Protein AF-A0A093RMK7-F1 (afdb_monomer)

Secondary structure (DSSP, 8-state):
---------------------TT-TTHHHHHHHHHHHHHHHHHHHHHHIIIIITTS--HHHHHHHHH-SHHHHHHHHT-EETTEES--HHHHHHHHHHHHHTHHHHHHHHHHHHHTT-HHHHHHHHHHHHHHH-S-TT-----PPTT---PPSSS-----HHHH---HHHHHHHTT---S-HHHHHHHHHHHH-TTTTTGGGGGS-TTTSSHHHHHHHS------SS---HHHIIIIIIHHHHHHHGGG--HHHHHHHHHHHHHHHHTTSSEEEETTEEEE-SSPPPHHHHHHHHHHHHHHHHHHHHHHHH-EE--S-S-GGGS-HHHHHHHHHH--SPPHHHHHHHHHHHHHHHHHHHHHHHHHHTTSS-HHHHHHHHHHHTT-HHHHHHHHHHHHHHHHHTTTTTS--

Mean predicted aligned error: 11.66 Å

Foldseek 3Di:
DDDDDPPPPPDDDDDDDDDPDVQAPCPVVLLVLLVVVLVLLLVQLLCCCVPPPLVPDDPLLVVVNVPDSVLVVLLLQLDQQPQKGQAALVRLVVCVVVLVVCVPSSLVNNVVCVVQLNNLLSVLSSLLCCLPVADDPVLNADADAVVDPDDDPDQGHHHRCVQRVQPNVNSVVCRNDNRDDVLVVLLVSLCRSDVLQLLVCVSVQDDLLCDPVLCQQADADDDDALLRNRPNCLQPWVLLVLCVVCVVVLPLVVSLVVLLVVLLCQLQQNDWGATPNDTRGHPHHHDLSSLLSLLSSLSSQLSSLSSCNSRMARRPPPDDSVVDRSSRSSVVSNVCPRHDCVSSSRNSNSSSSLSNSLSNLVVCVVVVNADPLSNVLSVCSSNRNSVSNVVSSVVSVCVVPCVVVVVVPD

Sequence (410 aa):
MTYLKSYDFEDGSIYESICDYPYISNVNLVKCKNKLVKDLFWDGAIYIIGKYISCFFDDVIKGYWCRDKIIFKLAISAHEYKGVYFFSRDEASYYLPDVIKYRKEINEVYSWLSEKNMLNMIFNLCINHFVFNWGDCESKGQMIAPYQFQMGKNQKLYYRDDCFYVNHNIIMSMGNTPIYDLHDFAHVVSTLCKPSLYGCYYHDLPENVTNNNFRKLISMYESSGCDSISDGFLYSKVTRKIYDDLEKTNDYNRIVDVIGERIANYLMGKSAIVIDDKKYKRNTEISFEELIILVINKLYESSASEVERFVLIRNDGSIDLSLFTPAERLIDLEANSQWLYAEARNTLRHRGHCEAYRKTLSMLSVSHRVNSALYDTVCGILDFNINDLRLGIAILKNTSQLKGYCHALS

pLDDT: mean 72.14, std 20.99, range [24.61, 98.06]

Nearest PDB structures (foldseek):
  4ok2-assembly1_B  TM=2.908E-01  e=2.672E+00  Saccharophagus degradans 2-40
  6tug-assembly4_G  TM=1.551E-01  e=2.782E+00  Enterococcus italicus DSM 15952

Solvent-accessible surface area (backbone atoms only — not comparable to full-atom values): 23189 Å² total; per-residue (Å²): 137,88,89,76,77,86,82,77,89,82,81,92,75,90,82,92,78,85,75,93,60,94,83,48,100,48,56,66,58,51,51,55,51,45,48,50,53,50,53,52,45,51,52,38,40,51,50,48,39,70,72,77,44,59,90,72,52,52,73,66,60,43,48,45,60,74,71,43,63,63,45,56,52,52,23,56,34,45,40,69,59,91,48,27,24,70,36,19,52,73,52,24,62,69,43,42,67,57,43,66,74,38,34,65,58,18,34,52,52,33,52,51,34,53,76,70,34,38,56,35,28,50,52,48,49,23,55,48,46,51,66,76,68,53,64,59,94,87,60,67,68,50,61,32,44,88,96,45,96,71,86,73,86,73,92,52,44,64,46,41,47,92,66,58,71,61,48,71,72,54,48,64,72,48,29,54,52,72,72,70,55,71,68,60,47,25,44,48,46,38,39,72,79,38,38,75,57,32,44,52,51,72,57,74,50,52,67,86,49,64,27,79,65,49,50,55,38,57,35,69,76,74,88,85,70,50,62,75,76,16,49,28,42,45,50,71,48,53,40,43,52,53,41,76,74,44,58,93,68,76,48,66,66,59,50,21,50,55,38,8,52,56,47,19,35,27,46,53,32,76,35,65,51,73,54,95,90,45,71,30,44,33,94,51,58,67,51,72,65,60,49,51,53,49,49,50,56,42,40,36,60,37,39,21,36,55,43,36,58,64,43,28,40,46,60,76,73,86,69,71,67,88,82,44,57,42,38,51,47,45,49,51,52,33,73,52,82,66,77,44,70,58,47,41,60,52,38,43,42,41,51,8,50,57,41,11,51,53,56,33,50,54,54,39,36,76,68,69,76,38,54,67,73,60,48,53,28,56,51,34,35,74,72,52,34,54,68,28,42,54,47,54,52,49,48,52,56,41,53,83,58,43,81,65,50,77,68,72,81,114

Radius of gyration: 23.27 Å; Cα contacts (8 Å, |Δi|>4): 470; chains: 1; bounding box: 64×45×74 Å

Organism: NCBI:txid55207

Structure (mmCIF, N/CA/C/O backbone):
data_AF-A0A093RMK7-F1
#
_entry.id   AF-A0A093RMK7-F1
#
loop_
_atom_site.group_PDB
_atom_site.id
_atom_site.type_symbol
_atom_site.label_atom_id
_atom_site.label_alt_id
_atom_site.label_comp_id
_atom_site.label_asym_id
_atom_site.label_entity_id
_atom_site.label_seq_id
_atom_site.pdbx_PDB_ins_code
_atom_site.Cartn_x
_atom_site.Cartn_y
_atom_site.Cartn_z
_atom_site.occupancy
_atom_site.B_iso_or_equiv
_atom_site.auth_seq_id
_atom_site.auth_comp_id
_atom_site.auth_asym_id
_atom_site.auth_atom_id
_atom_site.pdbx_PDB_model_num
ATOM 1 N N . MET A 1 1 ? -32.998 -6.283 1.378 1.00 24.95 1 MET A N 1
ATOM 2 C CA . MET A 1 1 ? -33.281 -4.841 1.218 1.00 24.95 1 MET A CA 1
ATOM 3 C C . MET A 1 1 ? -31.996 -4.182 0.781 1.00 24.95 1 MET A C 1
ATOM 5 O O . MET A 1 1 ? -30.985 -4.409 1.433 1.00 24.95 1 MET A O 1
ATOM 9 N N . THR A 1 2 ? -32.025 -3.447 -0.325 1.00 26.20 2 THR A N 1
ATOM 10 C CA . THR A 1 2 ? -30.815 -2.945 -0.984 1.00 26.20 2 THR A CA 1
ATOM 11 C C . THR A 1 2 ? -30.674 -1.455 -0.707 1.00 26.20 2 THR A C 1
ATOM 13 O O . THR A 1 2 ? -31.480 -0.670 -1.193 1.00 26.20 2 THR A O 1
ATOM 16 N N . TYR A 1 3 ? -29.664 -1.075 0.075 1.00 24.61 3 TYR A N 1
ATOM 17 C CA . TYR A 1 3 ? -29.274 0.319 0.290 1.00 24.61 3 TYR A CA 1
ATOM 18 C C . TYR A 1 3 ? -27.890 0.557 -0.314 1.00 24.61 3 TYR A C 1
ATOM 20 O O . TYR A 1 3 ? -26.894 0.663 0.391 1.00 24.61 3 TYR A O 1
ATOM 28 N N . LEU A 1 4 ? -27.848 0.649 -1.642 1.00 27.81 4 LEU A N 1
ATOM 29 C CA . LEU A 1 4 ? -26.766 1.321 -2.352 1.00 27.81 4 LEU A CA 1
ATOM 30 C C . LEU A 1 4 ? -27.337 2.649 -2.846 1.00 27.81 4 LEU A C 1
ATOM 32 O O . LEU A 1 4 ? -28.189 2.665 -3.732 1.00 27.81 4 LEU A O 1
ATOM 36 N N . LYS A 1 5 ? -26.908 3.762 -2.243 1.00 26.52 5 LYS A N 1
ATOM 37 C CA . LYS A 1 5 ? -27.109 5.080 -2.855 1.00 26.52 5 LYS A CA 1
ATOM 38 C C . LYS A 1 5 ? -26.197 5.172 -4.075 1.00 26.52 5 LYS A C 1
ATOM 40 O O . LYS A 1 5 ? -25.021 4.817 -3.968 1.00 26.52 5 LYS A O 1
ATOM 45 N N . SER A 1 6 ? -26.703 5.689 -5.193 1.00 25.42 6 SER A N 1
ATOM 46 C CA . SER A 1 6 ? -25.817 6.208 -6.231 1.00 25.42 6 SER A CA 1
ATOM 47 C C . SER A 1 6 ? -25.031 7.373 -5.629 1.00 25.42 6 SER A C 1
ATOM 49 O O . SER A 1 6 ? -25.602 8.344 -5.132 1.00 25.42 6 SER A O 1
ATOM 51 N N . TYR A 1 7 ? -23.709 7.233 -5.589 1.00 32.59 7 TYR A N 1
ATOM 52 C CA . TYR A 1 7 ? -22.814 8.349 -5.312 1.00 32.59 7 TYR A CA 1
ATOM 53 C C . TYR A 1 7 ? -22.455 8.983 -6.649 1.00 32.59 7 TYR A C 1
ATOM 55 O O . TYR A 1 7 ? -21.437 8.652 -7.259 1.00 32.59 7 TYR A O 1
ATOM 63 N N . ASP A 1 8 ? -23.338 9.859 -7.111 1.00 26.30 8 ASP A N 1
ATOM 64 C CA . ASP A 1 8 ? -23.085 10.731 -8.249 1.00 26.30 8 ASP A CA 1
ATOM 65 C C . ASP A 1 8 ? -22.103 11.823 -7.794 1.00 26.30 8 ASP A C 1
ATOM 67 O O . ASP A 1 8 ? -22.410 12.648 -6.933 1.00 26.30 8 ASP A O 1
ATOM 71 N N . PHE A 1 9 ? -20.867 11.766 -8.299 1.00 34.84 9 PHE A N 1
ATOM 72 C CA . PHE A 1 9 ? -19.770 12.651 -7.892 1.00 34.84 9 PHE A CA 1
ATOM 73 C C . PHE A 1 9 ? -19.772 13.959 -8.701 1.00 34.84 9 PHE A C 1
ATOM 75 O O . PHE A 1 9 ? -18.841 14.230 -9.458 1.00 34.84 9 PHE A O 1
ATOM 82 N N . GLU A 1 10 ? -20.810 14.773 -8.510 1.00 31.91 10 GLU A N 1
ATOM 83 C CA . GLU A 1 10 ? -20.855 16.172 -8.954 1.00 31.91 10 GLU A CA 1
ATOM 84 C C . GLU A 1 10 ? -20.761 17.132 -7.757 1.00 31.91 10 GLU A C 1
ATOM 86 O O . GLU A 1 10 ? -21.768 17.641 -7.276 1.00 31.91 10 GLU A O 1
ATOM 91 N N . ASP A 1 11 ? -19.539 17.396 -7.287 1.00 31.09 11 ASP A N 1
ATOM 92 C CA . ASP A 1 11 ? -19.085 18.777 -7.056 1.00 31.09 11 ASP A CA 1
ATOM 93 C C . ASP A 1 11 ? -17.544 18.832 -7.056 1.00 31.09 11 ASP A C 1
ATOM 95 O O . ASP A 1 11 ? -16.870 17.862 -6.697 1.00 31.09 11 ASP A O 1
ATOM 99 N N . GLY A 1 12 ? -16.978 19.956 -7.493 1.00 37.94 12 GLY A N 1
ATOM 100 C CA . GLY A 1 12 ? -15.552 20.131 -7.765 1.00 37.94 12 GLY A CA 1
ATOM 101 C C . GLY A 1 12 ? -14.969 21.377 -7.109 1.00 37.94 12 GLY A C 1
ATOM 102 O O . GLY A 1 12 ? -14.596 22.318 -7.807 1.00 37.94 12 GLY A O 1
ATOM 103 N N . SER A 1 13 ? -14.858 21.396 -5.778 1.00 34.69 13 SER A N 1
ATOM 104 C CA . SER A 1 13 ? -14.186 22.483 -5.049 1.00 34.69 13 SER A CA 1
ATOM 105 C C . SER A 1 13 ? -13.666 22.059 -3.662 1.00 34.69 13 SER A C 1
ATOM 107 O O . SER A 1 13 ? -14.134 21.067 -3.111 1.00 34.69 13 SER A O 1
ATOM 109 N N . ILE A 1 14 ? -12.735 22.857 -3.100 1.00 30.62 14 ILE A N 1
ATOM 110 C CA . ILE A 1 14 ? -12.266 22.849 -1.690 1.00 30.62 14 ILE A CA 1
ATOM 111 C C . ILE A 1 14 ? -11.418 21.598 -1.306 1.00 30.62 14 ILE A C 1
ATOM 113 O O . ILE A 1 14 ? -11.927 20.486 -1.270 1.00 30.62 14 ILE A O 1
ATOM 117 N N . TYR A 1 15 ? -10.119 21.652 -0.965 1.00 30.03 15 TYR A N 1
ATOM 118 C CA . TYR A 1 15 ? -9.230 22.736 -0.497 1.00 30.03 15 TYR A CA 1
ATOM 119 C C . TYR A 1 15 ? -7.802 22.618 -1.079 1.00 30.03 15 TYR A C 1
ATOM 121 O O . TYR A 1 15 ? -7.339 21.521 -1.388 1.00 30.03 15 TYR A O 1
ATOM 129 N N . GLU A 1 16 ? -7.067 23.734 -1.128 1.00 31.52 16 GLU A N 1
ATOM 130 C CA . GLU A 1 16 ? -5.653 23.782 -1.526 1.00 31.52 16 GLU A CA 1
ATOM 131 C C . GLU A 1 16 ? -4.687 23.650 -0.332 1.00 31.52 16 GLU A C 1
ATOM 133 O O . GLU A 1 16 ? -4.583 24.541 0.509 1.00 31.52 16 GLU A O 1
ATOM 138 N N . SER A 1 17 ? -3.900 22.574 -0.315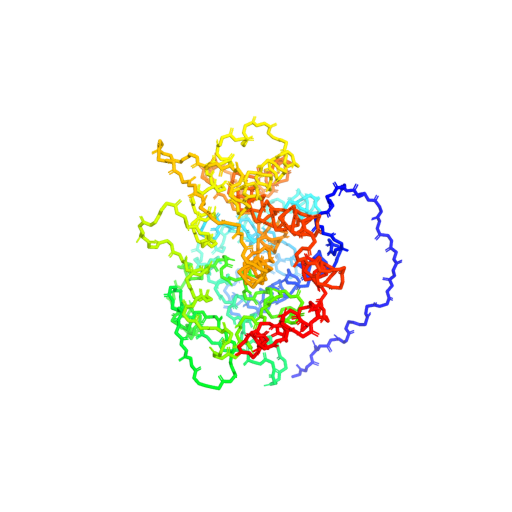 1.00 27.67 17 SER A N 1
ATOM 139 C CA . SER A 1 17 ? -2.563 22.536 0.302 1.00 27.67 17 SER A CA 1
ATOM 140 C C . SER A 1 17 ? -1.701 21.504 -0.434 1.00 27.67 17 SER A C 1
ATOM 142 O O . SER A 1 17 ? -1.408 20.409 0.045 1.00 27.67 17 SER A O 1
ATOM 144 N N . ILE A 1 18 ? -1.359 21.831 -1.683 1.00 28.47 18 ILE A N 1
ATOM 145 C CA . ILE A 1 18 ? -0.648 20.921 -2.586 1.00 28.47 18 ILE A CA 1
ATOM 146 C C . ILE A 1 18 ? 0.797 20.747 -2.102 1.00 28.47 18 ILE A C 1
ATOM 148 O O . ILE A 1 18 ? 1.609 21.663 -2.181 1.00 28.47 18 ILE A O 1
ATOM 152 N N . CYS A 1 19 ? 1.137 19.545 -1.631 1.00 27.78 19 CYS A N 1
ATOM 153 C CA . CYS A 1 19 ? 2.526 19.099 -1.636 1.00 27.78 19 CYS A CA 1
ATOM 154 C C . CYS A 1 19 ? 2.886 18.686 -3.067 1.00 27.78 19 CYS A C 1
ATOM 156 O O . CYS A 1 19 ? 2.335 17.699 -3.563 1.00 27.78 19 CYS A O 1
ATOM 158 N N . ASP A 1 20 ? 3.817 19.403 -3.698 1.00 27.08 20 ASP A N 1
ATOM 159 C CA . ASP A 1 20 ? 4.287 19.140 -5.062 1.00 27.08 20 ASP A CA 1
ATOM 160 C C . ASP A 1 20 ? 5.052 17.808 -5.172 1.00 27.08 20 ASP A C 1
ATOM 162 O O . ASP A 1 20 ? 6.282 17.741 -5.177 1.00 27.08 20 ASP A O 1
ATOM 166 N N . TYR A 1 21 ? 4.295 16.716 -5.279 1.00 30.31 21 TYR A N 1
ATOM 167 C CA . TYR A 1 21 ? 4.780 15.401 -5.682 1.00 30.31 21 TYR A CA 1
ATOM 168 C C . TYR A 1 21 ? 4.392 15.164 -7.152 1.00 30.31 21 TYR A C 1
ATOM 170 O O . TYR A 1 21 ? 3.260 14.750 -7.412 1.00 30.31 21 TYR A O 1
ATOM 178 N N . PRO A 1 22 ? 5.308 15.341 -8.128 1.00 28.81 22 PRO A N 1
ATOM 179 C CA . PRO A 1 22 ? 4.998 15.269 -9.566 1.00 28.81 22 PRO A CA 1
ATOM 180 C C . PRO A 1 22 ? 4.631 13.859 -10.073 1.00 28.81 22 PRO A C 1
ATOM 182 O O . PRO A 1 22 ? 4.443 13.646 -11.264 1.00 28.81 22 PRO A O 1
ATOM 185 N N . TYR A 1 23 ? 4.530 12.880 -9.173 1.00 36.59 23 TYR A N 1
ATOM 186 C CA . TYR A 1 23 ? 4.341 11.464 -9.477 1.00 36.59 23 TYR A CA 1
ATOM 187 C C . TYR A 1 23 ? 2.887 11.028 -9.640 1.00 36.59 23 TYR A C 1
ATOM 189 O O . TYR A 1 23 ? 2.653 9.884 -10.030 1.00 36.59 23 TYR A O 1
ATOM 197 N N . ILE A 1 24 ? 1.920 11.879 -9.281 1.00 39.12 24 ILE A N 1
ATOM 198 C CA . ILE A 1 24 ? 0.524 11.463 -9.135 1.00 39.12 24 ILE A CA 1
ATOM 199 C C . ILE A 1 24 ? -0.430 12.576 -9.608 1.00 39.12 24 ILE A C 1
ATOM 201 O O . ILE A 1 24 ? -0.978 13.331 -8.810 1.00 39.12 24 ILE A O 1
ATOM 205 N N . SER A 1 25 ? -0.732 12.614 -10.907 1.00 38.75 25 SER A N 1
ATOM 206 C CA . SER A 1 25 ? -1.821 13.434 -11.486 1.00 38.75 25 SER A CA 1
ATOM 207 C C . SER A 1 25 ? -3.211 13.142 -10.883 1.00 38.75 25 SER A C 1
ATOM 209 O O . SER A 1 25 ? -4.159 13.896 -11.080 1.00 38.75 25 SER A O 1
ATOM 211 N N . ASN A 1 26 ? -3.325 12.048 -10.123 1.00 50.44 26 ASN A N 1
ATOM 212 C CA . ASN A 1 26 ? -4.546 11.510 -9.533 1.00 50.44 26 ASN A CA 1
ATOM 213 C C . ASN A 1 26 ? -4.511 11.398 -7.987 1.00 50.44 26 ASN A C 1
ATOM 215 O O . ASN A 1 26 ? -5.248 10.573 -7.446 1.00 50.44 26 ASN A O 1
ATOM 219 N N . VAL A 1 27 ? -3.715 12.199 -7.240 1.00 49.78 27 VAL A N 1
ATOM 220 C CA . VAL A 1 27 ? -3.707 12.145 -5.745 1.00 49.78 27 VAL A CA 1
ATOM 221 C C . VAL A 1 27 ? -5.128 12.199 -5.194 1.00 49.78 27 VAL A C 1
ATOM 223 O O . VAL A 1 27 ? -5.492 11.397 -4.339 1.00 49.78 27 VAL A O 1
ATOM 226 N N . ASN A 1 28 ? -5.941 13.116 -5.717 1.00 54.06 28 ASN A N 1
ATOM 227 C CA . ASN A 1 28 ? -7.305 13.333 -5.250 1.00 54.06 28 ASN A CA 1
ATOM 228 C C . ASN A 1 28 ? -8.197 12.120 -5.538 1.00 54.06 28 ASN A C 1
ATOM 230 O O . ASN A 1 28 ? -8.944 11.701 -4.662 1.00 54.06 28 ASN A O 1
ATOM 234 N N . LEU A 1 29 ? -8.063 11.482 -6.705 1.00 54.22 29 LEU A N 1
ATOM 235 C CA . LEU A 1 29 ? -8.817 10.272 -7.033 1.00 54.22 29 LEU A CA 1
ATOM 236 C C . LEU A 1 29 ? -8.387 9.081 -6.162 1.00 54.22 29 LEU A C 1
ATOM 238 O O . LEU A 1 29 ? -9.247 8.356 -5.661 1.00 54.22 29 LEU A O 1
ATOM 242 N N . VAL A 1 30 ? -7.083 8.923 -5.908 1.00 54.34 30 VAL A N 1
ATOM 243 C CA . VAL A 1 30 ? -6.548 7.927 -4.964 1.00 54.34 30 VAL A CA 1
ATOM 244 C C . VAL A 1 30 ? -7.079 8.191 -3.549 1.00 54.34 30 VAL A C 1
ATOM 246 O O . VAL A 1 30 ? -7.637 7.281 -2.942 1.00 54.34 30 VAL A O 1
ATOM 249 N N . LYS A 1 31 ? -7.028 9.434 -3.044 1.00 61.78 31 LYS A N 1
ATOM 250 C CA . LYS A 1 31 ? -7.602 9.810 -1.737 1.00 61.78 31 LYS A CA 1
ATOM 251 C C . LYS A 1 31 ? -9.113 9.556 -1.665 1.00 61.78 31 LYS A C 1
ATOM 253 O O . LYS A 1 31 ? -9.571 8.953 -0.698 1.00 61.78 31 LYS A O 1
ATOM 258 N N . CYS A 1 32 ? -9.891 9.935 -2.680 1.00 61.69 32 CYS A N 1
ATOM 259 C CA . CYS A 1 32 ? -11.337 9.688 -2.728 1.00 61.69 32 CYS A CA 1
ATOM 260 C C . CYS A 1 32 ? -11.680 8.189 -2.734 1.00 61.69 32 CYS A C 1
ATOM 262 O O . CYS A 1 32 ? -12.646 7.781 -2.088 1.00 61.69 32 CYS A O 1
ATOM 264 N N . LYS A 1 33 ? -10.894 7.350 -3.422 1.00 62.41 33 LYS A N 1
ATOM 265 C CA . LYS A 1 33 ? -11.086 5.892 -3.404 1.00 62.41 33 LYS A CA 1
ATOM 266 C C . LYS A 1 33 ? -10.606 5.251 -2.103 1.00 62.41 33 LYS A C 1
ATOM 268 O O . LYS A 1 33 ? -11.295 4.381 -1.588 1.00 62.41 33 LYS A O 1
ATOM 273 N N . ASN A 1 34 ? -9.523 5.736 -1.505 1.00 67.50 34 ASN A N 1
ATOM 274 C CA . ASN A 1 34 ? -9.060 5.267 -0.197 1.00 67.50 34 ASN A CA 1
ATOM 275 C C . ASN A 1 34 ? -10.034 5.656 0.926 1.00 67.50 34 ASN A C 1
ATOM 277 O O . ASN A 1 34 ? -10.273 4.854 1.826 1.00 67.50 34 ASN A O 1
ATOM 281 N N . LYS A 1 35 ? -10.692 6.821 0.825 1.00 72.06 35 LYS A N 1
ATOM 282 C CA . LYS A 1 35 ? -11.839 7.163 1.675 1.00 72.06 35 LYS A CA 1
ATOM 283 C C . LYS A 1 35 ? -12.993 6.174 1.485 1.00 72.06 35 LYS A C 1
ATOM 285 O O . LYS A 1 35 ? -13.475 5.641 2.473 1.00 72.06 35 LYS A O 1
ATOM 290 N N . LEU A 1 36 ? -13.390 5.866 0.247 1.00 70.31 36 LEU A N 1
ATOM 291 C CA . LEU A 1 36 ? -14.430 4.859 -0.016 1.00 70.31 36 LEU A CA 1
ATOM 292 C C . LEU A 1 36 ? -14.079 3.494 0.611 1.00 70.31 36 LEU A C 1
ATOM 294 O O . LEU A 1 36 ? -14.933 2.869 1.227 1.00 70.31 36 LEU A O 1
ATOM 298 N N . VAL A 1 37 ? -12.823 3.050 0.517 1.00 71.31 37 VAL A N 1
ATOM 299 C CA . VAL A 1 37 ? -12.338 1.805 1.148 1.00 71.31 37 VAL A CA 1
ATOM 300 C C . VA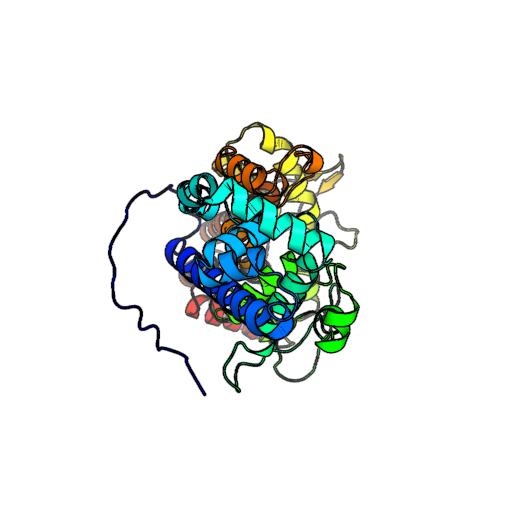L A 1 37 ? -12.457 1.856 2.670 1.00 71.31 37 VAL A C 1
ATOM 302 O O . VAL A 1 37 ? -12.896 0.883 3.281 1.00 71.31 37 VAL A O 1
ATOM 305 N N . LYS A 1 38 ? -12.090 2.987 3.283 1.00 79.06 38 LYS A N 1
ATOM 306 C CA . LYS A 1 38 ? -12.257 3.221 4.722 1.00 79.06 38 LYS A CA 1
ATOM 307 C C . LYS A 1 38 ? -13.724 3.167 5.118 1.00 79.06 38 LYS A C 1
ATOM 309 O O . LYS A 1 38 ? -14.066 2.396 6.008 1.00 79.06 38 LYS A O 1
ATOM 314 N N . ASP A 1 39 ? -14.572 3.944 4.454 1.00 77.81 39 ASP A N 1
ATOM 315 C CA . ASP A 1 39 ? -16.001 4.039 4.748 1.00 77.81 39 ASP A CA 1
ATOM 316 C C . ASP A 1 39 ? -16.665 2.649 4.639 1.00 77.81 39 ASP A C 1
ATOM 318 O O . ASP A 1 39 ? -17.322 2.213 5.580 1.00 77.81 39 ASP A O 1
ATOM 322 N N . LEU A 1 40 ? -16.368 1.876 3.584 1.00 72.88 40 LEU A N 1
ATOM 323 C CA . LEU A 1 40 ? -16.861 0.500 3.400 1.00 72.88 40 LEU A CA 1
ATOM 324 C C . LEU A 1 40 ? -16.347 -0.493 4.453 1.00 72.88 40 LEU A C 1
ATOM 326 O O . LEU A 1 40 ? -17.101 -1.359 4.902 1.00 72.88 40 LEU A O 1
ATOM 330 N N . PHE A 1 41 ? -15.075 -0.397 4.855 1.00 81.31 41 PHE A N 1
ATOM 331 C CA . PHE A 1 41 ? -14.548 -1.215 5.948 1.00 81.31 41 PHE A CA 1
ATOM 332 C C . PHE A 1 41 ? -15.264 -0.887 7.265 1.00 81.31 41 PHE A C 1
ATOM 334 O O . PHE A 1 41 ? -15.605 -1.798 8.019 1.00 81.31 41 PHE A O 1
ATOM 341 N N . TRP A 1 42 ? -15.533 0.395 7.534 1.00 86.50 42 TRP A N 1
ATOM 342 C CA . TRP A 1 42 ? -16.218 0.831 8.750 1.00 86.50 42 TRP A CA 1
ATOM 343 C C . TRP A 1 42 ? -17.712 0.491 8.754 1.00 86.50 42 TRP A C 1
ATOM 345 O O . TRP A 1 42 ? -18.207 0.052 9.791 1.00 86.50 42 TRP A O 1
ATOM 355 N N . ASP A 1 43 ? -18.408 0.573 7.619 1.00 84.38 43 ASP A N 1
ATOM 356 C CA . ASP A 1 43 ? -19.776 0.057 7.466 1.00 84.38 43 ASP A CA 1
ATOM 357 C C . ASP A 1 43 ? -19.825 -1.460 7.709 1.00 84.38 43 ASP A C 1
ATOM 359 O O . ASP A 1 43 ? -20.663 -1.950 8.475 1.00 84.38 43 ASP A O 1
ATOM 363 N N . GLY A 1 44 ? -18.872 -2.206 7.135 1.00 84.44 44 GLY A N 1
ATOM 364 C CA . GLY A 1 44 ? -18.693 -3.635 7.388 1.00 84.44 44 GLY A CA 1
ATOM 365 C C . GLY A 1 44 ? -18.451 -3.939 8.869 1.00 84.44 44 GLY A C 1
ATOM 366 O O . GLY A 1 44 ? -19.131 -4.792 9.441 1.00 84.44 44 GLY A O 1
ATOM 367 N N . ALA A 1 45 ? -17.548 -3.202 9.521 1.00 89.31 45 ALA A N 1
ATOM 368 C CA . ALA A 1 45 ? -17.273 -3.326 10.951 1.00 89.31 45 ALA A CA 1
ATOM 369 C C . ALA A 1 45 ? -18.518 -3.035 11.798 1.00 89.31 45 ALA A C 1
ATOM 371 O O . ALA A 1 45 ? -18.843 -3.811 12.696 1.00 89.31 45 ALA A O 1
ATOM 372 N N . ILE A 1 46 ? -19.262 -1.970 11.489 1.00 91.19 46 ILE A N 1
ATOM 373 C CA . ILE A 1 46 ? -20.487 -1.608 12.208 1.00 91.19 46 ILE A CA 1
ATOM 374 C C . ILE A 1 46 ? -21.556 -2.701 12.053 1.00 91.19 46 ILE A C 1
ATOM 376 O O . ILE A 1 46 ? -22.184 -3.081 13.047 1.00 91.19 46 ILE A O 1
ATOM 380 N N . TYR A 1 47 ? -21.718 -3.259 10.849 1.00 89.62 47 TYR A N 1
ATOM 381 C CA . TYR A 1 47 ? -22.597 -4.401 10.587 1.00 89.62 47 TYR A CA 1
ATOM 382 C C . TYR A 1 47 ? -22.176 -5.647 11.378 1.00 89.62 47 TYR A C 1
ATOM 384 O O . TYR A 1 47 ? -23.008 -6.275 12.033 1.00 89.62 47 TYR A O 1
ATOM 392 N N . ILE A 1 48 ? -20.888 -5.996 11.360 1.00 89.00 48 ILE A N 1
ATOM 393 C CA . ILE A 1 48 ? -20.342 -7.172 12.050 1.00 89.00 48 ILE A CA 1
ATOM 394 C C . ILE A 1 48 ? -20.523 -7.056 13.560 1.00 89.00 48 ILE A C 1
ATOM 396 O O . ILE A 1 48 ? -21.024 -7.987 14.192 1.00 89.00 48 ILE A O 1
ATOM 400 N N . ILE A 1 49 ? -20.179 -5.904 14.135 1.00 92.19 49 ILE A N 1
ATOM 401 C CA . ILE A 1 49 ? -20.319 -5.656 15.569 1.00 92.19 49 ILE A CA 1
ATOM 402 C C . ILE A 1 49 ? -21.800 -5.711 15.963 1.00 92.19 49 ILE A C 1
ATOM 404 O O . ILE A 1 49 ? -22.161 -6.445 16.880 1.00 92.19 49 ILE A O 1
ATOM 408 N N . GLY A 1 50 ? -22.672 -5.012 15.226 1.00 91.56 50 GLY A N 1
ATOM 409 C CA . GLY A 1 50 ? -24.113 -4.963 15.493 1.00 91.56 50 GLY A CA 1
ATOM 410 C C . GLY A 1 50 ? -24.880 -6.268 15.241 1.00 91.56 50 GLY A C 1
ATOM 411 O O . GLY A 1 50 ? -26.009 -6.401 15.711 1.00 91.56 50 GLY A O 1
ATOM 412 N N . LYS A 1 51 ? -24.300 -7.226 14.506 1.00 89.25 51 LYS A N 1
ATOM 413 C CA . LYS A 1 51 ? -24.925 -8.522 14.194 1.00 89.25 51 LYS A CA 1
ATOM 414 C C . LYS A 1 51 ? -24.376 -9.685 15.021 1.00 89.25 51 LYS A C 1
ATOM 416 O O . LYS A 1 51 ? -25.146 -10.567 15.390 1.00 89.25 51 LYS A O 1
ATOM 421 N N . TYR A 1 52 ? -23.068 -9.711 15.276 1.00 86.44 52 TYR A N 1
ATOM 422 C CA . TYR A 1 52 ? -22.379 -10.872 15.852 1.00 86.44 52 TYR A CA 1
ATOM 423 C C . TYR A 1 52 ? -21.753 -10.616 17.227 1.00 86.44 52 TYR A C 1
ATOM 425 O O . TYR A 1 52 ? -21.398 -11.579 17.900 1.00 86.44 52 TYR A O 1
ATOM 433 N N . ILE A 1 53 ? -21.594 -9.353 17.647 1.00 89.50 53 ILE A N 1
ATOM 434 C CA . ILE A 1 53 ? -20.863 -9.000 18.877 1.00 89.50 53 ILE A CA 1
ATOM 435 C C . ILE A 1 53 ? -21.755 -8.293 19.903 1.00 89.50 53 ILE A C 1
ATOM 437 O O . ILE A 1 53 ? -21.630 -8.548 21.099 1.00 89.50 53 ILE A O 1
ATOM 441 N N . SER A 1 54 ? -22.699 -7.451 19.474 1.00 91.81 54 SER A N 1
ATOM 442 C CA . SER A 1 54 ? -23.487 -6.614 20.388 1.00 91.81 54 SER A CA 1
ATOM 443 C C . SER A 1 54 ? -24.471 -7.372 21.286 1.00 91.81 54 SER A C 1
ATOM 445 O O . SER A 1 54 ? -25.037 -6.782 22.201 1.00 91.81 54 SER A O 1
ATOM 447 N N . CYS A 1 55 ? -24.668 -8.672 21.055 1.00 90.69 55 CYS A N 1
ATOM 448 C CA . CYS A 1 55 ? -25.369 -9.577 21.968 1.00 90.69 55 CYS A CA 1
ATOM 449 C C . CYS A 1 55 ? -24.543 -9.953 23.214 1.00 90.69 55 CYS A C 1
ATOM 451 O O . CYS A 1 55 ? -25.122 -10.417 24.193 1.00 90.69 55 CYS A O 1
ATOM 453 N N . PHE A 1 56 ? -23.223 -9.739 23.196 1.00 90.75 56 PHE A N 1
ATOM 454 C CA . PHE A 1 56 ? -22.324 -9.990 24.327 1.00 90.75 56 PHE A CA 1
ATOM 455 C C . PHE A 1 56 ? -22.027 -8.738 25.165 1.00 90.75 56 PHE A C 1
ATOM 457 O O . PHE A 1 56 ? -21.410 -8.867 26.220 1.00 90.75 56 PHE A O 1
ATOM 464 N N . PHE A 1 57 ? -22.427 -7.542 24.712 1.00 95.31 57 PHE A N 1
ATOM 465 C CA . PHE A 1 57 ? -22.164 -6.290 25.425 1.00 95.31 57 PHE A CA 1
ATOM 466 C C . PHE A 1 57 ? -22.839 -6.252 26.802 1.00 95.31 57 PHE A C 1
ATOM 468 O O . PHE A 1 57 ? -24.055 -6.416 26.914 1.00 95.31 57 PHE A O 1
ATOM 475 N N . ASP A 1 58 ? -22.057 -5.922 27.828 1.00 95.06 58 ASP A N 1
ATOM 476 C CA . ASP A 1 58 ? -22.572 -5.356 29.075 1.00 95.06 58 ASP A CA 1
ATOM 477 C C . ASP A 1 58 ? -23.139 -3.940 28.856 1.00 95.06 58 ASP A C 1
ATOM 479 O O . ASP A 1 58 ? -22.969 -3.325 27.799 1.00 95.06 58 ASP A O 1
ATOM 483 N N . ASP A 1 59 ? -23.822 -3.402 29.868 1.00 96.19 59 ASP A N 1
ATOM 484 C CA . ASP A 1 59 ? -24.517 -2.118 29.753 1.00 96.19 59 ASP A CA 1
ATOM 485 C C . ASP A 1 59 ? -23.585 -0.903 29.572 1.00 96.19 59 ASP A C 1
ATOM 487 O O . ASP A 1 59 ? -24.033 0.112 29.036 1.00 96.19 59 ASP A O 1
ATOM 491 N N . VAL A 1 60 ? -22.294 -0.993 29.927 1.00 96.19 60 VAL A N 1
ATOM 492 C CA . VAL A 1 60 ? -21.321 0.096 29.711 1.00 96.19 60 VAL A CA 1
ATOM 493 C C . VAL A 1 60 ? -20.929 0.152 28.235 1.00 96.19 60 VAL A C 1
ATOM 495 O O . VAL A 1 60 ? -21.120 1.175 27.574 1.00 96.19 60 VAL A O 1
ATOM 498 N N . ILE A 1 61 ? -20.472 -0.975 27.683 1.00 97.31 61 ILE A N 1
ATOM 499 C CA . ILE A 1 61 ? -20.067 -1.089 26.275 1.00 97.31 61 ILE A CA 1
ATOM 500 C C . ILE A 1 61 ? -21.260 -0.861 25.334 1.00 97.31 61 ILE A C 1
ATOM 502 O O . ILE A 1 61 ? -21.144 -0.165 24.322 1.00 97.31 61 ILE A O 1
ATOM 506 N N . LYS A 1 62 ? -22.443 -1.359 25.705 1.00 96.19 62 LYS A N 1
ATOM 507 C CA . LYS A 1 62 ? -23.720 -1.089 25.027 1.00 96.19 62 LYS A CA 1
ATOM 508 C C . LYS A 1 62 ? -24.119 0.386 25.106 1.00 96.19 62 LYS A C 1
ATOM 510 O O . LYS A 1 62 ? -24.601 0.931 24.115 1.00 96.19 62 LYS A O 1
ATOM 515 N N . GLY A 1 63 ? -23.879 1.047 26.240 1.00 96.44 63 GLY A N 1
ATOM 516 C CA . GLY A 1 63 ? -24.056 2.490 26.398 1.00 96.44 63 GLY A CA 1
ATOM 517 C C . GLY A 1 63 ? -23.206 3.282 25.404 1.00 96.44 63 GLY A C 1
ATOM 518 O O . GLY A 1 63 ? -23.733 4.132 24.686 1.00 96.44 63 GLY A O 1
ATOM 519 N N . TYR A 1 64 ? -21.918 2.950 25.281 1.00 97.06 64 TYR A N 1
ATOM 520 C CA . TYR A 1 64 ? -21.025 3.572 24.296 1.00 97.06 64 TYR A CA 1
ATOM 521 C C . TYR A 1 64 ? -21.450 3.270 22.855 1.00 97.06 64 TYR A C 1
ATOM 523 O O . TYR A 1 64 ? -21.534 4.191 22.045 1.00 97.06 64 TYR A O 1
ATOM 531 N N . TRP A 1 65 ? -21.826 2.022 22.554 1.00 95.19 65 TRP A N 1
ATOM 532 C CA . TRP A 1 65 ? -22.302 1.615 21.228 1.00 95.19 65 TRP A CA 1
ATOM 533 C C . TRP A 1 65 ? -23.565 2.361 20.789 1.00 95.19 65 TRP A C 1
ATOM 535 O O . TRP A 1 65 ? -23.705 2.692 19.610 1.00 95.19 65 TRP A O 1
ATOM 545 N N . CYS A 1 66 ? -24.496 2.616 21.708 1.00 93.25 66 CYS A N 1
ATOM 546 C CA . CYS A 1 66 ? -25.712 3.379 21.428 1.00 93.25 66 CYS A CA 1
ATOM 547 C C . CYS A 1 66 ? -25.465 4.893 21.360 1.00 93.25 66 CYS A C 1
ATOM 549 O O . CYS A 1 66 ? -26.203 5.579 20.657 1.00 93.25 66 CYS A O 1
ATOM 551 N N . ARG A 1 67 ? -24.448 5.410 22.064 1.00 94.00 67 ARG A N 1
ATOM 552 C CA . ARG A 1 67 ? -24.118 6.842 22.116 1.00 94.00 67 ARG A CA 1
ATOM 553 C C . ARG A 1 67 ? -23.401 7.328 20.857 1.00 94.00 67 ARG A C 1
ATOM 555 O O . ARG A 1 67 ? -23.834 8.314 20.273 1.00 94.00 67 ARG A O 1
ATOM 562 N N . ASP A 1 68 ? -22.298 6.684 20.471 1.00 94.12 68 ASP A N 1
ATOM 563 C CA . ASP A 1 68 ? -21.479 7.126 19.336 1.00 94.12 68 ASP A CA 1
ATOM 564 C C . ASP A 1 68 ? -20.633 5.976 18.756 1.00 94.12 68 ASP A C 1
ATOM 566 O O . ASP A 1 68 ? -19.919 5.275 19.476 1.00 94.12 68 ASP A O 1
ATOM 570 N N . LYS A 1 69 ? -20.690 5.786 17.432 1.00 93.69 69 LYS A N 1
ATOM 571 C CA . LYS A 1 69 ? -19.928 4.740 16.729 1.00 93.69 69 LYS A CA 1
ATOM 572 C C . LYS A 1 69 ? -18.445 5.080 16.593 1.00 93.69 69 LYS A C 1
ATOM 574 O O . LYS A 1 69 ? -17.643 4.155 16.452 1.00 93.69 69 LYS A O 1
ATOM 579 N N . ILE A 1 70 ? -18.058 6.360 16.668 1.00 94.81 70 ILE A N 1
ATOM 580 C CA . ILE A 1 70 ? -16.654 6.758 16.485 1.00 94.81 70 ILE A CA 1
ATOM 581 C C . ILE A 1 70 ? -15.741 6.157 17.559 1.00 94.81 70 ILE A C 1
ATOM 583 O O . ILE A 1 70 ? -14.608 5.800 17.263 1.00 94.81 70 ILE A O 1
ATOM 587 N N . ILE A 1 71 ? -16.262 5.933 18.771 1.00 96.56 71 ILE A N 1
ATOM 588 C CA . ILE A 1 71 ? -15.548 5.291 19.886 1.00 96.56 71 ILE A CA 1
ATOM 589 C C . ILE A 1 71 ? -15.070 3.889 19.479 1.00 96.56 71 ILE A C 1
ATOM 591 O O . ILE A 1 71 ? -13.916 3.533 19.704 1.00 96.56 71 ILE A O 1
ATOM 595 N N . PHE A 1 72 ? -15.941 3.111 18.827 1.00 95.81 72 PHE A N 1
ATOM 596 C CA . PHE A 1 72 ? -15.621 1.767 18.346 1.00 95.81 72 PHE A CA 1
ATOM 597 C C . PHE A 1 72 ? -14.691 1.811 17.135 1.00 95.81 72 PHE A C 1
ATOM 599 O O . PHE A 1 72 ? -13.742 1.032 17.095 1.00 95.81 72 PHE A O 1
ATOM 606 N N . LYS A 1 73 ? -14.903 2.742 16.189 1.00 94.81 73 LYS A N 1
ATOM 607 C CA . LYS A 1 73 ? -13.959 2.966 15.080 1.00 94.81 73 LYS A CA 1
ATOM 608 C C . LYS A 1 73 ? -12.550 3.232 15.620 1.00 94.81 73 LYS A C 1
ATOM 610 O O . LYS A 1 73 ? -11.625 2.521 15.252 1.00 94.81 73 LYS A O 1
ATOM 615 N N . LEU A 1 74 ? -12.392 4.192 16.529 1.00 95.31 74 LEU A N 1
ATOM 616 C CA . LEU A 1 74 ? -11.090 4.575 17.077 1.00 95.31 74 LEU A CA 1
ATOM 617 C C . LEU A 1 74 ? -10.464 3.459 17.927 1.00 95.31 74 LEU A C 1
ATOM 619 O O . LEU A 1 74 ? -9.280 3.176 17.765 1.00 95.31 74 LEU A O 1
ATOM 623 N N . ALA A 1 75 ? -11.245 2.749 18.748 1.00 95.12 75 ALA A N 1
ATOM 624 C CA . ALA A 1 75 ? -10.755 1.569 19.463 1.00 95.12 75 ALA A CA 1
ATOM 625 C C . ALA A 1 75 ? -10.231 0.482 18.503 1.00 95.12 75 ALA A C 1
ATOM 627 O O . ALA A 1 75 ? -9.177 -0.096 18.743 1.00 95.12 75 ALA A O 1
ATOM 628 N N . ILE A 1 76 ? -10.911 0.229 17.383 1.00 93.75 76 ILE A N 1
ATOM 629 C CA . ILE A 1 76 ? -10.469 -0.761 16.387 1.00 93.75 76 ILE A CA 1
ATOM 630 C C . ILE A 1 76 ? -9.268 -0.239 15.577 1.00 93.75 76 ILE A C 1
ATOM 632 O O . ILE A 1 76 ? -8.347 -1.007 15.309 1.00 93.75 76 ILE A O 1
ATOM 636 N N . SER A 1 77 ? -9.207 1.061 15.258 1.00 91.94 77 SER A N 1
ATOM 637 C CA . SER A 1 77 ? -8.034 1.705 14.639 1.00 91.94 77 SER A CA 1
ATOM 638 C C . SER A 1 77 ? -6.768 1.605 15.496 1.00 91.94 77 SER A C 1
ATOM 640 O O . SER A 1 77 ? -5.674 1.521 14.949 1.00 91.94 77 SER A O 1
ATOM 642 N N . ALA A 1 78 ? -6.903 1.599 16.827 1.00 92.38 78 ALA A N 1
ATOM 643 C CA . ALA A 1 78 ? -5.791 1.489 17.777 1.00 92.38 78 ALA A CA 1
ATOM 644 C C . ALA A 1 78 ? -5.218 0.060 17.917 1.00 92.38 78 ALA A C 1
ATOM 646 O O . ALA A 1 78 ? -4.303 -0.176 18.720 1.00 92.38 78 ALA A O 1
ATOM 647 N N . HIS A 1 79 ? -5.771 -0.905 17.175 1.00 91.88 79 HIS A N 1
ATOM 648 C CA . HIS A 1 79 ? -5.310 -2.285 17.148 1.00 91.88 79 HIS A CA 1
ATOM 649 C C . HIS A 1 79 ? -4.277 -2.517 16.044 1.00 91.88 79 HIS A C 1
ATOM 651 O O . HIS A 1 79 ? -4.477 -2.155 14.886 1.00 91.88 79 HIS A O 1
ATOM 657 N N . GLU A 1 80 ? -3.181 -3.170 16.421 1.00 88.62 80 GLU A N 1
ATOM 658 C CA . GLU A 1 80 ? -2.134 -3.599 15.505 1.00 88.62 80 GLU A CA 1
ATOM 659 C C . GLU A 1 80 ? -2.440 -5.017 14.994 1.00 88.62 80 GLU A C 1
ATOM 661 O O . GLU A 1 80 ? -2.300 -6.008 15.711 1.00 88.62 80 GLU A O 1
ATOM 666 N N . TYR A 1 81 ? -2.831 -5.121 13.727 1.00 86.25 81 TYR A N 1
ATOM 667 C CA . TYR A 1 81 ? -3.084 -6.380 13.037 1.00 86.25 81 TYR A CA 1
ATOM 668 C C . TYR A 1 81 ? -1.806 -6.815 12.297 1.00 86.25 81 TYR A C 1
ATOM 670 O O . TYR A 1 81 ? -1.471 -6.264 11.250 1.00 86.25 81 TYR A O 1
ATOM 678 N N . LYS A 1 82 ? -1.057 -7.789 12.841 1.00 80.25 82 LYS A N 1
ATOM 679 C CA . LYS A 1 82 ? 0.236 -8.276 12.286 1.00 80.25 82 LYS A CA 1
ATOM 680 C C . LYS A 1 82 ? 1.269 -7.160 12.007 1.00 80.25 82 LYS A C 1
ATOM 682 O O . LYS A 1 82 ? 1.881 -7.135 10.940 1.00 80.25 82 LYS A O 1
ATOM 687 N N . GLY A 1 83 ? 1.471 -6.235 12.946 1.00 80.12 83 GLY A N 1
ATOM 688 C CA . GLY A 1 83 ? 2.391 -5.103 12.750 1.00 80.12 83 GLY A CA 1
ATOM 689 C C . GLY A 1 83 ? 1.814 -3.961 11.904 1.00 80.12 83 GLY A C 1
ATOM 690 O O . GLY A 1 83 ? 2.566 -3.131 11.400 1.00 80.12 83 GLY A O 1
ATOM 691 N N . VAL A 1 84 ? 0.496 -3.927 11.676 1.00 82.88 84 VAL A N 1
ATOM 692 C CA . VAL A 1 84 ? -0.148 -2.935 10.805 1.00 82.88 84 VAL A CA 1
ATOM 693 C C . VAL A 1 84 ? -1.430 -2.391 11.432 1.00 82.88 84 VAL A C 1
ATOM 695 O O . VAL A 1 84 ? -2.329 -3.147 11.794 1.00 82.88 84 VAL A O 1
ATOM 698 N N . TYR A 1 85 ? -1.544 -1.070 11.512 1.00 87.12 85 TYR A N 1
ATOM 699 C CA . TYR A 1 85 ? -2.777 -0.374 11.874 1.00 87.12 85 TYR A CA 1
ATOM 700 C C . TYR A 1 85 ? -3.652 -0.158 10.648 1.00 87.12 85 TYR A C 1
ATOM 702 O O . TYR A 1 85 ? -3.159 0.269 9.604 1.00 87.12 85 TYR A O 1
ATOM 710 N N . PHE A 1 86 ? -4.966 -0.336 10.786 1.00 86.12 86 PHE A N 1
ATOM 711 C CA . PHE A 1 86 ? -5.932 0.089 9.768 1.00 86.12 86 PHE A CA 1
ATOM 712 C C . PHE A 1 86 ? -6.324 1.561 9.955 1.00 86.12 86 PHE A C 1
ATOM 714 O O . PHE A 1 86 ? -7.495 1.930 10.057 1.00 86.12 86 PHE A O 1
ATOM 721 N N . PHE A 1 87 ? -5.313 2.419 10.001 1.00 86.94 87 PHE A N 1
ATOM 722 C CA . PHE A 1 87 ? -5.402 3.851 10.264 1.00 86.94 87 PHE A CA 1
ATOM 723 C C . PHE A 1 87 ? -4.282 4.543 9.483 1.00 86.94 87 PHE A C 1
ATOM 725 O O . PHE A 1 87 ? -3.244 3.925 9.272 1.00 86.94 87 PHE A O 1
ATOM 732 N N . SER A 1 88 ? -4.481 5.779 9.029 1.00 83.56 88 SER A N 1
ATOM 733 C CA . SER A 1 88 ? -3.444 6.560 8.334 1.00 83.56 88 SER A CA 1
ATOM 734 C C . SER A 1 88 ? -3.166 7.875 9.054 1.00 83.56 88 SER A C 1
ATOM 736 O O . SER A 1 88 ? -3.954 8.298 9.899 1.00 83.56 88 SER A O 1
ATOM 738 N N . ARG A 1 89 ? -2.044 8.535 8.741 1.00 79.94 89 ARG A N 1
ATOM 739 C CA . ARG A 1 89 ? -1.655 9.787 9.417 1.00 79.94 89 ARG A CA 1
ATOM 740 C C . ARG A 1 89 ? -2.655 10.920 9.151 1.00 79.94 89 ARG A C 1
ATOM 742 O O . ARG A 1 89 ? -3.039 11.615 10.083 1.00 79.94 89 ARG A O 1
ATOM 749 N N . ASP A 1 90 ? -3.180 11.005 7.923 1.00 81.12 90 ASP A N 1
ATOM 750 C CA . ASP A 1 90 ? -4.307 11.883 7.566 1.00 81.12 90 ASP A CA 1
ATOM 751 C C . ASP A 1 90 ? -5.547 11.623 8.459 1.00 81.12 90 ASP A C 1
ATOM 753 O O . ASP A 1 90 ? -6.197 12.572 8.898 1.00 81.12 90 ASP A O 1
ATOM 757 N N . GLU A 1 91 ? -5.880 10.357 8.766 1.00 87.00 91 GLU A N 1
ATOM 758 C CA . GLU A 1 91 ? -6.959 10.033 9.717 1.00 87.00 91 GLU A CA 1
ATOM 759 C C . GLU A 1 91 ? -6.588 10.371 11.169 1.00 87.00 91 GLU A C 1
ATOM 761 O O . GLU A 1 91 ? -7.461 10.806 11.921 1.00 87.00 91 GLU A O 1
ATOM 766 N N . ALA A 1 92 ? -5.329 10.193 11.576 1.00 86.69 92 ALA A N 1
ATOM 767 C CA . ALA A 1 92 ? -4.875 10.486 12.933 1.00 86.69 92 ALA A CA 1
ATOM 768 C C . ALA A 1 92 ? -5.035 11.975 13.268 1.00 86.69 92 ALA A C 1
ATOM 770 O O . ALA A 1 92 ? -5.701 12.300 14.251 1.00 86.69 92 ALA A O 1
ATOM 771 N N . SER A 1 93 ? -4.551 12.876 12.404 1.00 87.31 93 SER A N 1
ATOM 772 C CA . SER A 1 93 ? -4.728 14.325 12.589 1.00 87.31 93 SER A CA 1
ATOM 773 C C . SER A 1 93 ? -6.198 14.744 12.493 1.00 87.31 93 SER A C 1
ATOM 775 O O . SER A 1 93 ? -6.641 15.614 13.242 1.00 87.31 93 SER A O 1
ATOM 777 N N . TYR A 1 94 ? -6.987 14.109 11.616 1.00 90.50 94 TYR A N 1
ATOM 778 C CA . TYR A 1 94 ? -8.415 14.412 11.471 1.00 90.50 94 TYR A CA 1
ATOM 779 C C . TYR A 1 94 ? -9.244 14.014 12.704 1.00 90.50 94 TYR A C 1
ATOM 781 O O . TYR A 1 94 ? -10.095 14.785 13.148 1.00 90.50 94 TYR A O 1
ATOM 789 N N . TYR A 1 95 ? -8.999 12.831 13.276 1.00 93.31 95 TYR A N 1
ATOM 790 C CA . TYR A 1 95 ? -9.753 12.322 14.427 1.00 93.31 95 TYR A CA 1
ATOM 791 C C . TYR A 1 95 ? -9.151 12.680 15.792 1.00 93.31 95 TYR A C 1
ATOM 793 O O . TYR A 1 95 ? -9.789 12.396 16.808 1.00 93.31 95 TYR A O 1
ATOM 801 N N . LEU A 1 96 ? -7.982 13.329 15.856 1.00 93.88 96 LEU A N 1
ATOM 802 C CA . LEU A 1 96 ? -7.336 13.744 17.108 1.00 93.88 96 LEU A CA 1
ATOM 803 C C . LEU A 1 96 ? -8.293 14.432 18.115 1.00 93.88 96 LEU A C 1
ATOM 805 O O . LEU A 1 96 ? -8.235 14.081 19.298 1.00 93.88 96 LEU A O 1
ATOM 809 N N . PRO A 1 97 ? -9.228 15.326 17.714 1.00 95.88 97 PRO A N 1
ATOM 810 C CA . PRO A 1 97 ? -10.194 15.911 18.647 1.00 95.88 97 PRO A CA 1
ATOM 811 C C . PRO A 1 97 ? -11.124 14.878 19.304 1.00 95.88 97 PRO A C 1
ATOM 813 O O . PRO A 1 97 ? -11.373 14.965 20.507 1.00 95.88 97 PRO A O 1
ATOM 816 N N . ASP A 1 98 ? -11.605 13.879 18.555 1.00 97.06 98 ASP A N 1
ATOM 817 C CA . ASP A 1 98 ? -12.443 12.799 19.095 1.00 97.06 98 ASP A CA 1
ATOM 818 C C . ASP A 1 98 ? -11.625 11.787 19.913 1.00 97.06 98 ASP A C 1
ATOM 820 O O . ASP A 1 98 ? -12.121 11.284 20.921 1.00 97.06 98 ASP A O 1
ATOM 824 N N . VAL A 1 99 ? -10.357 11.544 19.556 1.00 96.44 99 VAL A N 1
ATOM 825 C CA . VAL A 1 99 ? -9.424 10.727 20.357 1.00 96.44 99 VAL A CA 1
ATOM 826 C C . VAL A 1 99 ? -9.184 11.354 21.732 1.00 96.44 99 VAL A C 1
ATOM 828 O O . VAL A 1 99 ? -9.231 10.654 22.742 1.00 96.44 99 VAL A O 1
ATOM 831 N N . ILE A 1 100 ? -8.979 12.673 21.797 1.00 96.12 100 ILE A N 1
ATOM 832 C CA . ILE A 1 100 ? -8.819 13.409 23.061 1.00 96.12 100 ILE A CA 1
ATOM 833 C C . ILE A 1 100 ? -10.129 13.393 23.865 1.00 96.12 100 ILE A C 1
ATOM 835 O O . ILE A 1 100 ? -10.121 13.086 25.059 1.00 96.12 100 ILE A O 1
ATOM 839 N N . LYS A 1 101 ? -11.259 13.681 23.210 1.00 97.12 101 LYS A N 1
ATOM 840 C CA . LYS A 1 101 ? -12.605 13.762 23.806 1.00 97.12 101 LYS A CA 1
ATOM 841 C C . LYS A 1 101 ? -13.113 12.432 24.371 1.00 97.12 101 LYS A C 1
ATOM 843 O O . LYS A 1 101 ? -13.744 12.437 25.424 1.00 97.12 101 LYS A O 1
ATOM 848 N N . TYR A 1 102 ? -12.843 11.314 23.696 1.00 97.69 102 TYR A N 1
ATOM 849 C CA . TYR A 1 102 ? -13.306 9.972 24.075 1.00 97.69 102 TYR A CA 1
ATOM 850 C C . TYR A 1 102 ? -12.176 9.057 24.580 1.00 97.69 102 TYR A C 1
ATOM 852 O O . TYR A 1 102 ? -12.325 7.834 24.581 1.00 97.69 102 TYR A O 1
ATOM 860 N N . ARG A 1 103 ? -11.037 9.622 25.016 1.00 97.38 103 ARG A N 1
ATOM 861 C CA . ARG A 1 103 ? -9.826 8.881 25.431 1.00 97.38 103 ARG A CA 1
ATOM 862 C C . ARG A 1 103 ? -10.119 7.733 26.402 1.00 97.38 103 ARG A C 1
ATOM 864 O O . ARG A 1 103 ? -9.518 6.666 26.293 1.00 97.38 103 ARG A O 1
ATOM 871 N N . LYS A 1 104 ? -11.044 7.946 27.345 1.00 97.44 104 LYS A N 1
ATOM 872 C CA . LYS A 1 104 ? -11.451 6.928 28.317 1.00 97.44 104 LYS A CA 1
ATOM 873 C C . LYS A 1 104 ? -12.231 5.798 27.636 1.00 97.44 104 LYS A C 1
ATOM 875 O O . LYS A 1 104 ? -11.861 4.635 27.768 1.00 97.44 104 LYS A O 1
ATOM 880 N N . GLU A 1 105 ? -13.291 6.132 26.911 1.00 98.06 105 GLU A N 1
ATOM 881 C CA . GLU A 1 105 ? -14.191 5.152 26.303 1.00 98.06 105 GLU A CA 1
ATOM 882 C C . GLU A 1 105 ? -13.520 4.347 25.179 1.00 98.06 105 GLU A C 1
ATOM 884 O O . GLU A 1 105 ? -13.805 3.163 25.030 1.00 98.06 105 GLU A O 1
ATOM 889 N N . ILE A 1 106 ? -12.579 4.944 24.438 1.00 97.75 106 ILE A N 1
ATOM 890 C CA . ILE A 1 106 ? -11.728 4.239 23.461 1.00 97.75 106 ILE A CA 1
ATOM 891 C C . ILE A 1 106 ? -10.902 3.150 24.161 1.00 97.75 106 ILE A C 1
ATOM 893 O O . ILE A 1 106 ? -10.855 2.012 23.694 1.00 97.75 106 ILE A O 1
ATOM 897 N N . ASN A 1 107 ? -10.286 3.481 25.301 1.00 97.38 107 ASN A N 1
ATOM 898 C CA . ASN A 1 107 ? -9.495 2.537 26.086 1.00 97.38 107 ASN A CA 1
ATOM 899 C C . ASN A 1 107 ? -10.364 1.418 26.690 1.00 97.38 107 ASN A C 1
ATOM 901 O O . ASN A 1 107 ? -9.976 0.255 26.624 1.00 97.38 107 ASN A O 1
ATOM 905 N N . GLU A 1 108 ? -11.547 1.733 27.230 1.00 97.75 108 GLU A N 1
ATOM 906 C CA . GLU A 1 108 ? -12.461 0.723 27.792 1.00 97.75 108 GLU A CA 1
ATOM 907 C C . GLU A 1 108 ? -13.038 -0.210 26.708 1.00 97.75 108 GLU A C 1
ATOM 909 O O . GLU A 1 108 ? -13.031 -1.429 26.891 1.00 97.75 108 GLU A O 1
ATOM 914 N N . VAL A 1 109 ? -13.449 0.319 25.546 1.00 97.38 109 VAL A N 1
ATOM 915 C CA . VAL A 1 109 ? -13.929 -0.498 24.413 1.00 97.38 109 VAL A CA 1
ATOM 916 C C . VAL A 1 109 ? -12.817 -1.381 23.842 1.00 97.38 109 VAL A C 1
ATOM 918 O O . VAL A 1 109 ? -13.065 -2.555 23.564 1.00 97.38 109 VAL A O 1
ATOM 921 N N . TYR A 1 110 ? -11.587 -0.871 23.706 1.00 96.31 110 TYR A N 1
ATOM 922 C CA . TYR A 1 110 ? -10.449 -1.688 23.272 1.00 96.31 110 TYR A CA 1
ATOM 923 C C . TYR A 1 110 ? -10.166 -2.824 24.258 1.00 96.31 110 TYR A C 1
ATOM 925 O O . TYR A 1 110 ? -10.062 -3.975 23.838 1.00 96.31 110 TYR A O 1
ATOM 933 N N . SER A 1 111 ? -10.032 -2.519 25.556 1.00 95.75 111 SER A N 1
ATOM 934 C CA . SER A 1 111 ? -9.707 -3.524 26.577 1.00 95.75 111 SER A CA 1
ATOM 935 C C . SER A 1 111 ? -10.755 -4.629 26.602 1.00 95.75 111 SER A C 1
ATOM 937 O O . SER A 1 111 ? -10.400 -5.802 26.530 1.00 95.75 111 SER A O 1
ATOM 939 N N . TRP A 1 112 ? -12.039 -4.265 26.550 1.00 96.31 112 TRP A N 1
ATOM 940 C CA . TRP A 1 112 ? -13.132 -5.226 26.448 1.00 96.31 112 TRP A CA 1
ATOM 941 C C . TRP A 1 112 ? -13.023 -6.108 25.196 1.00 96.31 112 TRP A C 1
ATOM 943 O O . TRP A 1 112 ? -13.046 -7.335 25.299 1.00 96.31 112 TRP A O 1
ATOM 953 N N . LEU A 1 113 ? -12.836 -5.517 24.009 1.00 94.25 113 LEU A N 1
ATOM 954 C CA . LEU A 1 113 ? -12.674 -6.275 22.760 1.00 94.25 113 LEU A CA 1
ATOM 955 C C . LEU A 1 113 ? -11.424 -7.174 22.777 1.00 94.25 113 LEU A C 1
ATOM 957 O O . LEU A 1 113 ? -11.432 -8.247 22.170 1.00 94.25 113 LEU A O 1
ATOM 961 N N . SER A 1 114 ? -10.365 -6.766 23.479 1.00 92.31 114 SER A N 1
ATOM 962 C CA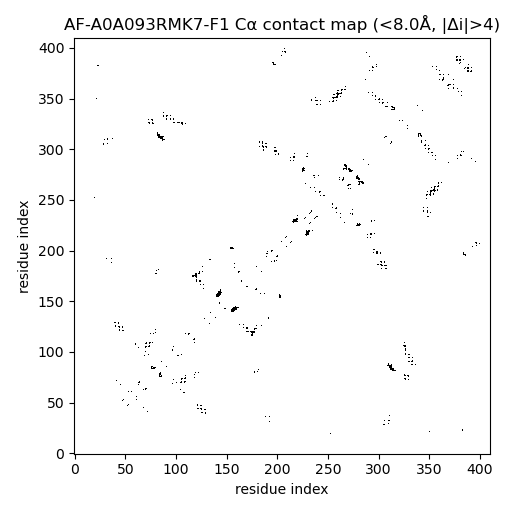 . SER A 1 114 ? -9.137 -7.542 23.658 1.00 92.31 114 SER A CA 1
ATOM 963 C C . SER A 1 114 ? -9.346 -8.723 24.613 1.00 92.31 114 SER A C 1
ATOM 965 O O . SER A 1 114 ? -9.008 -9.852 24.265 1.00 92.31 114 SER A O 1
ATOM 967 N N . GLU A 1 115 ? -9.965 -8.503 25.777 1.00 92.50 115 GLU A N 1
ATOM 968 C CA . GLU A 1 115 ? -10.320 -9.548 26.751 1.00 92.50 115 GLU A CA 1
ATOM 969 C C . GLU A 1 115 ? -11.265 -10.595 26.149 1.00 92.50 115 GLU A C 1
ATOM 971 O O . GLU A 1 115 ? -11.069 -11.800 26.326 1.00 92.50 115 GLU A O 1
ATOM 976 N N . LYS A 1 116 ? -12.268 -10.152 25.378 1.00 91.00 116 LYS A N 1
ATOM 977 C CA . LYS A 1 116 ? -13.176 -11.047 24.645 1.00 91.00 116 LYS A CA 1
ATOM 978 C C . LYS A 1 116 ? -12.534 -11.704 23.417 1.00 91.00 116 LYS A C 1
ATOM 980 O O . LYS A 1 116 ? -13.195 -12.512 22.771 1.00 91.00 116 LYS A O 1
ATOM 985 N N . ASN A 1 117 ? -11.268 -11.408 23.102 1.00 88.50 117 ASN A N 1
ATOM 986 C CA . ASN A 1 117 ? -10.538 -11.968 21.960 1.00 88.50 117 ASN A CA 1
ATOM 987 C C . ASN A 1 117 ? -11.194 -11.665 20.591 1.00 88.50 117 ASN A C 1
ATOM 989 O O . ASN A 1 117 ? -11.148 -12.467 19.659 1.00 88.50 117 ASN A O 1
ATOM 993 N N . MET A 1 118 ? -11.798 -10.478 20.469 1.00 90.69 118 MET A N 1
ATOM 994 C CA . MET A 1 118 ? -12.621 -10.059 19.329 1.00 90.69 118 MET A CA 1
ATOM 995 C C . MET A 1 118 ? -11.919 -9.122 18.337 1.00 90.69 118 MET A C 1
ATOM 997 O O . MET A 1 118 ? -12.433 -8.951 17.235 1.00 90.69 118 MET A O 1
ATOM 1001 N N . LEU A 1 119 ? -10.772 -8.518 18.671 1.00 91.25 119 LEU A N 1
ATOM 1002 C CA . LEU A 1 119 ? -10.135 -7.501 17.815 1.00 91.25 119 LEU A CA 1
ATOM 1003 C C . LEU A 1 119 ? -9.712 -8.053 16.440 1.00 91.25 119 LEU A C 1
ATOM 1005 O O . LEU A 1 119 ? -10.238 -7.599 15.421 1.00 91.25 119 LEU A O 1
ATOM 1009 N N . ASN A 1 120 ? -8.862 -9.087 16.382 1.00 88.25 120 ASN A N 1
ATOM 1010 C CA . ASN A 1 120 ? -8.521 -9.719 15.100 1.00 88.25 120 ASN A CA 1
ATOM 1011 C C . ASN A 1 120 ? -9.739 -10.401 14.451 1.00 88.25 120 ASN A C 1
ATOM 1013 O O . ASN A 1 120 ? -9.821 -10.444 13.225 1.00 88.25 120 ASN A O 1
ATOM 1017 N N . MET A 1 121 ? -10.711 -10.880 15.240 1.00 87.06 121 MET A N 1
ATOM 1018 C CA . MET A 1 121 ? -11.953 -11.465 14.719 1.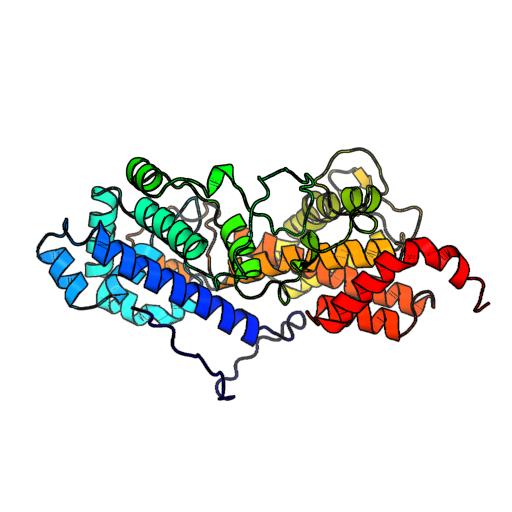00 87.06 121 MET A CA 1
ATOM 1019 C C . MET A 1 121 ? -12.766 -10.435 13.922 1.00 87.06 121 MET A C 1
ATOM 1021 O O . MET A 1 121 ? -13.211 -10.745 12.818 1.00 87.06 121 MET A O 1
ATOM 1025 N N . ILE A 1 122 ? -12.914 -9.203 14.428 1.00 89.44 122 ILE A N 1
ATOM 1026 C CA . ILE A 1 122 ? -13.554 -8.100 13.697 1.00 89.44 122 ILE A CA 1
ATOM 1027 C C . ILE A 1 122 ? -12.811 -7.858 12.386 1.00 89.44 122 ILE A C 1
ATOM 1029 O O . ILE A 1 122 ? -13.443 -7.903 11.336 1.00 89.44 122 ILE A O 1
ATOM 1033 N N . PHE A 1 123 ? -11.486 -7.681 12.417 1.00 86.75 123 PHE A N 1
ATOM 1034 C CA . PHE A 1 123 ? -10.686 -7.477 11.203 1.00 86.75 123 PHE A CA 1
ATOM 1035 C C . PHE A 1 123 ? -10.868 -8.593 10.172 1.00 86.75 123 PHE A C 1
ATOM 1037 O O . PHE A 1 123 ? -11.156 -8.315 9.006 1.00 86.75 123 PHE A O 1
ATOM 1044 N N . ASN A 1 124 ? -10.770 -9.851 10.607 1.00 84.25 124 ASN A N 1
ATOM 1045 C CA . ASN A 1 124 ? -10.962 -11.014 9.750 1.00 84.25 124 ASN A CA 1
ATOM 1046 C C . ASN A 1 124 ? -12.350 -11.003 9.088 1.00 84.25 124 ASN A C 1
ATOM 1048 O O . ASN A 1 124 ? -12.477 -11.212 7.882 1.00 84.25 124 ASN A O 1
ATOM 1052 N N . LEU A 1 125 ? -13.396 -10.734 9.872 1.00 82.06 125 LEU A N 1
ATOM 1053 C CA . LEU A 1 125 ? -14.766 -10.671 9.379 1.00 82.06 125 LEU A CA 1
ATOM 1054 C C . LEU A 1 125 ? -14.994 -9.470 8.452 1.00 82.06 125 LEU A C 1
ATOM 1056 O O . LEU A 1 125 ? -15.733 -9.614 7.484 1.00 82.06 125 LEU A O 1
ATOM 1060 N N . CYS A 1 126 ? -14.368 -8.315 8.703 1.00 82.38 126 CYS A N 1
ATOM 1061 C CA . CYS A 1 126 ? -14.506 -7.116 7.866 1.00 82.38 126 CYS A CA 1
ATOM 1062 C C . CYS A 1 126 ? -13.893 -7.337 6.485 1.00 82.38 126 CYS A C 1
ATOM 1064 O O . CYS A 1 126 ? -14.541 -7.061 5.478 1.00 82.38 126 CYS A O 1
ATOM 1066 N N . ILE A 1 127 ? -12.683 -7.903 6.439 1.00 76.88 127 ILE A N 1
ATOM 1067 C CA . ILE A 1 127 ? -11.995 -8.255 5.192 1.00 76.88 127 ILE A CA 1
ATOM 1068 C C . ILE A 1 127 ? -12.821 -9.284 4.412 1.00 76.88 127 ILE A C 1
ATOM 1070 O O . ILE A 1 127 ? -13.078 -9.087 3.227 1.00 76.88 127 ILE A O 1
ATOM 1074 N N . ASN A 1 128 ? -13.317 -10.330 5.084 1.00 75.75 128 ASN A N 1
ATOM 1075 C CA . ASN A 1 128 ? -14.205 -11.332 4.490 1.00 75.75 128 ASN A CA 1
ATOM 1076 C C . ASN A 1 128 ? -15.516 -10.716 3.959 1.00 75.75 128 ASN A C 1
ATOM 1078 O O . ASN A 1 128 ? -15.927 -10.999 2.835 1.00 75.75 128 ASN A O 1
ATOM 1082 N N . HIS A 1 129 ? -16.158 -9.835 4.731 1.00 74.69 129 HIS A N 1
ATOM 1083 C CA . HIS A 1 129 ? -17.403 -9.180 4.338 1.00 74.69 129 HIS A CA 1
ATOM 1084 C C . HIS A 1 129 ? -17.208 -8.266 3.124 1.00 74.69 129 HIS A C 1
ATOM 1086 O O . HIS A 1 129 ? -17.973 -8.383 2.168 1.00 74.69 129 HIS A O 1
ATOM 1092 N N . PHE A 1 130 ? -16.164 -7.431 3.132 1.00 72.38 130 PHE A N 1
ATOM 1093 C CA . PHE A 1 130 ? -15.772 -6.580 2.006 1.00 72.38 130 PHE A CA 1
ATOM 1094 C C . PHE A 1 130 ? -15.553 -7.421 0.744 1.00 72.38 130 PHE A C 1
ATOM 1096 O O . PHE A 1 130 ? -16.178 -7.185 -0.281 1.00 72.38 130 PHE A O 1
ATOM 1103 N N . VAL A 1 131 ? -14.743 -8.474 0.848 1.00 65.56 131 VAL A N 1
ATOM 1104 C CA . VAL A 1 131 ? -14.418 -9.383 -0.256 1.00 65.56 131 VAL A CA 1
ATOM 1105 C C . VAL A 1 131 ? -15.642 -10.078 -0.862 1.00 65.56 131 VAL A C 1
ATOM 1107 O O . VAL A 1 131 ? -15.765 -10.127 -2.083 1.00 65.56 131 VAL A O 1
ATOM 1110 N N . PHE A 1 132 ? -16.544 -10.625 -0.041 1.00 64.12 132 PHE A N 1
ATOM 1111 C CA . PHE A 1 132 ? -17.643 -11.470 -0.531 1.00 64.12 132 PHE A CA 1
ATOM 1112 C C . PHE A 1 132 ? -18.960 -10.728 -0.808 1.00 64.12 132 PHE A C 1
ATOM 1114 O O . PHE A 1 132 ? -19.865 -11.321 -1.394 1.00 64.12 132 PHE A O 1
ATOM 1121 N N . ASN A 1 133 ? -19.091 -9.461 -0.395 1.00 61.78 133 ASN A N 1
ATOM 1122 C CA . ASN A 1 133 ? -20.309 -8.658 -0.593 1.00 61.78 133 ASN A CA 1
ATOM 1123 C C . ASN A 1 133 ? -20.076 -7.411 -1.467 1.00 61.78 133 ASN A C 1
ATOM 1125 O O . ASN A 1 133 ? -21.029 -6.680 -1.734 1.00 61.78 133 ASN A O 1
ATOM 1129 N N . TRP A 1 134 ? -18.843 -7.167 -1.923 1.00 54.38 134 TRP A N 1
ATOM 1130 C CA . TRP A 1 134 ? -18.535 -6.113 -2.887 1.00 54.38 134 TRP A CA 1
ATOM 1131 C C . TRP A 1 134 ? -18.620 -6.614 -4.333 1.00 54.38 134 TRP A C 1
ATOM 1133 O O . TRP A 1 134 ? -18.184 -7.719 -4.655 1.00 54.38 134 TRP A O 1
ATOM 1143 N N . GLY A 1 135 ? -19.137 -5.755 -5.210 1.00 44.31 135 GLY A N 1
ATOM 1144 C CA . GLY A 1 135 ? -19.338 -6.044 -6.627 1.00 44.31 135 GLY A CA 1
ATOM 1145 C C . GLY A 1 135 ? -20.783 -6.404 -6.970 1.00 44.31 135 GLY A C 1
ATOM 1146 O O . GLY A 1 135 ? -21.504 -7.033 -6.196 1.00 44.31 135 GLY A O 1
ATOM 1147 N N . ASP A 1 136 ? -21.195 -5.997 -8.168 1.00 39.62 136 ASP A N 1
ATOM 1148 C CA . ASP A 1 136 ? -22.424 -6.491 -8.777 1.00 39.62 136 ASP A CA 1
ATOM 1149 C C . ASP A 1 136 ? -22.228 -7.961 -9.192 1.00 39.62 136 ASP A C 1
ATOM 1151 O O . ASP A 1 136 ? -21.107 -8.479 -9.200 1.00 39.62 136 ASP A O 1
ATOM 1155 N N . CYS A 1 137 ? -23.293 -8.676 -9.551 1.00 36.50 137 CYS A N 1
ATOM 1156 C CA . CYS A 1 137 ? -23.180 -10.116 -9.809 1.00 36.50 137 CYS A CA 1
ATOM 1157 C C . CYS A 1 137 ? -22.255 -10.483 -10.984 1.00 36.50 137 CYS A C 1
ATOM 1159 O O . CYS A 1 137 ? -21.792 -11.623 -11.031 1.00 36.50 137 CYS A O 1
ATOM 1161 N N . GLU A 1 138 ? -21.948 -9.530 -11.866 1.00 35.38 138 GLU A N 1
ATOM 1162 C CA . GLU A 1 138 ? -21.010 -9.672 -12.985 1.00 35.38 138 GLU A CA 1
ATOM 1163 C C . GLU A 1 138 ? -19.545 -9.357 -12.618 1.00 35.38 138 GLU A C 1
ATOM 1165 O O . GLU A 1 138 ? -18.639 -9.864 -13.274 1.00 35.38 138 GLU A O 1
ATOM 1170 N N . SER A 1 139 ? -19.270 -8.575 -11.562 1.00 38.03 139 SER A N 1
ATOM 1171 C CA . SER A 1 139 ? -17.903 -8.156 -11.186 1.00 38.03 139 SER A CA 1
ATOM 1172 C C . SER A 1 139 ? -17.237 -9.027 -10.105 1.00 38.03 139 SER A C 1
ATOM 1174 O O . SER A 1 139 ? -16.247 -8.629 -9.487 1.00 38.03 139 SER A O 1
ATOM 1176 N N . LYS A 1 140 ? -17.735 -10.256 -9.915 1.00 37.00 140 LYS A N 1
ATOM 1177 C CA . LYS A 1 140 ? -17.219 -11.265 -8.970 1.00 37.00 140 LYS A CA 1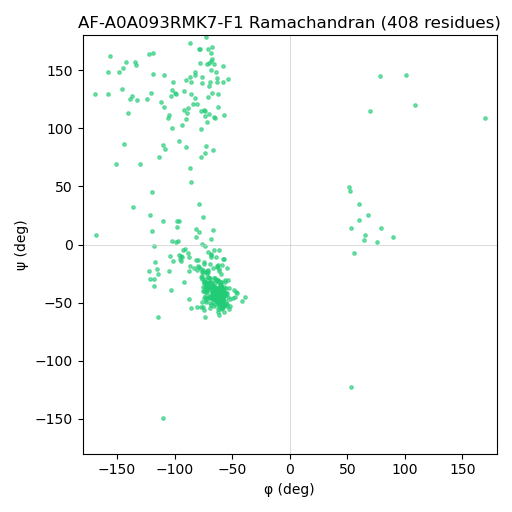
ATOM 1178 C C . LYS A 1 140 ? -15.890 -11.892 -9.430 1.00 37.00 140 LYS A C 1
ATOM 1180 O O . LYS A 1 140 ? -15.870 -12.969 -10.025 1.00 37.00 140 LYS A O 1
ATOM 1185 N N . GLY A 1 141 ? -14.770 -11.231 -9.134 1.00 37.59 141 GLY A N 1
ATOM 1186 C CA . GLY A 1 141 ? -13.417 -11.760 -9.371 1.00 37.59 141 GLY A CA 1
ATOM 1187 C C . GLY A 1 141 ? -13.075 -13.025 -8.554 1.00 37.59 141 GLY A C 1
ATOM 1188 O O . GLY A 1 141 ? -13.556 -13.188 -7.435 1.00 37.59 141 GLY A O 1
ATOM 1189 N N . GLN A 1 142 ? -12.232 -13.915 -9.110 1.00 36.62 142 GLN A N 1
ATOM 1190 C CA . GLN A 1 142 ? -11.671 -15.117 -8.444 1.00 36.62 142 GLN A CA 1
ATOM 1191 C C . GLN A 1 142 ? -10.138 -14.995 -8.156 1.00 36.62 142 GLN A C 1
ATOM 1193 O O . GLN A 1 142 ? -9.749 -13.874 -7.847 1.00 36.62 142 GLN A O 1
ATOM 1198 N N . MET A 1 143 ? -9.304 -16.083 -8.142 1.00 38.78 143 MET A N 1
ATOM 1199 C CA . MET A 1 143 ? -8.293 -16.369 -7.063 1.00 38.78 143 MET A CA 1
ATOM 1200 C C . MET A 1 143 ? -6.854 -16.956 -7.452 1.00 38.78 143 MET A C 1
ATOM 1202 O O . MET A 1 143 ? -6.798 -18.107 -7.881 1.00 38.78 143 MET A O 1
ATOM 1206 N N . ILE A 1 144 ? -5.692 -16.232 -7.272 1.00 34.19 144 ILE A N 1
ATOM 1207 C CA . ILE A 1 144 ? -4.235 -16.683 -7.225 1.00 34.19 144 ILE A CA 1
ATOM 1208 C C . ILE A 1 144 ? -3.721 -16.837 -5.783 1.00 34.19 144 ILE A C 1
ATOM 1210 O O . ILE A 1 144 ? -3.727 -15.884 -5.009 1.00 34.19 144 ILE A O 1
ATOM 1214 N N . ALA A 1 145 ? -3.110 -17.969 -5.447 1.00 28.05 145 ALA A N 1
ATOM 1215 C CA . ALA A 1 145 ? -2.386 -18.156 -4.183 1.00 28.05 145 ALA A CA 1
ATOM 1216 C C . ALA A 1 145 ? -1.040 -17.381 -4.140 1.00 28.05 145 ALA A C 1
ATOM 1218 O O . ALA A 1 145 ? -0.442 -17.134 -5.192 1.00 28.05 145 ALA A O 1
ATOM 1219 N N . PRO A 1 146 ? -0.495 -17.017 -2.959 1.00 29.36 146 PRO A N 1
ATOM 1220 C CA . PRO A 1 146 ? 0.788 -16.325 -2.918 1.00 29.36 146 PRO A CA 1
ATOM 1221 C C . PRO A 1 146 ? 1.852 -17.267 -3.488 1.00 29.36 146 PRO A C 1
ATOM 1223 O O . PRO A 1 146 ? 1.787 -18.482 -3.295 1.00 29.36 146 PRO A O 1
ATOM 1226 N N . TYR A 1 147 ? 2.815 -16.716 -4.223 1.00 28.12 147 TYR A N 1
ATOM 1227 C CA . TYR A 1 147 ? 3.832 -17.491 -4.945 1.00 28.12 147 TYR A CA 1
ATOM 1228 C C . TYR A 1 147 ? 3.305 -18.374 -6.103 1.00 28.12 147 TYR A C 1
ATOM 1230 O O . TYR A 1 147 ? 4.098 -19.104 -6.696 1.00 28.12 147 TYR A O 1
ATOM 1238 N N . GLN A 1 148 ? 2.025 -18.289 -6.504 1.00 30.91 148 GLN A N 1
ATOM 1239 C CA . GLN A 1 148 ? 1.495 -19.029 -7.662 1.00 30.91 148 GLN A CA 1
ATOM 1240 C C . GLN A 1 148 ? 1.155 -18.146 -8.869 1.00 30.91 148 GLN A C 1
ATOM 1242 O O . GLN A 1 148 ? -0.001 -17.842 -9.136 1.00 30.91 148 GLN A O 1
ATOM 1247 N N . PHE A 1 149 ? 2.144 -17.867 -9.721 1.00 31.48 149 PHE A N 1
ATOM 1248 C CA . PHE A 1 149 ? 1.865 -17.583 -11.134 1.00 31.48 149 PHE A CA 1
ATOM 1249 C C . PHE A 1 149 ? 1.500 -18.886 -11.875 1.00 31.48 149 PHE A C 1
ATOM 1251 O O . PHE A 1 149 ? 2.330 -19.458 -12.582 1.00 31.48 149 PHE A O 1
ATOM 1258 N N . GLN A 1 150 ? 0.260 -19.366 -11.726 1.00 26.78 150 GLN A N 1
ATOM 1259 C CA . GLN A 1 150 ? -0.282 -20.459 -12.546 1.00 26.78 150 GLN A CA 1
ATOM 1260 C C . GLN A 1 150 ? -1.509 -20.028 -13.352 1.00 26.78 150 GLN A C 1
ATOM 1262 O O . GLN A 1 150 ? -2.297 -19.183 -12.939 1.00 26.78 150 GLN A O 1
ATOM 1267 N N . MET A 1 151 ? -1.648 -20.614 -14.543 1.00 30.02 151 MET A N 1
ATOM 1268 C CA . MET A 1 151 ? -2.736 -20.313 -15.469 1.00 30.02 151 MET A CA 1
ATOM 1269 C C . MET A 1 151 ? -3.988 -21.125 -15.139 1.00 30.02 151 MET A C 1
ATOM 1271 O O . MET A 1 151 ? -3.984 -22.349 -15.274 1.00 30.02 151 MET A O 1
ATOM 1275 N N . GLY A 1 152 ? -5.098 -20.445 -14.856 1.00 27.73 152 GLY A N 1
ATOM 1276 C CA . GLY A 1 152 ? -6.411 -20.990 -15.191 1.00 27.73 152 GLY A CA 1
ATOM 1277 C C . GLY A 1 152 ? -6.743 -20.711 -16.658 1.00 27.73 152 GLY A C 1
ATOM 1278 O O . GLY A 1 152 ? -6.334 -19.695 -17.218 1.00 27.73 152 GLY A O 1
ATOM 1279 N N . LYS A 1 153 ? -7.494 -21.614 -17.295 1.00 29.89 153 LYS A N 1
ATOM 1280 C CA . LYS A 1 153 ? -8.149 -21.312 -18.575 1.00 29.89 153 LYS A CA 1
ATOM 1281 C C . LYS A 1 153 ? -9.455 -20.561 -18.308 1.00 29.89 153 LYS A C 1
ATOM 1283 O O . LYS A 1 153 ? -10.165 -20.890 -17.358 1.00 29.89 153 LYS A O 1
ATOM 1288 N N . ASN A 1 154 ? -9.785 -19.644 -19.218 1.00 29.66 154 ASN A N 1
ATOM 1289 C CA . ASN A 1 154 ? -10.891 -18.676 -19.173 1.00 29.66 154 ASN A CA 1
ATOM 1290 C C . ASN A 1 154 ? -10.615 -17.449 -18.285 1.00 29.66 154 ASN A C 1
ATOM 1292 O O . ASN A 1 154 ? -9.956 -17.544 -17.255 1.00 29.66 154 ASN A O 1
ATOM 1296 N N . GLN A 1 155 ? -11.141 -16.299 -18.720 1.00 34.00 155 GLN A N 1
ATOM 1297 C CA . GLN A 1 155 ? -10.954 -14.975 -18.113 1.00 34.00 155 GLN A CA 1
ATOM 1298 C C . GLN A 1 155 ? -11.407 -14.969 -16.650 1.00 34.00 155 GLN A C 1
ATOM 1300 O O . GLN A 1 155 ? -12.601 -15.085 -16.368 1.00 34.00 155 GLN A O 1
ATOM 1305 N N . LYS A 1 156 ? -10.454 -14.843 -15.726 1.00 31.62 156 LYS A N 1
ATOM 1306 C CA . LYS A 1 156 ? -10.696 -14.720 -14.288 1.00 31.62 156 LYS A CA 1
ATOM 1307 C C . LYS A 1 156 ? -9.658 -13.786 -13.672 1.00 31.62 156 LYS A C 1
ATOM 1309 O O . LYS A 1 156 ? -8.546 -13.668 -14.173 1.00 31.62 156 LYS A O 1
ATOM 1314 N N . LEU A 1 157 ? -10.052 -13.126 -12.590 1.00 33.91 157 LEU A N 1
ATOM 1315 C CA . LEU A 1 157 ? -9.166 -12.383 -11.687 1.00 33.91 157 LEU A CA 1
ATOM 1316 C C . LEU A 1 157 ? -8.590 -13.317 -10.597 1.00 33.91 157 LEU A C 1
ATOM 1318 O O . LEU A 1 157 ? -9.015 -14.473 -10.585 1.00 33.91 157 LEU A O 1
ATOM 1322 N N . TYR A 1 158 ? -7.643 -12.857 -9.747 1.00 37.69 158 TYR A N 1
ATOM 1323 C CA . TYR A 1 158 ? -6.781 -13.709 -8.892 1.00 37.69 158 TYR A CA 1
ATOM 1324 C C . TYR A 1 158 ? -5.929 -12.934 -7.791 1.00 37.69 158 TYR A C 1
ATOM 1326 O O . TYR A 1 158 ? -5.201 -12.068 -8.258 1.00 37.69 158 TYR A O 1
ATOM 1334 N N . TYR A 1 159 ? -5.741 -13.084 -6.429 1.00 39.44 159 TYR A N 1
ATOM 1335 C CA . TYR A 1 159 ? -6.432 -13.432 -5.109 1.00 39.44 159 TYR A CA 1
ATOM 1336 C C . TYR A 1 159 ? -6.176 -14.784 -4.317 1.00 39.44 159 TYR A C 1
ATOM 1338 O O . TYR A 1 159 ? -6.509 -15.839 -4.825 1.00 39.44 159 TYR A O 1
ATOM 1346 N N . ARG A 1 160 ? -5.699 -14.854 -3.041 1.00 34.56 160 ARG A N 1
ATOM 1347 C CA . ARG A 1 160 ? -5.366 -16.169 -2.370 1.00 34.56 160 ARG A CA 1
ATOM 1348 C C . ARG A 1 160 ? -6.594 -17.032 -1.984 1.00 34.56 160 ARG A C 1
ATOM 1350 O O . ARG A 1 160 ? -7.212 -16.763 -0.956 1.00 34.56 160 ARG A O 1
ATOM 1357 N N . ASP A 1 161 ? -6.892 -18.114 -2.713 1.00 36.88 161 ASP A N 1
ATOM 1358 C CA . ASP A 1 161 ? -8.029 -19.019 -2.414 1.00 36.88 161 ASP A CA 1
ATOM 1359 C C . ASP A 1 161 ? -7.918 -19.586 -0.973 1.00 36.88 161 ASP A C 1
ATOM 1361 O O . ASP A 1 161 ? -8.723 -19.256 -0.100 1.00 36.88 161 ASP A O 1
ATOM 1365 N N . ASP A 1 162 ? -6.812 -20.274 -0.664 1.00 40.94 162 ASP A N 1
ATOM 1366 C CA . ASP A 1 162 ? -6.488 -20.865 0.648 1.00 40.94 162 ASP A CA 1
ATOM 1367 C C . ASP A 1 162 ? -6.556 -19.893 1.845 1.00 40.94 162 ASP A C 1
ATOM 1369 O O . ASP A 1 162 ? -6.828 -20.315 2.969 1.00 40.94 162 ASP A O 1
ATOM 1373 N N . CYS A 1 163 ? -6.271 -18.598 1.644 1.00 40.34 163 CYS A N 1
ATOM 1374 C CA . CYS A 1 163 ? -6.173 -17.623 2.742 1.00 40.34 163 CYS A CA 1
ATOM 1375 C C . CYS A 1 163 ? -7.385 -16.691 2.861 1.00 40.34 163 CYS A C 1
ATOM 1377 O O . CYS A 1 163 ? -7.480 -15.967 3.850 1.00 40.34 163 CYS A O 1
ATOM 1379 N N . PHE A 1 164 ? -8.300 -16.687 1.884 1.00 45.06 164 PHE A N 1
ATOM 1380 C CA . PHE A 1 164 ? -9.506 -15.856 1.929 1.00 45.06 164 PHE A CA 1
ATOM 1381 C C . PHE A 1 164 ? -10.813 -16.654 1.837 1.00 45.06 164 PHE A C 1
ATOM 1383 O O . PHE A 1 164 ? -11.809 -16.183 2.386 1.00 45.06 164 PHE A O 1
ATOM 1390 N N . TYR A 1 165 ? -10.829 -17.876 1.283 1.00 48.84 165 TYR A N 1
ATOM 1391 C CA . TYR A 1 165 ? -12.004 -18.769 1.304 1.00 48.84 165 TYR A CA 1
ATOM 1392 C C . TYR A 1 165 ? -12.254 -19.441 2.669 1.00 48.84 165 TYR A C 1
ATOM 1394 O O . TYR A 1 165 ? -12.921 -20.474 2.780 1.00 48.84 165 TYR A O 1
ATOM 1402 N N . VAL A 1 166 ? -11.756 -18.830 3.746 1.00 54.56 166 VAL A N 1
ATOM 1403 C CA . VAL A 1 166 ? -12.077 -19.218 5.116 1.00 54.56 166 VAL A CA 1
ATOM 1404 C C . VAL A 1 166 ? -13.560 -18.929 5.350 1.00 54.56 166 VAL A C 1
ATOM 1406 O O . VAL A 1 166 ? -13.992 -17.777 5.393 1.00 54.56 166 VAL A O 1
ATOM 1409 N N . ASN A 1 167 ? -14.359 -19.992 5.464 1.00 64.25 167 ASN A N 1
ATOM 1410 C CA . ASN A 1 167 ? -15.794 -19.896 5.726 1.00 64.25 167 ASN A CA 1
ATOM 1411 C C . ASN A 1 167 ? -16.049 -19.032 6.975 1.00 64.25 167 ASN A C 1
ATOM 1413 O O . ASN A 1 167 ? -15.321 -19.146 7.959 1.00 64.25 167 ASN A O 1
ATOM 1417 N N . HIS A 1 168 ? -17.108 -18.219 6.964 1.00 66.94 168 HIS A N 1
ATOM 1418 C CA . HIS A 1 168 ? -17.493 -17.343 8.077 1.00 66.94 168 HIS A CA 1
ATOM 1419 C C . HIS A 1 168 ? -17.459 -18.041 9.455 1.00 66.94 168 HIS A C 1
ATOM 1421 O O . HIS A 1 168 ? -16.926 -17.489 10.415 1.00 66.94 168 HIS A O 1
ATOM 1427 N N . ASN A 1 169 ? -17.930 -19.290 9.542 1.00 69.38 169 ASN A N 1
ATOM 1428 C CA . ASN A 1 169 ? -17.915 -20.077 10.779 1.00 69.38 169 ASN A CA 1
ATOM 1429 C C . ASN A 1 169 ? -16.491 -20.490 11.201 1.00 69.38 169 ASN A C 1
ATOM 1431 O O . ASN A 1 169 ? -16.198 -20.566 12.392 1.00 69.38 169 ASN A O 1
ATOM 1435 N N . ILE A 1 170 ? -15.594 -20.723 10.237 1.00 69.81 170 ILE A N 1
ATOM 1436 C CA . ILE A 1 170 ? -14.179 -21.011 10.497 1.00 69.81 170 ILE A CA 1
ATOM 1437 C C . ILE A 1 170 ? -13.470 -19.736 10.978 1.00 69.81 170 ILE A C 1
ATOM 1439 O O . ILE A 1 170 ? -12.729 -19.808 11.955 1.00 69.81 170 ILE A O 1
ATOM 1443 N N . ILE A 1 171 ? -13.763 -18.564 10.397 1.00 71.00 171 ILE A N 1
ATOM 1444 C CA . ILE A 1 171 ? -13.243 -17.274 10.892 1.00 71.00 171 ILE A CA 1
ATOM 1445 C C . ILE A 1 171 ? -13.658 -17.042 12.348 1.00 71.00 171 ILE A C 1
ATOM 1447 O O . ILE A 1 171 ? -12.808 -16.739 13.183 1.00 71.00 171 ILE A O 1
ATOM 1451 N N . MET A 1 172 ? -14.941 -17.250 12.670 1.00 71.75 172 MET A N 1
ATOM 1452 C CA . MET A 1 172 ? -15.438 -17.181 14.050 1.00 71.75 172 MET A CA 1
ATOM 1453 C C . MET A 1 172 ? -14.695 -18.166 14.971 1.00 71.75 172 MET A C 1
ATOM 1455 O O . MET A 1 172 ? -14.366 -17.813 16.100 1.00 71.75 172 MET A O 1
ATOM 1459 N N . SER A 1 173 ? -14.368 -19.375 14.494 1.00 76.38 173 SER A N 1
ATOM 1460 C CA . SER A 1 173 ? -13.615 -20.369 15.279 1.00 76.38 173 SER A CA 1
ATOM 1461 C C . SER A 1 173 ? -12.124 -20.043 15.470 1.00 76.38 173 SER A C 1
ATOM 1463 O O . SER A 1 173 ? -11.523 -20.502 16.437 1.00 76.38 173 SER A O 1
ATOM 1465 N N . MET A 1 174 ? -11.528 -19.236 14.585 1.00 72.62 174 MET A N 1
ATOM 1466 C CA . MET A 1 174 ? -10.134 -18.775 14.687 1.00 72.62 174 MET A CA 1
ATOM 1467 C C . MET A 1 174 ? -9.958 -17.610 15.678 1.00 72.62 174 MET A C 1
ATOM 1469 O O . MET A 1 174 ? -8.825 -17.309 16.071 1.00 72.62 174 MET A O 1
ATOM 1473 N N . GLY A 1 175 ? -11.059 -16.979 16.109 1.00 75.81 175 GLY A N 1
ATOM 1474 C CA . GLY A 1 175 ? -11.084 -15.977 17.174 1.00 75.81 175 GLY A CA 1
ATOM 1475 C C . GLY A 1 175 ? -10.091 -14.839 16.937 1.00 75.81 175 GLY A C 1
ATOM 1476 O O . GLY A 1 175 ? -10.111 -14.182 15.896 1.00 75.81 175 GLY A O 1
ATOM 1477 N N . ASN A 1 176 ? -9.187 -14.630 17.896 1.00 81.12 176 ASN A N 1
ATOM 1478 C CA . ASN A 1 176 ? -8.198 -13.552 17.852 1.00 81.12 176 ASN A CA 1
ATOM 1479 C C . ASN A 1 176 ? -6.948 -13.859 16.999 1.00 81.12 176 ASN A C 1
ATOM 1481 O O . ASN A 1 176 ? -5.956 -13.139 17.097 1.00 81.12 176 ASN A O 1
ATOM 1485 N N . THR A 1 177 ? -6.963 -14.912 16.176 1.00 80.75 177 THR A N 1
ATOM 1486 C CA . THR A 1 177 ? -5.866 -15.217 15.242 1.00 80.75 177 THR A CA 1
ATOM 1487 C C . THR A 1 177 ? -5.999 -14.348 13.989 1.00 80.75 177 THR A C 1
ATOM 1489 O O . THR A 1 177 ? -7.017 -14.451 13.301 1.00 80.75 177 THR A O 1
ATOM 1492 N N . PRO A 1 178 ? -5.013 -13.509 13.629 1.00 80.62 178 PRO A N 1
ATOM 1493 C CA . PRO A 1 178 ? -5.078 -12.738 12.393 1.00 80.62 178 PRO A CA 1
ATOM 1494 C C . PRO A 1 178 ? -4.828 -13.646 11.178 1.00 80.62 178 PRO A C 1
ATOM 1496 O O . PRO A 1 178 ? -3.739 -14.193 10.994 1.00 80.62 178 PRO A O 1
ATOM 1499 N N . ILE A 1 179 ? -5.841 -13.809 10.330 1.00 77.12 179 ILE A N 1
ATOM 1500 C CA . ILE A 1 179 ? -5.809 -14.696 9.157 1.00 77.12 179 ILE A CA 1
ATOM 1501 C C . ILE A 1 179 ? -5.082 -14.019 7.989 1.00 77.12 179 ILE A C 1
ATOM 1503 O O . ILE A 1 179 ? -4.100 -14.541 7.460 1.00 77.12 179 ILE A O 1
ATOM 1507 N N . TYR A 1 180 ? -5.532 -12.820 7.633 1.00 74.56 180 TYR A N 1
ATOM 1508 C CA . TYR A 1 180 ? -5.229 -12.129 6.384 1.00 74.56 180 TYR A CA 1
ATOM 1509 C C . TYR A 1 180 ? -3.854 -11.463 6.361 1.00 74.56 180 TYR A C 1
ATOM 1511 O O . TYR A 1 180 ? -3.180 -11.326 7.383 1.00 74.56 180 TYR A O 1
ATOM 1519 N N . ASP A 1 181 ? -3.445 -11.039 5.172 1.00 74.12 181 ASP A N 1
ATOM 1520 C CA . ASP A 1 181 ? -2.296 -10.172 4.941 1.00 74.12 181 ASP A CA 1
ATOM 1521 C C . ASP A 1 181 ? -2.831 -8.821 4.449 1.00 74.12 181 ASP A C 1
ATOM 1523 O O . ASP A 1 181 ? -3.582 -8.779 3.471 1.00 74.12 181 ASP A O 1
ATOM 1527 N N . LEU A 1 182 ? -2.512 -7.721 5.141 1.00 75.12 182 LEU A N 1
ATOM 1528 C CA . LEU A 1 182 ? -3.037 -6.405 4.756 1.00 75.12 182 LEU A CA 1
ATOM 1529 C C . LEU A 1 182 ? -2.345 -5.839 3.504 1.00 75.12 182 LEU A C 1
ATOM 1531 O O . LEU A 1 182 ? -2.913 -4.958 2.861 1.00 75.12 182 LEU A O 1
ATOM 1535 N N . HIS A 1 183 ? -1.193 -6.395 3.104 1.00 72.94 183 HIS A N 1
ATOM 1536 C CA . HIS A 1 183 ? -0.585 -6.114 1.802 1.00 72.94 183 HIS A CA 1
ATOM 1537 C C . HIS A 1 183 ? -1.464 -6.648 0.663 1.00 72.94 183 HIS A C 1
ATOM 1539 O O . HIS A 1 183 ? -1.894 -5.901 -0.215 1.00 72.94 183 HIS A O 1
ATOM 1545 N N . ASP A 1 184 ? -1.824 -7.933 0.721 1.00 68.69 184 ASP A N 1
ATOM 1546 C CA . ASP A 1 184 ? -2.760 -8.541 -0.227 1.00 68.69 184 ASP A CA 1
ATOM 1547 C C . ASP A 1 184 ? -4.136 -7.871 -0.172 1.00 68.69 184 ASP A C 1
ATOM 1549 O O . ASP A 1 184 ? -4.769 -7.708 -1.212 1.00 68.69 184 ASP A O 1
ATOM 1553 N N . PHE A 1 185 ? -4.593 -7.421 1.002 1.00 70.88 185 PHE A N 1
ATOM 1554 C CA . PHE A 1 185 ? -5.825 -6.636 1.087 1.00 70.88 185 PHE A CA 1
ATOM 1555 C C . PHE A 1 185 ? -5.724 -5.303 0.325 1.00 70.88 185 PHE A C 1
ATOM 1557 O O . PHE A 1 185 ? -6.686 -4.932 -0.340 1.00 70.88 185 PHE A O 1
ATOM 1564 N N . ALA A 1 186 ? -4.574 -4.617 0.329 1.00 71.62 186 ALA A N 1
ATOM 1565 C CA . ALA A 1 186 ? -4.360 -3.411 -0.478 1.00 71.62 186 ALA A CA 1
ATOM 1566 C C . ALA A 1 186 ? -4.370 -3.698 -1.997 1.00 71.62 186 ALA A C 1
ATOM 1568 O O . ALA A 1 186 ? -4.934 -2.915 -2.770 1.00 71.62 186 ALA A O 1
ATOM 1569 N N . HIS A 1 187 ? -3.830 -4.842 -2.438 1.00 67.12 187 HIS A N 1
ATOM 1570 C CA . HIS A 1 187 ? -3.945 -5.319 -3.830 1.00 67.12 187 HIS A CA 1
ATOM 1571 C C . HIS A 1 187 ? -5.394 -5.672 -4.209 1.00 67.12 187 HIS A C 1
ATOM 1573 O O . HIS A 1 187 ? -5.874 -5.291 -5.281 1.00 67.12 187 HIS A O 1
ATOM 1579 N N . VAL A 1 188 ? -6.127 -6.348 -3.317 1.00 65.00 188 VAL A N 1
ATOM 1580 C CA . VAL A 1 188 ? -7.556 -6.669 -3.485 1.00 65.00 188 VAL A CA 1
ATOM 1581 C C . VAL A 1 188 ? -8.391 -5.393 -3.570 1.00 65.00 188 VAL A C 1
ATOM 1583 O O . VAL A 1 188 ? -9.205 -5.264 -4.478 1.00 65.00 188 VAL A O 1
ATOM 1586 N N . VAL A 1 189 ? -8.145 -4.421 -2.690 1.00 63.88 189 VAL A N 1
ATOM 1587 C CA . VAL A 1 189 ? -8.754 -3.084 -2.712 1.00 63.88 189 VAL A CA 1
ATOM 1588 C C . VAL A 1 189 ? -8.489 -2.374 -4.038 1.00 63.88 189 VAL A C 1
ATOM 1590 O O . VAL A 1 189 ? -9.439 -1.959 -4.698 1.00 63.88 189 VAL A O 1
ATOM 1593 N N . SER A 1 190 ? -7.225 -2.287 -4.465 1.00 61.44 190 SER A N 1
ATOM 1594 C CA . SER A 1 190 ? -6.848 -1.680 -5.751 1.00 61.44 190 SER A CA 1
ATOM 1595 C C . SER A 1 190 ? -7.632 -2.330 -6.894 1.00 61.44 190 SER A C 1
ATOM 1597 O O . SER A 1 190 ? -8.245 -1.667 -7.728 1.00 61.44 190 SER A O 1
ATOM 1599 N N . THR A 1 191 ? -7.721 -3.655 -6.881 1.00 56.97 191 THR A N 1
ATOM 1600 C CA . THR A 1 191 ? -8.412 -4.391 -7.934 1.00 56.97 191 THR A CA 1
ATOM 1601 C C . THR A 1 191 ? -9.931 -4.188 -7.902 1.00 56.97 191 THR A C 1
ATOM 1603 O O . THR A 1 191 ? -10.534 -3.917 -8.937 1.00 56.97 191 THR A O 1
ATOM 1606 N N . LEU A 1 192 ? -10.564 -4.244 -6.728 1.00 54.47 192 LEU A N 1
ATOM 1607 C CA . LEU A 1 192 ? -12.016 -4.114 -6.559 1.00 54.47 192 LEU A CA 1
ATOM 1608 C C . LEU A 1 192 ? -12.540 -2.673 -6.689 1.00 54.47 192 LEU A C 1
ATOM 1610 O O . LEU A 1 192 ? -13.712 -2.480 -7.020 1.00 54.47 192 LEU A O 1
ATOM 1614 N N . CYS A 1 193 ? -11.706 -1.653 -6.459 1.00 51.12 193 CYS A N 1
ATOM 1615 C CA . CYS A 1 193 ? -12.123 -0.252 -6.557 1.00 51.12 193 CYS A CA 1
ATOM 1616 C C . CYS A 1 193 ? -12.210 0.281 -7.996 1.00 51.12 193 CYS A C 1
ATOM 1618 O O . CYS A 1 193 ? -12.890 1.293 -8.190 1.00 51.12 193 CYS A O 1
ATOM 1620 N N . LYS A 1 194 ? -11.553 -0.385 -8.969 1.00 51.19 194 LYS A N 1
ATOM 1621 C CA . LYS A 1 194 ? -11.861 -0.459 -10.422 1.00 51.19 194 LYS A CA 1
ATOM 1622 C C . LYS A 1 194 ? -10.671 -1.130 -11.145 1.00 51.19 194 LYS A C 1
ATOM 1624 O O . LYS A 1 194 ? -9.654 -0.454 -11.324 1.00 51.19 194 LYS A O 1
ATOM 1629 N N . PRO A 1 195 ? -10.773 -2.380 -11.656 1.00 44.94 195 PRO A N 1
ATOM 1630 C CA . PRO A 1 195 ? -9.630 -3.081 -12.269 1.00 44.94 195 PRO A CA 1
ATOM 1631 C C . PRO A 1 195 ? -8.998 -2.293 -13.421 1.00 44.94 195 PRO A C 1
ATOM 1633 O O . PRO A 1 195 ? -7.787 -2.300 -13.626 1.00 44.94 195 PRO A O 1
ATOM 1636 N N . SER A 1 196 ? -9.841 -1.539 -14.134 1.00 42.94 196 SER A N 1
ATOM 1637 C CA . SER A 1 196 ? -9.458 -0.738 -15.290 1.00 42.94 196 SER A CA 1
ATOM 1638 C C . SER A 1 196 ? -8.603 0.501 -14.968 1.00 42.94 196 SER A C 1
ATOM 1640 O O . SER A 1 196 ? -8.231 1.210 -15.904 1.00 42.94 196 SER A O 1
ATOM 1642 N N . LEU A 1 197 ? -8.397 0.817 -13.684 1.00 40.38 197 LEU A N 1
ATOM 1643 C CA . LEU A 1 197 ? -7.808 2.068 -13.192 1.00 40.38 197 LEU A CA 1
ATOM 1644 C C . LEU A 1 197 ? -6.540 1.837 -12.356 1.00 40.38 197 LEU A C 1
ATOM 1646 O O . LEU A 1 197 ? -5.638 2.659 -12.410 1.00 40.38 197 LEU A O 1
ATOM 1650 N N . TYR A 1 198 ? -6.432 0.703 -11.661 1.00 45.28 198 TYR A N 1
ATOM 1651 C CA . TYR A 1 198 ? -5.248 0.326 -10.873 1.00 45.28 198 TYR A CA 1
ATOM 1652 C C . TYR A 1 198 ? -4.292 -0.630 -11.623 1.00 45.28 198 TYR A C 1
ATOM 1654 O O . TYR A 1 198 ? -3.481 -1.333 -11.029 1.00 45.28 198 TYR A O 1
ATOM 1662 N N . GLY A 1 199 ? -4.390 -0.683 -12.956 1.00 45.59 199 GLY A N 1
ATOM 1663 C CA . GLY A 1 199 ? -3.459 -1.433 -13.807 1.00 45.59 199 GLY A CA 1
ATOM 1664 C C . GLY A 1 199 ? -3.631 -2.959 -13.819 1.00 45.59 199 GLY A C 1
ATOM 1665 O O . GLY A 1 199 ? -2.893 -3.625 -14.542 1.00 45.59 199 GLY A O 1
ATOM 1666 N N . CYS A 1 200 ? -4.621 -3.523 -13.115 1.00 48.56 200 CYS A N 1
ATOM 1667 C CA . CYS A 1 200 ? -4.812 -4.973 -12.911 1.00 48.56 200 CYS A CA 1
ATOM 1668 C C . CYS A 1 200 ? -5.163 -5.795 -14.177 1.00 48.56 200 CYS A C 1
ATOM 1670 O O . CYS A 1 200 ? -5.506 -6.971 -14.079 1.00 48.56 200 CYS A O 1
ATOM 1672 N N . TYR A 1 201 ? -5.018 -5.220 -15.374 1.00 49.75 201 TYR A N 1
ATOM 1673 C CA . TYR A 1 201 ? -5.138 -5.898 -16.672 1.00 49.75 201 TYR A CA 1
ATOM 1674 C C . TYR A 1 201 ? -4.178 -7.075 -16.846 1.00 49.75 201 TYR A C 1
ATOM 1676 O O . TYR A 1 201 ? -4.352 -7.838 -17.788 1.00 49.75 201 TYR A O 1
ATOM 1684 N N . TYR A 1 202 ? -3.183 -7.228 -15.965 1.00 49.28 202 TYR A N 1
ATOM 1685 C CA . TYR A 1 202 ? -2.288 -8.383 -15.877 1.00 49.28 202 TYR A CA 1
ATOM 1686 C C . TYR A 1 202 ? -3.014 -9.722 -16.122 1.00 49.28 202 TYR A C 1
ATOM 1688 O O . TYR A 1 202 ? -2.537 -10.555 -16.892 1.00 49.28 202 TYR A O 1
ATOM 1696 N N . HIS A 1 203 ? -4.186 -9.906 -15.505 1.00 48.09 203 HIS A N 1
ATOM 1697 C CA . HIS A 1 203 ? -4.983 -11.136 -15.591 1.00 48.09 203 HIS A CA 1
ATOM 1698 C C . HIS A 1 203 ? -5.809 -11.246 -16.893 1.00 48.09 203 HIS A C 1
ATOM 1700 O O . HIS A 1 203 ? -6.190 -12.345 -17.288 1.00 48.09 203 HIS A O 1
ATOM 1706 N N . ASP A 1 204 ? -6.026 -10.123 -17.588 1.00 48.47 204 ASP A N 1
ATOM 1707 C CA . ASP A 1 204 ? -6.698 -10.026 -18.893 1.00 48.47 204 ASP A CA 1
ATOM 1708 C C . ASP A 1 204 ? -5.714 -10.091 -20.083 1.00 48.47 204 ASP A C 1
ATOM 1710 O O . ASP A 1 204 ? -6.124 -10.083 -21.252 1.00 48.47 204 ASP A O 1
ATOM 1714 N N . LEU A 1 205 ? -4.402 -10.127 -19.820 1.00 57.28 205 LEU A N 1
ATOM 1715 C CA . LEU A 1 205 ? -3.381 -10.246 -20.858 1.00 57.28 205 LEU A CA 1
ATOM 1716 C C . LEU A 1 205 ? -3.401 -11.663 -21.468 1.00 57.28 205 LEU A C 1
ATOM 1718 O O . LEU A 1 205 ? -3.275 -12.652 -20.742 1.00 57.28 205 LEU A O 1
ATOM 1722 N N . PRO A 1 206 ? -3.499 -11.801 -22.804 1.00 61.00 206 PRO A N 1
ATOM 1723 C CA . PRO A 1 206 ? -3.536 -13.112 -23.449 1.00 61.00 206 PRO A CA 1
ATOM 1724 C C . PRO A 1 206 ? -2.203 -13.859 -23.313 1.00 61.00 206 PRO A C 1
ATOM 1726 O O . PRO A 1 206 ? -1.145 -13.255 -23.139 1.00 61.00 206 PRO A O 1
ATOM 1729 N N . GLU A 1 207 ? -2.244 -15.181 -23.482 1.00 64.88 207 GLU A N 1
ATOM 1730 C CA . GLU A 1 207 ? -1.097 -16.089 -23.316 1.00 64.88 207 GLU A CA 1
ATOM 1731 C C . GLU A 1 207 ? 0.119 -15.740 -24.199 1.00 64.88 207 GLU A C 1
ATOM 1733 O O . GLU A 1 207 ? 1.263 -15.940 -23.789 1.00 64.88 207 GLU A O 1
ATOM 1738 N N . ASN A 1 208 ? -0.095 -15.152 -25.385 1.00 66.06 208 ASN A N 1
ATOM 1739 C CA . ASN A 1 208 ? 1.004 -14.687 -26.238 1.00 66.06 208 ASN A CA 1
ATOM 1740 C C . ASN A 1 208 ? 1.729 -13.450 -25.670 1.00 66.06 208 ASN A C 1
ATOM 1742 O O . ASN A 1 208 ? 2.905 -13.254 -25.978 1.00 66.06 208 ASN A O 1
ATOM 1746 N N . VAL A 1 209 ? 1.074 -12.658 -24.814 1.00 62.84 209 VAL A N 1
ATOM 1747 C CA . VAL A 1 209 ? 1.689 -11.559 -24.051 1.00 62.84 209 VAL A CA 1
ATOM 1748 C C . VAL A 1 209 ? 2.265 -12.075 -22.730 1.00 62.84 209 VAL A C 1
ATOM 1750 O O . VAL A 1 209 ? 3.429 -11.811 -22.449 1.00 62.84 209 VAL A O 1
ATOM 1753 N N . THR A 1 210 ? 1.526 -12.884 -21.962 1.00 63.03 210 THR A N 1
ATOM 1754 C CA . THR A 1 210 ? 1.974 -13.468 -20.673 1.00 63.03 210 THR A CA 1
ATOM 1755 C C . THR A 1 210 ? 2.902 -14.678 -20.839 1.00 63.03 210 THR A C 1
ATOM 1757 O O . THR A 1 210 ? 2.884 -15.630 -20.054 1.00 63.03 210 THR A O 1
ATOM 1760 N N . ASN A 1 211 ? 3.737 -14.642 -21.876 1.00 65.81 211 ASN A N 1
ATOM 1761 C CA . ASN A 1 211 ? 4.656 -15.702 -22.273 1.00 65.81 211 ASN A CA 1
ATOM 1762 C C . ASN A 1 211 ? 5.865 -15.839 -21.316 1.00 65.81 211 ASN A C 1
ATOM 1764 O O . ASN A 1 211 ? 6.042 -15.081 -20.361 1.00 65.81 211 ASN A O 1
ATOM 1768 N N . ASN A 1 212 ? 6.747 -16.807 -21.579 1.00 66.00 212 ASN A N 1
ATOM 1769 C CA . ASN A 1 212 ? 7.904 -17.085 -20.717 1.00 66.00 212 ASN A CA 1
ATOM 1770 C C . ASN A 1 212 ? 8.935 -15.942 -20.617 1.00 66.00 212 ASN A C 1
ATOM 1772 O O . ASN A 1 212 ? 9.721 -15.950 -19.673 1.00 66.00 212 ASN A O 1
ATOM 1776 N N . ASN A 1 213 ? 8.963 -14.974 -21.541 1.00 67.62 213 ASN A N 1
ATOM 1777 C CA . ASN A 1 213 ? 9.800 -13.779 -21.390 1.00 67.62 213 ASN A CA 1
ATOM 1778 C C . ASN A 1 213 ? 9.169 -12.806 -20.388 1.00 67.62 213 ASN A C 1
ATOM 1780 O O . ASN A 1 213 ? 9.804 -12.418 -19.414 1.00 67.62 213 ASN A O 1
ATOM 1784 N N . PHE A 1 214 ? 7.880 -12.513 -20.571 1.00 71.06 214 PHE A N 1
ATOM 1785 C CA . PHE A 1 214 ? 7.078 -11.697 -19.658 1.00 71.06 214 PHE A CA 1
ATOM 1786 C C . PHE A 1 214 ? 7.174 -12.202 -18.208 1.00 71.06 214 PHE A C 1
ATOM 1788 O O . PHE A 1 214 ? 7.491 -11.435 -17.303 1.00 71.06 214 PHE A O 1
ATOM 1795 N N . ARG A 1 215 ? 7.033 -13.520 -17.996 1.00 70.69 215 ARG A N 1
ATOM 1796 C CA . ARG A 1 215 ? 7.165 -14.155 -16.668 1.00 70.69 215 ARG A CA 1
ATOM 1797 C C . ARG A 1 215 ? 8.545 -13.945 -16.030 1.00 70.69 215 ARG A C 1
ATOM 1799 O O . ARG A 1 215 ? 8.614 -13.708 -14.831 1.00 70.69 215 ARG A O 1
ATOM 1806 N N . LYS A 1 216 ? 9.634 -13.974 -16.810 1.00 72.75 216 LYS A N 1
ATOM 1807 C CA . LYS A 1 216 ? 11.005 -13.718 -16.316 1.00 72.75 216 LYS A CA 1
ATOM 1808 C C . LYS A 1 216 ? 11.254 -12.254 -15.947 1.00 72.75 216 LYS A C 1
ATOM 1810 O O . LYS A 1 216 ? 12.096 -11.979 -15.098 1.00 72.75 216 LYS A O 1
ATOM 1815 N N . LEU A 1 217 ? 10.550 -11.316 -16.581 1.00 77.44 217 LEU A N 1
ATOM 1816 C CA . LEU A 1 217 ? 10.683 -9.882 -16.304 1.00 77.44 217 LEU A CA 1
ATOM 1817 C C . LEU A 1 217 ? 9.983 -9.465 -15.005 1.00 77.44 217 LEU A C 1
ATOM 1819 O O . LEU A 1 217 ? 10.379 -8.478 -14.399 1.00 77.44 217 LEU A O 1
ATOM 1823 N N . ILE A 1 218 ? 8.989 -10.223 -14.546 1.00 74.81 218 ILE A N 1
ATOM 1824 C CA . ILE A 1 218 ? 8.237 -9.938 -13.311 1.00 74.81 218 ILE A CA 1
ATOM 1825 C C . ILE A 1 218 ? 8.624 -10.853 -12.140 1.00 74.81 218 ILE A C 1
ATOM 1827 O O . ILE A 1 218 ? 8.409 -10.495 -10.985 1.00 74.81 218 ILE A O 1
ATOM 1831 N N . SER A 1 219 ? 9.181 -12.039 -12.415 1.00 69.62 219 SER A N 1
ATOM 1832 C CA . SER A 1 219 ? 9.412 -13.074 -11.403 1.00 69.62 219 SER A CA 1
ATOM 1833 C C . SER A 1 219 ? 10.300 -12.595 -10.255 1.00 69.62 219 SER A C 1
ATOM 1835 O O . SER A 1 219 ? 11.336 -11.952 -10.473 1.00 69.62 219 SER A O 1
ATOM 1837 N N . MET A 1 220 ? 9.939 -13.000 -9.033 1.00 63.56 220 MET A N 1
ATOM 1838 C CA . MET A 1 220 ? 10.840 -12.906 -7.887 1.00 63.56 220 MET A CA 1
ATOM 1839 C C . MET A 1 220 ? 12.141 -13.678 -8.148 1.00 63.56 220 MET A C 1
ATOM 1841 O O . MET A 1 220 ? 12.207 -14.568 -8.993 1.00 63.56 220 MET A O 1
ATOM 1845 N N . TYR A 1 221 ? 13.204 -13.247 -7.473 1.00 58.44 221 TYR A N 1
ATOM 1846 C CA . TYR A 1 221 ? 14.584 -13.547 -7.845 1.00 58.44 221 TYR A CA 1
ATOM 1847 C C . TYR A 1 221 ? 14.937 -15.042 -7.744 1.00 58.44 221 TYR A C 1
ATOM 1849 O O . TYR A 1 221 ? 15.170 -15.560 -6.654 1.00 58.44 221 TYR A O 1
ATOM 1857 N N . GLU A 1 222 ? 15.112 -15.684 -8.899 1.00 49.03 222 GLU A N 1
ATOM 1858 C CA . GLU A 1 222 ? 16.040 -16.804 -9.060 1.00 49.03 222 GLU A CA 1
ATOM 1859 C C . GLU A 1 222 ? 17.330 -16.304 -9.736 1.00 49.03 222 GLU A C 1
ATOM 1861 O O . GLU A 1 222 ? 17.315 -15.460 -10.635 1.00 49.03 222 GLU A O 1
ATOM 1866 N N . SER A 1 223 ? 18.477 -16.797 -9.269 1.00 45.59 223 SER A N 1
ATOM 1867 C CA . SER A 1 223 ? 19.806 -16.414 -9.766 1.00 45.59 223 SER A CA 1
ATOM 1868 C C . SER A 1 223 ? 20.046 -16.925 -11.200 1.00 45.59 223 SER A C 1
ATOM 1870 O O . SER A 1 223 ? 19.602 -18.009 -11.558 1.00 45.59 223 SER A O 1
ATOM 1872 N N . SER A 1 224 ? 20.833 -16.273 -12.060 1.00 42.81 224 SER A N 1
ATOM 1873 C CA . SER A 1 224 ? 22.287 -16.162 -11.830 1.00 42.81 224 SER A CA 1
ATOM 1874 C C . SER A 1 224 ? 23.029 -15.161 -12.740 1.00 42.81 224 SER A C 1
ATOM 1876 O O . SER A 1 224 ? 24.255 -15.094 -12.697 1.00 42.81 224 SER A O 1
ATOM 1878 N N . GLY A 1 225 ? 22.324 -14.348 -13.534 1.00 57.31 225 GLY A N 1
ATOM 1879 C CA . GLY A 1 225 ? 22.940 -13.409 -14.485 1.00 57.31 225 GLY A CA 1
ATOM 1880 C C . GLY A 1 225 ? 23.503 -12.112 -13.873 1.00 57.31 225 GLY A C 1
ATOM 1881 O O . GLY A 1 225 ? 23.049 -11.647 -12.827 1.00 57.31 225 GLY A O 1
ATOM 1882 N N . CYS A 1 226 ? 24.461 -11.488 -14.571 1.00 60.50 226 CYS A N 1
ATOM 1883 C CA . CYS A 1 226 ? 24.949 -10.125 -14.284 1.00 60.50 226 CYS A CA 1
ATOM 1884 C C . CYS A 1 226 ? 24.151 -9.017 -15.008 1.00 60.50 226 CYS A C 1
ATOM 1886 O O . CYS A 1 226 ? 24.375 -7.839 -14.736 1.00 60.50 226 CYS A O 1
ATOM 1888 N N . ASP A 1 227 ? 23.239 -9.410 -15.903 1.00 68.75 227 ASP A N 1
ATOM 1889 C CA . ASP A 1 227 ? 22.408 -8.575 -16.789 1.00 68.75 227 ASP A CA 1
ATOM 1890 C C . ASP A 1 227 ? 20.912 -8.829 -16.484 1.00 68.75 227 ASP A C 1
ATOM 1892 O O . ASP A 1 227 ? 20.106 -9.120 -17.363 1.00 68.75 227 ASP A O 1
ATOM 1896 N N . SER A 1 228 ? 20.547 -8.859 -15.194 1.00 80.06 228 SER A N 1
ATOM 1897 C CA . SER A 1 228 ? 19.152 -9.076 -14.781 1.00 80.06 228 SER A CA 1
ATOM 1898 C C . SER A 1 228 ? 18.391 -7.756 -14.755 1.00 80.06 228 SER A C 1
ATOM 1900 O O . SER A 1 228 ? 18.845 -6.794 -14.132 1.00 80.06 228 SER A O 1
ATOM 1902 N N . ILE A 1 229 ? 17.223 -7.728 -15.394 1.00 84.62 229 ILE A N 1
ATOM 1903 C CA . ILE A 1 229 ? 16.281 -6.599 -15.371 1.00 84.62 229 ILE A CA 1
ATOM 1904 C C . ILE A 1 229 ? 14.918 -6.974 -14.784 1.00 84.62 229 ILE A C 1
ATOM 1906 O O . ILE A 1 229 ? 13.979 -6.194 -14.913 1.00 84.62 229 ILE A O 1
ATOM 1910 N N . SER A 1 230 ? 14.784 -8.149 -14.152 1.00 84.88 230 SER A N 1
ATOM 1911 C CA . SER A 1 230 ? 13.496 -8.529 -13.569 1.00 84.88 230 SER A CA 1
ATOM 1912 C C . SER A 1 230 ? 13.099 -7.559 -12.458 1.00 84.88 230 SER A C 1
ATOM 1914 O O . SER A 1 230 ? 13.936 -7.153 -11.648 1.00 84.88 230 SER A O 1
ATOM 1916 N N . ASP A 1 231 ? 11.822 -7.195 -12.389 1.00 82.69 231 ASP A N 1
ATOM 1917 C CA . ASP A 1 231 ? 11.309 -6.287 -11.365 1.00 82.69 231 ASP A CA 1
ATOM 1918 C C . ASP A 1 231 ? 11.552 -6.855 -9.959 1.00 82.69 231 ASP A C 1
ATOM 1920 O O . ASP A 1 231 ? 11.946 -6.123 -9.056 1.00 82.69 231 ASP A O 1
ATOM 1924 N N . GLY A 1 232 ? 11.474 -8.182 -9.801 1.00 81.50 232 GLY A N 1
ATOM 1925 C CA . GLY A 1 232 ? 11.889 -8.882 -8.586 1.00 81.50 232 GLY A CA 1
ATOM 1926 C C . GLY A 1 232 ? 13.351 -8.627 -8.190 1.00 81.50 232 GLY A C 1
ATOM 1927 O O . GLY A 1 232 ? 13.625 -8.412 -7.010 1.00 81.50 232 GLY A O 1
ATOM 1928 N N . PHE A 1 233 ? 14.297 -8.590 -9.137 1.00 85.75 233 PHE A N 1
ATOM 1929 C CA . PHE A 1 233 ? 15.700 -8.232 -8.871 1.00 85.75 233 PHE A CA 1
ATOM 1930 C C . PHE A 1 233 ? 15.873 -6.731 -8.599 1.00 85.75 233 PHE A C 1
ATOM 1932 O O . PHE A 1 233 ? 16.482 -6.349 -7.594 1.00 85.75 233 PHE A O 1
ATOM 1939 N N . LEU A 1 234 ? 15.317 -5.879 -9.467 1.00 88.69 234 LEU A N 1
ATOM 1940 C CA . LEU A 1 234 ? 15.399 -4.423 -9.338 1.00 88.69 234 LEU A CA 1
ATOM 1941 C C . LEU A 1 234 ? 14.822 -3.967 -7.988 1.00 88.69 234 LEU A C 1
ATOM 1943 O O . LEU A 1 234 ? 15.441 -3.185 -7.272 1.00 88.69 234 LEU A O 1
ATOM 1947 N N . TYR A 1 235 ? 13.686 -4.527 -7.581 1.00 86.81 235 TYR A N 1
ATOM 1948 C CA . TYR A 1 235 ? 13.028 -4.179 -6.332 1.00 86.81 235 TYR A CA 1
ATOM 1949 C C . TYR A 1 235 ? 13.745 -4.766 -5.109 1.00 86.81 235 TYR A C 1
ATOM 1951 O O . TYR A 1 235 ? 14.119 -4.023 -4.197 1.00 86.81 235 TYR A O 1
ATOM 1959 N N . SER A 1 236 ? 13.949 -6.089 -5.055 1.00 81.56 236 SER A N 1
ATOM 1960 C CA . SER A 1 236 ? 14.451 -6.751 -3.835 1.00 81.56 236 SER A CA 1
ATOM 1961 C C . SER A 1 236 ? 15.929 -6.481 -3.538 1.00 81.56 236 SER A C 1
ATOM 1963 O O . SER A 1 236 ? 16.329 -6.540 -2.372 1.00 81.56 236 SER A O 1
ATOM 1965 N N . LYS A 1 237 ? 16.733 -6.168 -4.565 1.00 84.62 237 LYS A N 1
ATOM 1966 C CA . LYS A 1 237 ? 18.174 -5.915 -4.442 1.00 84.62 237 LYS A CA 1
ATOM 1967 C C . LYS A 1 237 ? 18.560 -4.477 -4.777 1.00 84.62 237 LYS A C 1
ATOM 1969 O O . LYS A 1 237 ? 19.053 -3.784 -3.890 1.00 84.62 237 LYS A O 1
ATOM 1974 N N . VAL A 1 238 ? 18.336 -4.017 -6.014 1.00 87.19 238 VAL A N 1
ATOM 1975 C CA . VAL A 1 238 ? 18.847 -2.708 -6.477 1.00 87.19 238 VAL A CA 1
ATOM 1976 C C . VAL A 1 238 ? 18.274 -1.560 -5.647 1.00 87.19 238 VAL A C 1
ATOM 1978 O O . VAL A 1 238 ? 19.023 -0.834 -4.995 1.00 87.19 238 VAL A O 1
ATOM 1981 N N . THR A 1 239 ? 16.952 -1.390 -5.639 1.00 89.88 239 THR A N 1
ATOM 1982 C CA . THR A 1 239 ? 16.338 -0.221 -4.998 1.00 89.88 239 THR A CA 1
ATOM 1983 C C . THR A 1 239 ? 16.310 -0.328 -3.493 1.00 89.88 239 THR A C 1
ATOM 1985 O O . THR A 1 239 ? 16.385 0.702 -2.835 1.00 89.88 239 THR A O 1
ATOM 1988 N N . ARG A 1 240 ? 16.288 -1.548 -2.938 1.00 88.62 240 ARG A N 1
ATOM 1989 C CA . ARG A 1 240 ? 16.510 -1.754 -1.505 1.00 88.62 240 ARG A CA 1
ATOM 1990 C C . ARG A 1 240 ? 17.865 -1.188 -1.076 1.00 88.62 240 ARG A C 1
ATOM 1992 O O . ARG A 1 240 ? 17.891 -0.329 -0.206 1.00 88.62 240 ARG A O 1
ATOM 1999 N N . LYS A 1 241 ? 18.963 -1.585 -1.730 1.00 88.06 241 LYS A N 1
ATOM 2000 C CA . LYS A 1 241 ? 20.303 -1.085 -1.386 1.00 88.06 241 LYS A CA 1
ATOM 2001 C C . LYS A 1 241 ? 20.420 0.433 -1.568 1.00 88.06 241 LYS A C 1
ATOM 2003 O O . LYS A 1 241 ? 20.933 1.104 -0.683 1.00 88.06 241 LYS A O 1
ATOM 2008 N N . ILE A 1 242 ? 19.900 0.983 -2.671 1.00 87.38 242 ILE A N 1
ATOM 2009 C CA . ILE A 1 242 ? 19.918 2.439 -2.905 1.00 87.38 242 ILE A CA 1
ATOM 2010 C C . ILE A 1 242 ? 19.091 3.188 -1.846 1.00 87.38 242 ILE A C 1
ATOM 2012 O O . ILE A 1 242 ? 19.500 4.263 -1.422 1.00 87.38 242 ILE A O 1
ATOM 2016 N N . TYR A 1 243 ? 17.959 2.634 -1.403 1.00 90.12 243 TYR A N 1
ATOM 2017 C CA . TYR A 1 243 ? 17.145 3.222 -0.340 1.00 90.12 243 TYR A CA 1
ATOM 2018 C C . TYR A 1 243 ? 17.858 3.175 1.014 1.00 90.12 243 TYR A C 1
ATOM 2020 O O . TYR A 1 243 ? 18.015 4.217 1.640 1.00 90.12 243 TYR A O 1
ATOM 2028 N N . ASP A 1 244 ? 18.338 1.999 1.431 1.00 88.06 244 ASP A N 1
ATOM 2029 C CA . ASP A 1 244 ? 19.008 1.797 2.724 1.00 88.06 244 ASP A CA 1
ATOM 2030 C C . ASP A 1 244 ? 20.310 2.653 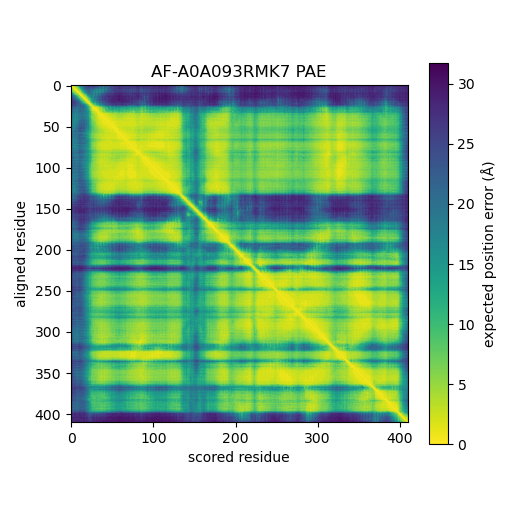2.834 1.00 88.06 244 ASP A C 1
ATOM 2032 O O . ASP A 1 244 ? 20.746 2.998 3.933 1.00 88.06 244 ASP A O 1
ATOM 2036 N N . ASP A 1 245 ? 20.908 3.059 1.700 1.00 86.56 245 ASP A N 1
ATOM 2037 C CA . ASP A 1 245 ? 22.032 4.016 1.619 1.00 86.56 245 ASP A CA 1
ATOM 2038 C C . ASP A 1 245 ? 21.622 5.506 1.712 1.00 86.56 245 ASP A C 1
ATOM 2040 O O . ASP A 1 245 ? 22.467 6.352 2.013 1.00 86.56 245 ASP A O 1
ATOM 2044 N N . LEU A 1 246 ? 20.362 5.856 1.418 1.00 87.00 246 LEU A N 1
ATOM 2045 C CA . LEU A 1 246 ? 19.878 7.244 1.285 1.00 87.00 246 LEU A CA 1
ATOM 2046 C C . LEU A 1 246 ? 18.843 7.665 2.335 1.00 87.00 246 LEU A C 1
ATOM 2048 O O . LEU A 1 246 ? 18.683 8.863 2.560 1.00 87.00 246 LEU A O 1
ATOM 2052 N N . GLU A 1 247 ? 18.156 6.716 2.971 1.00 83.06 247 GLU A N 1
ATOM 2053 C CA . GLU A 1 247 ? 17.089 6.915 3.964 1.00 83.06 247 GLU A CA 1
ATOM 2054 C C . GLU A 1 247 ? 17.401 8.045 4.957 1.00 83.06 247 GLU A C 1
ATOM 2056 O O . GLU A 1 247 ? 16.620 8.979 5.119 1.00 83.06 247 GLU A O 1
ATOM 2061 N N . LYS A 1 248 ? 18.614 8.019 5.525 1.00 80.44 248 LYS A N 1
ATOM 2062 C CA . LYS A 1 248 ? 19.121 8.954 6.546 1.00 80.44 248 LYS A CA 1
ATOM 2063 C C . LYS A 1 248 ? 19.204 10.421 6.101 1.00 80.44 248 LYS A C 1
ATOM 2065 O O . LYS A 1 248 ? 19.570 11.273 6.905 1.00 80.44 248 LYS A O 1
ATOM 2070 N N . THR A 1 249 ? 18.915 10.725 4.836 1.00 76.62 249 THR A N 1
ATOM 2071 C CA . THR A 1 249 ? 18.812 12.103 4.332 1.00 76.62 249 THR A CA 1
ATOM 2072 C C . THR A 1 249 ? 17.450 12.744 4.598 1.00 76.62 249 THR A C 1
ATOM 2074 O O . THR A 1 249 ? 17.367 13.968 4.562 1.00 76.62 249 THR A O 1
ATOM 2077 N N . ASN A 1 250 ? 16.395 11.951 4.842 1.00 71.12 250 ASN A N 1
ATOM 2078 C CA . ASN A 1 250 ? 14.994 12.392 4.934 1.00 71.12 250 ASN A CA 1
ATOM 2079 C C . ASN A 1 250 ? 14.472 13.208 3.725 1.00 71.12 250 ASN A C 1
ATOM 2081 O O . ASN A 1 250 ? 13.395 13.796 3.788 1.00 71.12 250 ASN A O 1
ATOM 2085 N N . ASP A 1 251 ? 15.187 13.204 2.595 1.00 85.94 251 ASP A N 1
ATOM 2086 C CA . ASP A 1 251 ? 14.777 13.853 1.347 1.00 85.94 251 ASP A CA 1
ATOM 2087 C C . ASP A 1 251 ? 14.106 12.822 0.427 1.00 85.94 251 ASP A C 1
ATOM 2089 O O . ASP A 1 251 ? 14.742 12.136 -0.379 1.00 85.94 251 ASP A O 1
ATOM 2093 N N . TYR A 1 252 ? 12.789 12.676 0.588 1.00 87.81 252 TYR A N 1
ATOM 2094 C CA . TYR A 1 252 ? 11.998 11.671 -0.125 1.00 87.81 252 TYR A CA 1
ATOM 2095 C C . TYR A 1 252 ? 12.004 11.869 -1.650 1.00 87.81 252 TYR A C 1
ATOM 2097 O O . TYR A 1 252 ? 11.965 10.883 -2.388 1.00 87.81 252 TYR A O 1
ATOM 2105 N N . ASN A 1 253 ? 12.105 13.112 -2.134 1.00 88.06 253 ASN A N 1
ATOM 2106 C CA . ASN A 1 253 ? 12.170 13.403 -3.568 1.00 88.06 253 ASN A CA 1
ATOM 2107 C C . ASN A 1 253 ? 13.533 12.994 -4.142 1.00 88.06 253 ASN A C 1
ATOM 2109 O O . ASN A 1 253 ? 13.585 12.260 -5.129 1.00 88.06 253 ASN A O 1
ATOM 2113 N N . ARG A 1 254 ? 14.636 13.343 -3.467 1.00 89.44 254 ARG A N 1
ATOM 2114 C CA . ARG A 1 254 ? 15.990 12.885 -3.823 1.00 89.44 254 ARG A CA 1
ATOM 2115 C C . ARG A 1 254 ? 16.133 11.366 -3.788 1.00 89.44 254 ARG A C 1
ATOM 2117 O O . ARG A 1 254 ? 16.819 10.812 -4.645 1.00 89.44 254 ARG A O 1
ATOM 2124 N N . ILE A 1 255 ? 15.501 10.683 -2.829 1.00 90.81 255 ILE A N 1
ATOM 2125 C CA . ILE A 1 255 ? 15.469 9.213 -2.785 1.00 90.81 255 ILE A CA 1
ATOM 2126 C C . ILE A 1 255 ? 14.836 8.661 -4.071 1.00 90.81 255 ILE A C 1
ATOM 2128 O O . ILE A 1 255 ? 15.437 7.807 -4.724 1.00 90.81 255 ILE A O 1
ATOM 2132 N N . VAL A 1 256 ? 13.669 9.176 -4.474 1.00 92.69 256 VAL A N 1
ATOM 2133 C CA . VAL A 1 256 ? 12.981 8.756 -5.707 1.00 92.69 256 VAL A CA 1
ATOM 2134 C C . VAL A 1 256 ? 13.824 9.056 -6.953 1.00 92.69 256 VAL A C 1
ATOM 2136 O O . VAL A 1 256 ? 14.012 8.161 -7.778 1.00 92.69 256 VAL A O 1
ATOM 2139 N N . ASP A 1 257 ? 14.390 10.260 -7.070 1.00 93.12 257 ASP A N 1
ATOM 2140 C CA . ASP A 1 257 ? 15.190 10.664 -8.232 1.00 93.12 257 ASP A CA 1
ATOM 2141 C C . ASP A 1 257 ? 16.490 9.863 -8.383 1.00 93.12 257 ASP A C 1
ATOM 2143 O O . ASP A 1 257 ? 16.803 9.413 -9.486 1.00 93.12 257 ASP A O 1
ATOM 2147 N N . VAL A 1 258 ? 17.232 9.626 -7.293 1.00 94.31 258 VAL A N 1
ATOM 2148 C CA . VAL A 1 258 ? 18.489 8.855 -7.339 1.00 94.31 258 VAL A CA 1
ATOM 2149 C C . VAL A 1 258 ? 18.223 7.369 -7.596 1.00 94.31 258 VAL A C 1
ATOM 2151 O O . VAL A 1 258 ? 19.012 6.718 -8.285 1.00 94.31 258 VAL A O 1
ATOM 2154 N N . ILE A 1 259 ? 17.106 6.819 -7.104 1.00 94.44 259 ILE A N 1
ATOM 2155 C CA . ILE A 1 259 ? 16.648 5.478 -7.498 1.00 94.44 259 ILE A CA 1
ATOM 2156 C C . ILE A 1 259 ? 16.329 5.457 -9.003 1.00 94.44 259 ILE A C 1
ATOM 2158 O O . ILE A 1 259 ? 16.836 4.587 -9.718 1.00 94.44 259 ILE A O 1
ATOM 2162 N N . GLY A 1 260 ? 15.558 6.436 -9.485 1.00 95.12 260 GLY A N 1
ATOM 2163 C CA . GLY A 1 260 ? 15.166 6.569 -10.887 1.00 95.12 260 GLY A CA 1
ATOM 2164 C C . GLY A 1 260 ? 16.361 6.664 -11.836 1.00 95.12 260 GLY A C 1
ATOM 2165 O O . GLY A 1 260 ? 16.478 5.882 -12.778 1.00 95.12 260 GLY A O 1
ATOM 2166 N N . GLU A 1 261 ? 17.300 7.569 -11.559 1.00 95.56 261 GLU A N 1
ATOM 2167 C CA . GLU A 1 261 ? 18.515 7.763 -12.356 1.00 95.56 261 GLU A CA 1
ATOM 2168 C C . GLU A 1 261 ? 19.415 6.518 -12.371 1.00 95.56 261 GLU A C 1
ATOM 2170 O O . GLU A 1 261 ? 19.914 6.125 -13.433 1.00 95.56 261 GLU A O 1
ATOM 2175 N N . ARG A 1 262 ? 19.637 5.877 -11.213 1.00 94.44 262 ARG A N 1
ATOM 2176 C CA . ARG A 1 262 ? 20.521 4.704 -11.118 1.00 94.44 262 ARG A CA 1
ATOM 2177 C C . ARG A 1 262 ? 19.964 3.504 -11.876 1.00 94.44 262 ARG A C 1
ATOM 2179 O O . ARG A 1 262 ? 20.729 2.849 -12.585 1.00 94.44 262 ARG A O 1
ATOM 2186 N N . ILE A 1 263 ? 18.659 3.232 -11.773 1.00 94.62 263 ILE A N 1
ATOM 2187 C CA . ILE A 1 263 ? 18.026 2.169 -12.563 1.00 94.62 263 ILE A CA 1
ATOM 2188 C C . ILE A 1 263 ? 18.012 2.548 -14.047 1.00 94.62 263 ILE A C 1
ATOM 2190 O O . ILE A 1 263 ? 18.404 1.720 -14.861 1.00 94.62 263 ILE A O 1
ATOM 2194 N N . ALA A 1 264 ? 17.627 3.772 -14.424 1.00 95.25 264 ALA A N 1
ATOM 2195 C CA . ALA A 1 264 ? 17.532 4.156 -15.836 1.00 95.25 264 ALA A CA 1
ATOM 2196 C C . ALA A 1 264 ? 18.876 4.031 -16.573 1.00 95.25 264 ALA A C 1
ATOM 2198 O O . ALA A 1 264 ? 18.952 3.444 -17.654 1.00 95.25 264 ALA A O 1
ATOM 2199 N N . ASN A 1 265 ? 19.969 4.494 -15.957 1.00 94.62 265 ASN A N 1
ATOM 2200 C CA . ASN A 1 265 ? 21.308 4.329 -16.524 1.00 94.62 265 ASN A CA 1
ATOM 2201 C C . ASN A 1 265 ? 21.761 2.857 -16.591 1.00 94.62 265 ASN A C 1
ATOM 2203 O O . ASN A 1 265 ? 22.519 2.504 -17.496 1.00 94.62 265 ASN A O 1
ATOM 2207 N N . TYR A 1 266 ? 21.281 1.991 -15.694 1.00 93.69 266 TYR A N 1
ATOM 2208 C CA . TYR A 1 266 ? 21.531 0.549 -15.754 1.00 93.69 266 TYR A CA 1
ATOM 2209 C C . TYR A 1 266 ? 20.712 -0.137 -16.853 1.00 93.69 266 TYR A C 1
ATOM 2211 O O . TYR A 1 266 ? 21.279 -0.889 -17.641 1.00 93.69 266 TYR A O 1
ATOM 2219 N N . LEU A 1 267 ? 19.410 0.155 -16.971 1.00 93.06 267 LEU A N 1
ATOM 2220 C CA . LEU A 1 267 ? 18.547 -0.383 -18.031 1.00 93.06 267 LEU A CA 1
ATOM 2221 C C . LEU A 1 267 ? 19.057 0.001 -19.426 1.00 93.06 267 LEU A C 1
ATOM 2223 O O . LEU A 1 267 ? 19.026 -0.831 -20.332 1.00 93.06 267 LEU A O 1
ATOM 2227 N N . MET A 1 268 ? 19.614 1.207 -19.564 1.00 93.50 268 MET A N 1
ATOM 2228 C CA . MET A 1 268 ? 20.289 1.693 -20.772 1.00 93.50 268 MET A CA 1
ATOM 2229 C C . MET A 1 268 ? 21.756 1.228 -20.918 1.00 93.50 268 MET A C 1
ATOM 2231 O O . MET A 1 268 ? 22.463 1.714 -21.795 1.00 93.50 268 MET A O 1
ATOM 2235 N N . GLY A 1 269 ? 22.271 0.346 -20.052 1.00 90.88 269 GLY A N 1
ATOM 2236 C CA . GLY A 1 269 ? 23.646 -0.183 -20.115 1.00 90.88 269 GLY A CA 1
ATOM 2237 C C . GLY A 1 269 ? 24.781 0.836 -19.910 1.00 90.88 269 GLY A C 1
ATOM 2238 O O . GLY A 1 269 ? 25.960 0.474 -19.996 1.00 90.88 269 GLY A O 1
ATOM 2239 N N . LYS A 1 270 ? 24.440 2.097 -19.611 1.00 92.75 270 LYS A N 1
ATOM 2240 C CA . LYS A 1 270 ? 25.360 3.227 -19.406 1.00 92.75 270 LYS A CA 1
ATOM 2241 C C . LYS A 1 270 ? 26.146 3.087 -18.106 1.00 92.75 270 LYS A C 1
ATOM 2243 O O . LYS A 1 270 ? 27.327 3.424 -18.064 1.00 92.75 270 LYS A O 1
ATOM 2248 N N . SER A 1 271 ? 25.510 2.566 -17.056 1.00 90.44 271 SER A N 1
ATOM 2249 C CA . SER A 1 271 ? 26.129 2.324 -15.752 1.00 90.44 271 SER A CA 1
ATOM 2250 C C . SER A 1 271 ? 26.109 0.844 -15.356 1.00 90.44 271 SER A C 1
ATOM 2252 O O . SER A 1 271 ? 25.410 0.007 -15.929 1.00 90.44 271 SER A O 1
ATOM 2254 N N . ALA A 1 272 ? 26.921 0.522 -14.351 1.00 90.44 272 ALA A N 1
ATOM 2255 C CA . ALA A 1 272 ? 26.846 -0.726 -13.605 1.00 90.44 272 ALA A CA 1
ATOM 2256 C C . ALA A 1 272 ? 26.321 -0.420 -12.197 1.00 90.44 272 ALA A C 1
ATOM 2258 O O . ALA A 1 272 ? 26.680 0.612 -11.629 1.00 90.44 272 ALA A O 1
ATOM 2259 N N . ILE A 1 273 ? 25.542 -1.328 -11.617 1.00 88.75 273 ILE A N 1
ATOM 2260 C CA . ILE A 1 273 ? 25.108 -1.246 -10.219 1.00 88.75 273 ILE A CA 1
ATOM 2261 C C . ILE A 1 273 ? 25.957 -2.214 -9.399 1.00 88.75 273 ILE A C 1
ATOM 2263 O O . ILE A 1 273 ? 26.151 -3.363 -9.790 1.00 88.75 273 ILE A O 1
ATOM 2267 N N . VAL A 1 274 ? 26.475 -1.750 -8.264 1.00 87.19 274 VAL A N 1
ATOM 2268 C CA . VAL A 1 274 ? 27.187 -2.592 -7.295 1.00 87.19 274 VAL A CA 1
ATOM 2269 C C . VAL A 1 274 ? 26.253 -2.859 -6.121 1.00 87.19 274 VAL A C 1
ATOM 2271 O O . VAL A 1 274 ? 25.667 -1.927 -5.574 1.00 87.19 274 VAL A O 1
ATOM 2274 N N . ILE A 1 275 ? 26.089 -4.132 -5.767 1.00 84.88 275 ILE A N 1
ATOM 2275 C CA . ILE A 1 275 ? 25.255 -4.597 -4.654 1.00 84.88 275 ILE A CA 1
ATOM 2276 C C . ILE A 1 275 ? 26.037 -5.710 -3.967 1.00 84.88 275 ILE A C 1
ATOM 2278 O O . ILE A 1 275 ? 26.410 -6.670 -4.640 1.00 84.88 275 ILE A O 1
ATOM 2282 N N . ASP A 1 276 ? 26.267 -5.594 -2.660 1.00 83.31 276 ASP A N 1
ATOM 2283 C CA . ASP A 1 276 ? 26.979 -6.604 -1.865 1.00 83.31 276 ASP A CA 1
ATOM 2284 C C . ASP A 1 276 ? 28.336 -6.981 -2.526 1.00 83.31 276 ASP A C 1
ATOM 2286 O O . ASP A 1 276 ? 28.597 -8.142 -2.837 1.00 83.31 276 ASP A O 1
ATOM 2290 N N . ASP A 1 277 ? 29.127 -5.954 -2.881 1.00 84.12 277 ASP A N 1
ATOM 2291 C CA . ASP A 1 277 ? 30.372 -5.960 -3.688 1.00 84.12 277 ASP A CA 1
ATOM 2292 C C . ASP A 1 277 ? 30.301 -6.581 -5.101 1.00 84.12 277 ASP A C 1
ATOM 2294 O O . ASP A 1 277 ? 31.215 -6.422 -5.917 1.00 84.12 277 ASP A O 1
ATOM 2298 N N . LYS A 1 278 ? 29.182 -7.210 -5.471 1.00 86.38 278 LYS A N 1
ATOM 2299 C CA . LYS A 1 278 ? 28.960 -7.767 -6.806 1.00 86.38 278 LYS A CA 1
ATOM 2300 C C . LYS A 1 278 ? 28.488 -6.692 -7.787 1.00 86.38 278 LYS A C 1
ATOM 2302 O O . LYS A 1 278 ? 27.475 -6.020 -7.588 1.00 86.38 278 LYS A O 1
ATOM 2307 N N . LYS A 1 279 ? 29.208 -6.577 -8.905 1.00 88.12 279 LYS A N 1
ATOM 2308 C CA . LYS A 1 279 ? 28.913 -5.654 -10.009 1.00 88.12 279 LYS A CA 1
ATOM 2309 C C . LYS A 1 279 ? 27.972 -6.292 -11.035 1.00 88.12 279 LYS A C 1
ATOM 2311 O O . LYS A 1 279 ? 28.338 -7.253 -11.708 1.00 88.12 279 LYS A O 1
ATOM 2316 N N . TYR A 1 280 ? 26.793 -5.707 -11.194 1.00 88.00 280 TYR A N 1
ATOM 2317 C CA . TYR A 1 280 ? 25.819 -6.008 -12.240 1.00 88.00 280 TYR A CA 1
ATOM 2318 C C . TYR A 1 280 ? 25.950 -4.952 -13.339 1.00 88.00 280 TYR A C 1
ATOM 2320 O O . TYR A 1 280 ? 25.979 -3.755 -13.052 1.00 88.00 280 TYR A O 1
ATOM 2328 N N . LYS A 1 281 ? 26.046 -5.366 -14.602 1.00 88.25 281 LYS A N 1
ATOM 2329 C CA . LYS A 1 281 ? 26.097 -4.452 -15.748 1.00 88.25 281 LYS A CA 1
ATOM 2330 C C . LYS A 1 281 ? 25.379 -5.093 -16.923 1.00 88.25 281 LYS A C 1
ATOM 2332 O O . LYS A 1 281 ? 25.658 -6.245 -17.251 1.00 88.25 281 LYS A O 1
ATOM 2337 N N . ARG A 1 282 ? 24.532 -4.311 -17.588 1.00 88.62 282 ARG A N 1
ATOM 2338 C CA . ARG A 1 282 ? 23.957 -4.707 -18.865 1.00 88.62 282 ARG A CA 1
ATOM 2339 C C . ARG A 1 282 ? 24.951 -4.577 -20.012 1.00 88.62 282 ARG A C 1
ATOM 2341 O O . ARG A 1 282 ? 25.757 -3.641 -20.050 1.00 88.62 282 ARG A O 1
ATOM 2348 N N . ASN A 1 283 ? 24.870 -5.507 -20.956 1.00 84.81 283 ASN A N 1
ATOM 2349 C CA . ASN A 1 283 ? 25.593 -5.453 -22.228 1.00 84.81 283 ASN A CA 1
ATOM 2350 C C . ASN A 1 283 ? 24.745 -4.842 -23.353 1.00 84.81 283 ASN A C 1
ATOM 2352 O O . ASN A 1 283 ? 25.286 -4.479 -24.393 1.00 84.81 283 ASN A O 1
ATOM 2356 N N . THR A 1 284 ? 23.433 -4.718 -23.140 1.00 86.56 284 THR A N 1
ATOM 2357 C CA . THR A 1 284 ? 22.465 -4.144 -24.084 1.00 86.56 284 THR A CA 1
ATOM 2358 C C . THR A 1 284 ? 21.543 -3.152 -23.375 1.00 86.56 284 THR A C 1
ATOM 2360 O O . THR A 1 284 ? 21.335 -3.233 -22.164 1.00 86.56 284 THR A O 1
ATOM 2363 N N . GLU A 1 285 ? 21.002 -2.197 -24.129 1.00 90.00 285 GLU A N 1
ATOM 2364 C CA . GLU A 1 285 ? 19.900 -1.340 -23.676 1.00 90.00 285 GLU A CA 1
ATOM 2365 C C . GLU A 1 285 ? 18.611 -2.167 -23.518 1.00 90.00 285 GLU A C 1
ATOM 2367 O O . GLU A 1 285 ? 18.530 -3.314 -23.960 1.00 90.00 285 GLU A O 1
ATOM 2372 N N . ILE A 1 286 ? 17.600 -1.634 -22.832 1.00 90.00 286 ILE A N 1
ATOM 2373 C CA . ILE A 1 286 ? 16.305 -2.314 -22.691 1.00 90.00 286 ILE A CA 1
ATOM 2374 C C . ILE A 1 286 ? 15.511 -2.196 -23.995 1.00 90.00 286 ILE A C 1
ATOM 2376 O O . ILE A 1 286 ? 15.505 -1.138 -24.628 1.00 90.00 286 ILE A O 1
ATOM 2380 N N . SER A 1 287 ? 14.851 -3.277 -24.408 1.00 85.81 287 SER A N 1
ATOM 2381 C CA . SER A 1 287 ? 13.872 -3.208 -25.494 1.00 85.81 287 SER A CA 1
ATOM 2382 C C . SER A 1 287 ? 12.618 -2.456 -25.044 1.00 85.81 287 SER A C 1
ATOM 2384 O O . SER A 1 287 ? 12.295 -2.371 -23.856 1.00 85.81 287 SER A O 1
ATOM 2386 N N . PHE A 1 288 ? 11.887 -1.893 -26.002 1.00 83.00 288 PHE A N 1
ATOM 2387 C CA . PHE A 1 288 ? 10.668 -1.148 -25.705 1.00 83.00 288 PHE A CA 1
ATOM 2388 C C . PHE A 1 288 ? 9.580 -2.063 -25.113 1.00 83.00 288 PHE A C 1
ATOM 2390 O O . PHE A 1 288 ? 8.849 -1.669 -24.207 1.00 83.00 288 PHE A O 1
ATOM 2397 N N . GLU A 1 289 ? 9.538 -3.322 -25.545 1.00 81.00 289 GLU A N 1
ATOM 2398 C CA . GLU A 1 289 ? 8.647 -4.357 -25.030 1.00 81.00 289 GLU A CA 1
ATOM 2399 C C . GLU A 1 289 ? 8.960 -4.738 -23.581 1.00 81.00 289 GLU A C 1
ATOM 2401 O O . GLU A 1 289 ? 8.047 -4.802 -22.759 1.00 81.00 289 GLU A O 1
ATOM 2406 N N . GLU A 1 290 ? 10.236 -4.958 -23.240 1.00 86.12 290 GLU A N 1
ATOM 2407 C CA . GLU A 1 290 ? 10.654 -5.199 -21.851 1.00 86.12 290 GLU A CA 1
ATOM 2408 C C . GLU A 1 290 ? 10.269 -4.017 -20.950 1.00 86.12 290 GLU A C 1
ATOM 2410 O O . GLU A 1 290 ? 9.779 -4.227 -19.839 1.00 86.12 290 GLU A O 1
ATOM 2415 N N . LEU A 1 291 ? 10.424 -2.780 -21.441 1.00 87.94 291 LEU A N 1
ATOM 2416 C CA . LEU A 1 291 ? 10.039 -1.577 -20.707 1.00 87.94 291 LEU A CA 1
ATOM 2417 C C . LEU A 1 291 ? 8.522 -1.500 -20.472 1.00 87.94 291 LEU A C 1
ATOM 2419 O O . LEU A 1 291 ? 8.118 -1.272 -19.333 1.00 87.94 291 LEU A O 1
ATOM 2423 N N . ILE A 1 292 ? 7.678 -1.749 -21.486 1.00 82.31 292 ILE A N 1
ATOM 2424 C CA . ILE A 1 292 ? 6.213 -1.800 -21.300 1.00 82.31 292 ILE A CA 1
ATOM 2425 C C . ILE A 1 292 ? 5.839 -2.865 -20.258 1.00 82.31 292 ILE A C 1
ATOM 2427 O O . ILE A 1 292 ? 4.993 -2.611 -19.404 1.00 82.31 292 ILE A O 1
ATOM 2431 N N . ILE A 1 293 ? 6.466 -4.044 -20.290 1.00 81.19 293 ILE A N 1
ATOM 2432 C CA . ILE A 1 293 ? 6.160 -5.134 -19.350 1.00 81.19 293 ILE A CA 1
ATOM 2433 C C . ILE A 1 293 ? 6.488 -4.731 -17.905 1.00 81.19 293 ILE A C 1
ATOM 2435 O O . ILE A 1 293 ? 5.655 -4.918 -17.014 1.00 81.19 293 ILE A O 1
ATOM 2439 N N . LEU A 1 294 ? 7.659 -4.129 -17.672 1.00 85.81 294 LEU A N 1
ATOM 2440 C CA . LEU A 1 294 ? 8.043 -3.619 -16.352 1.00 85.81 294 LEU A CA 1
ATOM 2441 C C . LEU A 1 294 ? 7.124 -2.480 -15.882 1.00 85.81 294 LEU A C 1
ATOM 2443 O O . LEU A 1 294 ? 6.746 -2.445 -14.711 1.00 85.81 294 LEU A O 1
ATOM 2447 N N . VAL A 1 295 ? 6.713 -1.590 -16.789 1.00 84.31 295 VAL A N 1
ATOM 2448 C CA . VAL A 1 295 ? 5.766 -0.499 -16.510 1.00 84.31 295 VAL A CA 1
ATOM 2449 C C . VAL A 1 295 ? 4.386 -1.035 -16.108 1.00 84.31 295 VAL A C 1
ATOM 2451 O O . VAL A 1 295 ? 3.852 -0.610 -15.084 1.00 84.31 295 VAL A O 1
ATOM 2454 N N . ILE A 1 296 ? 3.830 -2.004 -16.847 1.00 76.50 296 ILE A N 1
ATOM 2455 C CA . ILE A 1 296 ? 2.537 -2.633 -16.519 1.00 76.50 296 ILE A CA 1
ATOM 2456 C C . ILE A 1 296 ? 2.606 -3.319 -15.148 1.00 76.50 296 ILE A C 1
ATOM 2458 O O . ILE A 1 296 ? 1.710 -3.121 -14.328 1.00 76.50 296 ILE A O 1
ATOM 2462 N N . ASN A 1 297 ? 3.686 -4.057 -14.857 1.00 78.31 297 ASN A N 1
ATOM 2463 C CA . ASN A 1 297 ? 3.886 -4.656 -13.534 1.00 78.31 297 ASN A CA 1
ATOM 2464 C C . ASN A 1 297 ? 3.959 -3.587 -12.431 1.00 78.31 297 ASN A C 1
ATOM 2466 O O . ASN A 1 297 ? 3.425 -3.765 -11.337 1.00 78.31 297 ASN A O 1
ATOM 2470 N N . LYS A 1 298 ? 4.593 -2.442 -12.714 1.00 83.62 298 LYS A N 1
ATOM 2471 C CA . LYS A 1 298 ? 4.768 -1.388 -11.715 1.00 83.62 298 LYS A CA 1
ATOM 2472 C C . LYS A 1 298 ? 3.500 -0.606 -11.406 1.00 83.62 298 LYS A C 1
ATOM 2474 O O . LYS A 1 298 ? 3.367 -0.182 -10.263 1.00 83.62 298 LYS A O 1
ATOM 2479 N N . LEU A 1 299 ? 2.564 -0.462 -12.346 1.00 73.88 299 LEU A N 1
ATOM 2480 C CA . LEU A 1 299 ? 1.257 0.136 -12.048 1.00 73.88 299 LEU A CA 1
ATOM 2481 C C . LEU A 1 299 ? 0.513 -0.628 -10.954 1.00 73.88 299 LEU A C 1
ATOM 2483 O O . LEU A 1 299 ? 0.004 -0.008 -10.023 1.00 73.88 299 LEU A O 1
ATOM 2487 N N . TYR A 1 300 ? 0.497 -1.956 -11.047 1.00 72.56 300 TYR A N 1
ATOM 2488 C CA . TYR A 1 300 ? -0.120 -2.837 -10.058 1.00 72.56 300 TYR A CA 1
ATOM 2489 C C . TYR A 1 300 ? 0.566 -2.696 -8.685 1.00 72.56 300 TYR A C 1
ATOM 2491 O O . TYR A 1 300 ? -0.053 -2.303 -7.698 1.00 72.56 300 TYR A O 1
ATOM 2499 N N . GLU A 1 301 ? 1.885 -2.885 -8.643 1.00 76.62 301 GLU A N 1
ATOM 2500 C CA . GLU A 1 301 ? 2.676 -2.826 -7.406 1.00 76.62 301 GLU A CA 1
ATOM 2501 C C . GLU A 1 301 ? 2.698 -1.430 -6.739 1.00 76.62 301 GLU A C 1
ATOM 2503 O O . GLU A 1 301 ? 2.678 -1.297 -5.511 1.00 76.62 301 GLU A O 1
ATOM 2508 N N . SER A 1 302 ? 2.738 -0.359 -7.538 1.00 77.88 302 SER A N 1
ATOM 2509 C CA . SER A 1 302 ? 2.705 1.020 -7.035 1.00 77.88 302 SER A CA 1
ATOM 2510 C C . SER A 1 302 ? 1.303 1.441 -6.591 1.00 77.88 302 SER A C 1
ATOM 2512 O O . SER A 1 302 ? 1.194 2.245 -5.666 1.00 77.88 302 SER A O 1
ATOM 2514 N N . SER A 1 303 ? 0.245 0.892 -7.203 1.00 72.19 303 SER A N 1
ATOM 2515 C CA . SER A 1 303 ? -1.146 1.107 -6.782 1.00 72.19 303 SER A CA 1
ATOM 2516 C C . SER A 1 303 ? -1.364 0.642 -5.351 1.00 72.19 303 SER A C 1
ATOM 2518 O O . SER A 1 303 ? -1.744 1.442 -4.497 1.00 72.19 303 SER A O 1
ATOM 2520 N N . ALA A 1 304 ? -1.048 -0.627 -5.071 1.00 72.88 304 ALA A N 1
ATOM 2521 C CA . ALA A 1 304 ? -1.198 -1.188 -3.735 1.00 72.88 304 ALA A CA 1
ATOM 2522 C C . ALA A 1 304 ? -0.353 -0.426 -2.703 1.00 72.88 304 ALA A C 1
ATOM 2524 O O . ALA A 1 304 ? -0.829 -0.162 -1.606 1.00 72.88 304 ALA A O 1
ATOM 2525 N N . SER A 1 305 ? 0.854 0.016 -3.070 1.00 77.69 305 SER A N 1
ATOM 2526 C CA . SER A 1 305 ? 1.731 0.781 -2.172 1.00 77.69 305 SER A CA 1
ATOM 2527 C C . SER A 1 305 ? 1.190 2.171 -1.801 1.00 77.69 305 SER A C 1
ATOM 2529 O O . SER A 1 305 ? 1.302 2.574 -0.645 1.00 77.69 305 SER A O 1
ATOM 2531 N N . GLU A 1 306 ? 0.566 2.908 -2.729 1.00 76.94 306 GLU A N 1
ATOM 2532 C CA . GLU A 1 306 ? -0.119 4.165 -2.374 1.00 76.94 306 GLU A CA 1
ATOM 2533 C C . GLU A 1 306 ? -1.422 3.909 -1.597 1.00 76.94 306 GLU A C 1
ATOM 2535 O O . GLU A 1 306 ? -1.767 4.701 -0.720 1.00 76.94 306 GLU A O 1
ATOM 2540 N N . VAL A 1 307 ? -2.133 2.803 -1.862 1.00 73.94 307 VAL A N 1
ATOM 2541 C CA . VAL A 1 307 ? -3.265 2.373 -1.021 1.00 73.94 307 VAL A CA 1
ATOM 2542 C C . VAL A 1 307 ? -2.788 2.113 0.408 1.00 73.94 307 VAL A C 1
ATOM 2544 O O . VAL A 1 307 ? -3.368 2.685 1.326 1.00 73.94 307 VAL A O 1
ATOM 2547 N N . GLU A 1 308 ? -1.712 1.342 0.614 1.00 76.69 308 GLU A N 1
ATOM 2548 C CA . GLU A 1 308 ? -1.137 1.112 1.947 1.00 76.69 308 GLU A CA 1
ATOM 2549 C C . GLU A 1 308 ? -0.855 2.430 2.664 1.00 76.69 308 GLU A C 1
ATOM 2551 O O . GLU A 1 308 ? -1.406 2.653 3.733 1.00 76.69 308 GLU A O 1
ATOM 2556 N N . ARG A 1 309 ? -0.078 3.333 2.057 1.00 78.62 309 ARG A N 1
ATOM 2557 C CA . ARG A 1 309 ? 0.297 4.627 2.651 1.00 78.62 309 ARG A CA 1
ATOM 2558 C C . ARG A 1 309 ? -0.899 5.463 3.136 1.00 78.62 309 ARG A C 1
ATOM 2560 O O . ARG A 1 309 ? -0.805 6.165 4.138 1.00 78.62 309 ARG A O 1
ATOM 2567 N N . PHE A 1 310 ? -2.016 5.441 2.412 1.00 76.88 310 PHE A N 1
ATOM 2568 C CA . PHE A 1 310 ? -3.193 6.259 2.731 1.00 76.88 310 PHE A CA 1
ATOM 2569 C C . PHE A 1 310 ? -4.258 5.530 3.572 1.00 76.88 310 PHE A C 1
ATOM 2571 O O . PHE A 1 310 ? -5.174 6.182 4.081 1.00 76.88 310 PHE A O 1
ATOM 2578 N N . VAL A 1 311 ? -4.162 4.206 3.725 1.00 77.25 311 VAL A N 1
ATOM 2579 C CA . VAL A 1 311 ? -5.145 3.359 4.432 1.00 77.25 311 VAL A CA 1
ATOM 2580 C C . VAL A 1 311 ? -4.556 2.733 5.705 1.00 77.25 311 VAL A C 1
ATOM 2582 O O . VAL A 1 311 ? -5.308 2.439 6.635 1.00 77.25 311 VAL A O 1
ATOM 2585 N N . LEU A 1 312 ? -3.239 2.553 5.782 1.00 82.94 312 LEU A N 1
ATOM 2586 C CA . LEU A 1 312 ? -2.536 1.769 6.796 1.00 82.94 312 LEU A CA 1
ATOM 2587 C C . LEU A 1 312 ? -1.312 2.517 7.349 1.00 82.94 312 LEU A C 1
ATOM 2589 O O . LEU A 1 312 ? -0.700 3.324 6.654 1.00 82.94 312 LEU A O 1
ATOM 2593 N N . ILE A 1 313 ? -0.879 2.151 8.557 1.00 82.06 313 ILE A N 1
ATOM 2594 C CA . ILE A 1 313 ? 0.466 2.456 9.071 1.00 82.06 313 ILE A CA 1
ATOM 2595 C C . ILE A 1 313 ? 1.121 1.134 9.469 1.00 82.06 313 ILE A C 1
ATOM 2597 O O . ILE A 1 313 ? 0.559 0.363 10.247 1.00 82.06 313 ILE A O 1
ATOM 2601 N N . ARG A 1 314 ? 2.311 0.861 8.927 1.00 79.06 314 ARG A N 1
ATOM 2602 C CA . ARG A 1 314 ? 3.122 -0.319 9.259 1.00 79.06 314 ARG A CA 1
ATOM 2603 C C . ARG A 1 314 ? 4.043 0.010 10.433 1.00 79.06 314 ARG A C 1
ATOM 2605 O O . ARG A 1 314 ? 4.969 0.795 10.249 1.00 79.06 314 ARG A O 1
ATOM 2612 N N . ASN A 1 315 ? 3.833 -0.614 11.589 1.00 75.06 315 ASN A N 1
ATOM 2613 C CA . ASN A 1 315 ? 4.831 -0.617 12.655 1.00 75.06 315 ASN A CA 1
ATOM 2614 C C . ASN A 1 315 ? 6.049 -1.431 12.183 1.00 75.06 315 ASN A C 1
ATOM 2616 O O . ASN A 1 315 ? 5.912 -2.545 11.675 1.00 75.06 315 ASN A O 1
ATOM 2620 N N . ASP A 1 316 ? 7.246 -0.871 12.330 1.00 69.62 316 ASP A N 1
ATOM 2621 C CA . ASP A 1 316 ? 8.519 -1.543 12.043 1.00 69.62 316 ASP A CA 1
ATOM 2622 C C . ASP A 1 316 ? 9.173 -2.143 13.303 1.00 69.62 316 ASP A C 1
ATOM 2624 O O . ASP A 1 316 ? 10.249 -2.738 13.218 1.00 69.62 316 ASP A O 1
ATOM 2628 N N . GLY A 1 317 ? 8.500 -2.041 14.454 1.00 67.94 317 GLY A N 1
ATOM 2629 C CA . GLY A 1 317 ? 8.980 -2.504 15.755 1.00 67.94 317 GLY A CA 1
ATOM 2630 C C . GLY A 1 317 ? 9.781 -1.453 16.526 1.00 67.94 317 GLY A C 1
ATOM 2631 O O . GLY A 1 317 ? 10.321 -1.772 17.582 1.00 67.94 317 GLY A O 1
ATOM 2632 N N . SER A 1 318 ? 9.864 -0.213 16.029 1.00 65.38 318 SER A N 1
ATOM 2633 C CA . SER A 1 318 ? 10.496 0.905 16.745 1.00 65.38 318 SER A CA 1
ATOM 2634 C C . SER A 1 318 ? 9.691 1.402 17.955 1.00 65.38 318 SER A C 1
ATOM 2636 O O . SER A 1 318 ? 10.276 1.986 18.868 1.00 65.38 318 SER A O 1
ATOM 2638 N N . ILE A 1 319 ? 8.377 1.146 17.991 1.00 65.94 319 ILE A N 1
ATOM 2639 C CA . ILE A 1 319 ? 7.466 1.592 19.054 1.00 65.94 319 ILE A CA 1
ATOM 2640 C C . ILE A 1 319 ? 7.021 0.388 19.898 1.00 65.94 319 ILE A C 1
ATOM 2642 O O . ILE A 1 319 ? 6.343 -0.514 19.399 1.00 65.94 319 ILE A O 1
ATOM 2646 N N . ASP A 1 320 ? 7.350 0.392 21.195 1.00 70.62 320 ASP A N 1
ATOM 2647 C CA . ASP A 1 320 ? 6.824 -0.589 22.152 1.00 70.62 320 ASP A CA 1
ATOM 2648 C C . ASP A 1 320 ? 5.381 -0.237 22.544 1.00 70.62 320 ASP A C 1
ATOM 2650 O O . ASP A 1 320 ? 5.108 0.610 23.398 1.00 70.62 320 ASP A O 1
ATOM 2654 N N . LEU A 1 321 ? 4.438 -0.931 21.912 1.00 69.50 321 LEU A N 1
ATOM 2655 C CA . LEU A 1 321 ? 3.003 -0.724 22.090 1.00 69.50 321 LEU A CA 1
ATOM 2656 C C . LEU A 1 321 ? 2.475 -1.136 23.470 1.00 69.50 321 LEU A C 1
ATOM 2658 O O . LEU A 1 321 ? 1.321 -0.825 23.785 1.00 69.50 321 LEU A O 1
ATOM 2662 N N . SER A 1 322 ? 3.270 -1.834 24.289 1.00 67.56 322 SER A N 1
ATOM 2663 C CA . SER A 1 322 ? 2.893 -2.174 25.666 1.00 67.56 322 SER A CA 1
ATOM 2664 C C . SER A 1 322 ? 2.923 -0.959 26.600 1.00 67.56 322 SER A C 1
ATOM 2666 O O . SER A 1 322 ? 2.206 -0.942 27.599 1.00 67.56 322 SER A O 1
ATOM 2668 N N . LEU A 1 323 ? 3.683 0.082 26.237 1.00 79.38 323 LEU A N 1
ATOM 2669 C CA . LEU A 1 323 ? 3.841 1.315 27.013 1.00 79.38 323 LEU A CA 1
ATOM 2670 C C . LEU A 1 323 ? 2.695 2.323 26.813 1.00 79.38 323 LEU A C 1
ATOM 2672 O O . LEU A 1 323 ? 2.583 3.274 27.583 1.00 79.38 323 LEU A O 1
ATOM 2676 N N . PHE A 1 324 ? 1.848 2.122 25.797 1.00 89.38 324 PHE A N 1
ATOM 2677 C CA . PHE A 1 324 ? 0.809 3.070 25.387 1.00 89.38 324 PHE A CA 1
ATOM 2678 C C . PHE A 1 324 ? -0.591 2.463 25.466 1.00 89.38 324 PHE A C 1
ATOM 2680 O O . PHE A 1 324 ? -0.864 1.409 24.876 1.00 89.38 324 PHE A O 1
ATOM 2687 N N . THR A 1 325 ? -1.519 3.179 26.104 1.00 93.88 325 THR A N 1
ATOM 2688 C CA . THR A 1 325 ? -2.946 2.854 26.011 1.00 93.88 325 THR A CA 1
ATOM 2689 C C . THR A 1 325 ? -3.465 3.076 24.580 1.00 93.88 325 THR A C 1
ATOM 2691 O O . THR A 1 325 ? -2.896 3.872 23.829 1.00 93.88 325 THR A O 1
ATOM 2694 N N . PRO A 1 326 ? -4.550 2.399 24.166 1.00 94.06 326 PRO A N 1
ATOM 2695 C CA . PRO A 1 326 ? -5.100 2.484 22.810 1.00 94.06 326 PRO A CA 1
ATOM 2696 C C . PRO A 1 326 ? -5.274 3.911 22.267 1.00 94.06 326 PRO A C 1
ATOM 2698 O O . PRO A 1 326 ? -4.845 4.198 21.153 1.00 94.06 326 PRO A O 1
ATOM 2701 N N . ALA A 1 327 ? -5.823 4.832 23.060 1.00 94.50 327 ALA A N 1
ATOM 2702 C CA . ALA A 1 327 ? -5.976 6.228 22.661 1.00 94.50 327 ALA A CA 1
ATOM 2703 C C . ALA A 1 327 ? -4.641 6.999 22.585 1.00 94.50 327 ALA A C 1
ATOM 2705 O O . ALA A 1 327 ? -4.517 7.910 21.774 1.00 94.50 327 ALA A O 1
ATOM 2706 N N . GLU A 1 328 ? -3.625 6.634 23.374 1.00 93.44 328 GLU A N 1
ATOM 2707 C CA . GLU A 1 328 ? -2.284 7.236 23.277 1.00 93.44 328 GLU A CA 1
ATOM 2708 C C . GLU A 1 328 ? -1.543 6.778 22.020 1.00 93.44 328 GLU A C 1
ATOM 2710 O O . GLU A 1 328 ? -0.864 7.591 21.403 1.00 93.44 328 GLU A O 1
ATOM 2715 N N . ARG A 1 329 ? -1.747 5.531 21.570 1.00 90.62 329 ARG A N 1
ATOM 2716 C CA . ARG A 1 329 ? -1.228 5.061 20.272 1.00 90.62 329 ARG A CA 1
ATOM 2717 C C . ARG A 1 329 ? -1.761 5.915 19.123 1.00 90.62 329 ARG A C 1
ATOM 2719 O O . ARG A 1 329 ? -0.997 6.316 18.259 1.00 90.62 329 ARG A O 1
ATOM 2726 N N . LEU A 1 330 ? -3.055 6.246 19.130 1.00 90.44 330 LEU A N 1
ATOM 2727 C CA . LEU A 1 330 ? -3.652 7.115 18.106 1.00 90.44 330 LEU A CA 1
ATOM 2728 C C . LEU A 1 330 ? -3.072 8.541 18.122 1.00 90.44 330 LEU A C 1
ATOM 2730 O O . LEU A 1 330 ? -2.997 9.163 17.067 1.00 90.44 330 LEU A O 1
ATOM 2734 N N . ILE A 1 331 ? -2.651 9.041 19.290 1.00 90.75 331 ILE A N 1
ATOM 2735 C CA . ILE A 1 331 ? -1.980 10.344 19.439 1.00 90.75 331 ILE A CA 1
ATOM 2736 C C . ILE A 1 331 ? -0.524 10.269 18.943 1.00 90.75 331 ILE A C 1
ATOM 2738 O O . ILE A 1 331 ? -0.061 11.184 18.271 1.00 90.75 331 ILE A O 1
ATOM 2742 N N . ASP A 1 332 ? 0.198 9.179 19.211 1.00 86.62 332 ASP A N 1
ATOM 2743 C CA . ASP A 1 332 ? 1.575 8.989 18.725 1.00 86.62 332 ASP A CA 1
ATOM 2744 C C . ASP A 1 332 ? 1.647 8.792 17.193 1.00 86.62 332 ASP A C 1
ATOM 2746 O O . ASP A 1 332 ? 2.517 9.354 16.520 1.00 86.62 332 ASP A O 1
ATOM 2750 N N . LEU A 1 333 ? 0.666 8.086 16.613 1.00 82.69 333 LEU A N 1
ATOM 2751 C CA . LEU A 1 333 ? 0.492 7.963 15.158 1.00 82.69 333 LEU A CA 1
ATOM 2752 C C . LEU A 1 333 ? 0.203 9.314 14.468 1.00 82.69 333 LEU A C 1
ATOM 2754 O O . LEU A 1 333 ? 0.413 9.428 13.257 1.00 82.69 333 LEU A O 1
ATOM 2758 N N . GLU A 1 334 ? -0.249 10.320 15.222 1.00 84.06 334 GLU A N 1
ATOM 2759 C CA . GLU A 1 334 ? -0.442 11.705 14.776 1.00 84.06 334 GLU A CA 1
ATOM 2760 C C . GLU A 1 334 ? 0.855 12.518 14.902 1.00 84.06 334 GLU A C 1
ATOM 2762 O O . GLU A 1 334 ? 1.363 13.038 13.909 1.00 84.06 334 GLU A O 1
ATOM 2767 N N . ALA A 1 335 ? 1.440 12.546 16.105 1.00 71.94 335 ALA A N 1
ATOM 2768 C CA . ALA A 1 335 ? 2.605 13.367 16.433 1.00 71.94 335 ALA A CA 1
ATOM 2769 C C . ALA A 1 335 ? 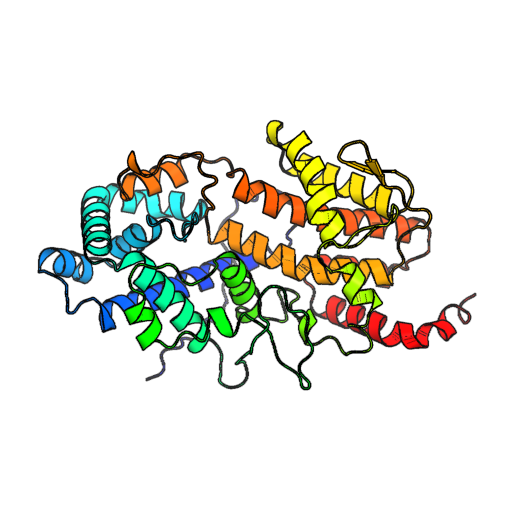3.842 13.048 15.568 1.00 71.94 335 ALA A C 1
ATOM 2771 O O . ALA A 1 335 ? 4.640 13.936 15.244 1.00 71.94 335 ALA A O 1
ATOM 2772 N N . ASN A 1 336 ? 4.001 11.787 15.159 1.00 69.25 336 ASN A N 1
ATOM 2773 C CA . ASN A 1 336 ? 5.077 11.346 14.274 1.00 69.25 336 ASN A CA 1
ATOM 2774 C C . ASN A 1 336 ? 4.806 11.725 12.805 1.00 69.25 336 ASN A C 1
ATOM 2776 O O . ASN A 1 336 ? 4.501 10.880 11.970 1.00 69.25 336 ASN A O 1
ATOM 2780 N N . SER A 1 337 ? 4.976 13.003 12.461 1.00 61.91 337 SER A N 1
ATOM 2781 C CA . SER A 1 337 ? 4.774 13.530 11.094 1.00 61.91 337 SER A CA 1
ATOM 2782 C C . SER A 1 337 ? 5.731 12.977 10.015 1.00 61.91 337 SER A C 1
ATOM 2784 O O . SER A 1 337 ? 5.496 13.185 8.823 1.00 61.91 337 SER A O 1
ATOM 2786 N N . GLN A 1 338 ? 6.793 12.257 10.396 1.00 70.69 338 GLN A N 1
ATOM 2787 C CA . GLN A 1 338 ? 7.694 11.555 9.470 1.00 70.69 338 GLN A CA 1
ATOM 2788 C C . GLN A 1 338 ? 7.172 10.147 9.146 1.00 70.69 338 GLN A C 1
ATOM 2790 O O . GLN A 1 338 ? 6.609 9.460 9.999 1.00 70.69 338 GLN A O 1
ATOM 2795 N N . TRP A 1 339 ? 7.364 9.689 7.907 1.00 75.31 339 TRP A N 1
ATOM 2796 C CA . TRP A 1 339 ? 6.948 8.343 7.498 1.00 75.31 339 TRP A CA 1
ATOM 2797 C C . TRP A 1 339 ? 7.821 7.283 8.188 1.00 75.31 339 TRP A C 1
ATOM 2799 O O . TRP A 1 339 ? 9.035 7.467 8.290 1.00 75.31 339 TRP A O 1
ATOM 2809 N N . LEU A 1 340 ? 7.229 6.171 8.637 1.00 75.44 340 LEU A N 1
ATOM 2810 C CA . LEU A 1 340 ? 7.999 5.068 9.244 1.00 75.44 340 LEU A CA 1
ATOM 2811 C C . LEU A 1 340 ? 8.874 4.363 8.192 1.00 75.44 340 LEU A C 1
ATOM 2813 O O . LEU A 1 340 ? 8.563 4.400 6.997 1.00 75.44 340 LEU A O 1
ATOM 2817 N N . TYR A 1 341 ? 9.941 3.664 8.602 1.00 77.62 341 TYR A N 1
ATOM 2818 C CA . TYR A 1 341 ? 10.863 3.018 7.651 1.00 77.62 341 TYR A CA 1
ATOM 2819 C C . TYR A 1 341 ? 10.120 2.035 6.736 1.00 77.62 341 TYR A C 1
ATOM 2821 O O . TYR A 1 341 ? 10.325 2.028 5.521 1.00 77.62 341 TYR A O 1
ATOM 2829 N N . ALA A 1 342 ? 9.196 1.246 7.292 1.00 73.94 342 ALA A N 1
ATOM 2830 C CA . ALA A 1 342 ? 8.390 0.299 6.523 1.00 73.94 342 ALA A CA 1
ATOM 2831 C C . ALA A 1 342 ? 7.414 0.971 5.529 1.00 73.94 342 ALA A C 1
ATOM 2833 O O . ALA A 1 342 ? 7.205 0.439 4.436 1.00 73.94 342 ALA A O 1
ATOM 2834 N N . GLU A 1 343 ? 6.848 2.128 5.887 1.00 74.19 343 GLU A N 1
ATOM 2835 C CA . GLU A 1 343 ? 5.944 2.944 5.059 1.00 74.19 343 GLU A CA 1
ATOM 2836 C C . GLU A 1 343 ? 6.705 3.584 3.882 1.00 74.19 343 GLU A C 1
ATOM 2838 O O . GLU A 1 343 ? 6.330 3.444 2.710 1.00 74.19 343 GLU A O 1
ATOM 2843 N N . ALA A 1 344 ? 7.830 4.236 4.185 1.00 80.94 344 ALA A N 1
ATOM 2844 C CA . ALA A 1 344 ? 8.635 4.970 3.218 1.00 80.94 344 ALA A CA 1
ATOM 2845 C C . ALA A 1 344 ? 9.423 4.060 2.270 1.00 80.94 344 ALA A C 1
ATOM 2847 O O . ALA A 1 344 ? 9.395 4.269 1.053 1.00 80.94 344 ALA A O 1
ATOM 2848 N N . ARG A 1 345 ? 10.069 3.005 2.787 1.00 84.31 345 ARG A N 1
ATOM 2849 C CA . ARG A 1 345 ? 10.901 2.089 1.987 1.00 84.31 345 ARG A CA 1
ATOM 2850 C C . ARG A 1 345 ? 10.124 1.416 0.868 1.00 84.31 345 ARG A C 1
ATOM 2852 O O . ARG A 1 345 ? 10.678 1.193 -0.207 1.00 84.31 345 ARG A O 1
ATOM 2859 N N . ASN A 1 346 ? 8.871 1.035 1.094 1.00 83.62 346 ASN A N 1
ATOM 2860 C CA . ASN A 1 346 ? 8.077 0.431 0.030 1.00 83.62 346 ASN A CA 1
ATOM 2861 C C . ASN A 1 346 ? 7.663 1.525 -0.967 1.00 83.62 346 ASN A C 1
ATOM 2863 O O . ASN A 1 346 ? 8.135 1.516 -2.107 1.00 83.62 346 ASN A O 1
ATOM 2867 N N . THR A 1 347 ? 6.892 2.518 -0.517 1.00 84.88 347 THR A N 1
ATOM 2868 C CA . THR A 1 347 ? 6.321 3.588 -1.354 1.00 84.88 347 THR A CA 1
ATOM 2869 C C . THR A 1 347 ? 7.360 4.302 -2.228 1.00 84.88 347 THR A C 1
ATOM 2871 O O . THR A 1 347 ? 7.214 4.364 -3.451 1.00 84.88 347 THR A O 1
ATOM 2874 N N . LEU A 1 348 ? 8.451 4.801 -1.634 1.00 88.69 348 LEU A N 1
ATOM 2875 C CA . LEU A 1 348 ? 9.464 5.580 -2.357 1.00 88.69 348 LEU A CA 1
ATOM 2876 C C . LEU A 1 348 ? 10.264 4.718 -3.345 1.00 88.69 348 LEU A C 1
ATOM 2878 O O . LEU A 1 348 ? 10.669 5.207 -4.399 1.00 88.69 348 LEU A O 1
ATOM 2882 N N . ARG A 1 349 ? 10.422 3.413 -3.081 1.00 91.44 349 ARG A N 1
ATOM 2883 C CA . ARG A 1 349 ? 11.031 2.486 -4.048 1.00 91.44 349 ARG A CA 1
ATOM 2884 C C . ARG A 1 349 ? 10.104 2.195 -5.229 1.00 91.44 349 ARG A C 1
ATOM 2886 O O . ARG A 1 349 ? 10.599 2.162 -6.350 1.00 91.44 349 ARG A O 1
ATOM 2893 N N . HIS A 1 350 ? 8.788 2.056 -5.040 1.00 88.31 350 HIS A N 1
ATOM 2894 C CA . HIS A 1 350 ? 7.866 1.914 -6.181 1.00 88.31 350 HIS A CA 1
ATOM 2895 C C . HIS A 1 350 ? 7.828 3.181 -7.047 1.00 88.31 350 HIS A C 1
ATOM 2897 O O . HIS A 1 350 ? 7.995 3.075 -8.262 1.00 88.31 350 HIS A O 1
ATOM 2903 N N . ARG A 1 351 ? 7.755 4.375 -6.436 1.00 87.62 351 ARG A N 1
ATOM 2904 C CA . ARG A 1 351 ? 7.893 5.658 -7.155 1.00 87.62 351 ARG A CA 1
ATOM 2905 C C . ARG A 1 351 ? 9.212 5.754 -7.924 1.00 87.62 351 ARG A C 1
ATOM 2907 O O . ARG A 1 351 ? 9.208 6.136 -9.089 1.00 87.62 351 ARG A O 1
ATOM 2914 N N . GLY A 1 352 ? 10.322 5.341 -7.310 1.00 91.56 352 GLY A N 1
ATOM 2915 C CA . GLY A 1 352 ? 11.637 5.304 -7.955 1.00 91.56 352 GLY A CA 1
ATOM 2916 C C . GLY A 1 352 ? 11.723 4.351 -9.155 1.00 91.56 352 GLY A C 1
ATOM 2917 O O . GLY A 1 352 ? 12.444 4.646 -10.103 1.00 91.56 352 GLY A O 1
ATOM 2918 N N . HIS A 1 353 ? 10.963 3.247 -9.178 1.00 91.31 353 HIS A N 1
ATOM 2919 C CA . HIS A 1 353 ? 10.817 2.423 -10.389 1.00 91.31 353 HIS A CA 1
ATOM 2920 C C . HIS A 1 353 ? 9.992 3.150 -11.464 1.00 91.31 353 HIS A C 1
ATOM 2922 O O . HIS A 1 353 ? 10.420 3.188 -12.613 1.00 91.31 353 HIS A O 1
ATOM 2928 N N . CYS A 1 354 ? 8.849 3.758 -11.114 1.00 88.56 354 CYS A N 1
ATOM 2929 C CA . CYS A 1 354 ? 8.056 4.546 -12.068 1.00 88.56 354 CYS A CA 1
ATOM 2930 C C . CYS A 1 354 ? 8.906 5.647 -12.719 1.00 88.56 354 CYS A C 1
ATOM 2932 O O . CYS A 1 354 ? 8.885 5.808 -13.940 1.00 88.56 354 CYS A O 1
ATOM 2934 N N . GLU A 1 355 ? 9.719 6.344 -11.921 1.00 91.56 355 GLU A N 1
ATOM 2935 C CA . GLU A 1 355 ? 10.634 7.356 -12.438 1.00 91.56 355 GLU A CA 1
ATOM 2936 C C . GLU A 1 355 ? 11.768 6.767 -13.271 1.00 91.56 355 GLU A C 1
ATOM 2938 O O . GLU A 1 355 ? 12.104 7.314 -14.319 1.00 91.56 355 GLU A O 1
ATOM 2943 N N . ALA A 1 356 ? 12.330 5.625 -12.869 1.00 93.44 356 ALA A N 1
ATOM 2944 C CA . ALA A 1 356 ? 13.309 4.927 -13.691 1.00 93.44 356 ALA A CA 1
ATOM 2945 C C . ALA A 1 356 ? 12.766 4.644 -15.092 1.00 93.44 356 ALA A C 1
ATOM 2947 O O . ALA A 1 3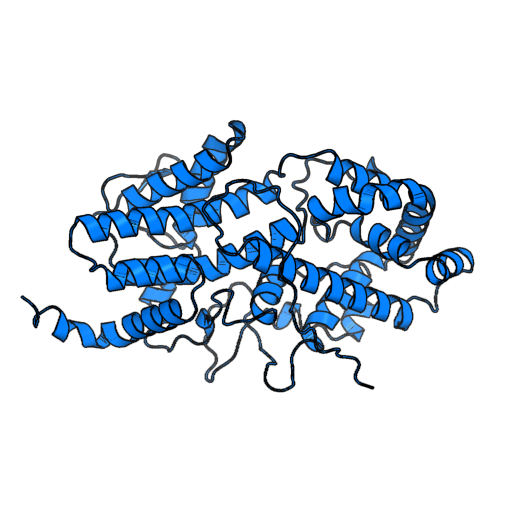56 ? 13.484 4.834 -16.073 1.00 93.44 356 ALA A O 1
ATOM 2948 N N . TYR A 1 357 ? 11.503 4.231 -15.204 1.00 91.81 357 TYR A N 1
ATOM 2949 C CA . TYR A 1 357 ? 10.884 3.956 -16.494 1.00 91.81 357 TYR A CA 1
ATOM 2950 C C . TYR A 1 357 ? 10.608 5.238 -17.292 1.00 91.81 357 TYR A C 1
ATOM 2952 O O . TYR A 1 357 ? 10.930 5.245 -18.480 1.00 91.81 357 TYR A O 1
ATOM 2960 N N . ARG A 1 358 ? 10.163 6.344 -16.664 1.00 88.94 358 ARG A N 1
ATOM 2961 C CA . ARG A 1 358 ? 10.086 7.666 -17.330 1.00 88.94 358 ARG A CA 1
ATOM 2962 C C . ARG A 1 358 ? 11.460 8.119 -17.843 1.00 88.94 358 ARG A C 1
ATOM 2964 O O . ARG A 1 358 ? 11.621 8.334 -19.043 1.00 88.94 358 ARG A O 1
ATOM 2971 N N . LYS A 1 359 ? 12.489 8.175 -16.983 1.00 92.50 359 LYS A N 1
ATOM 2972 C CA . LYS A 1 359 ? 13.854 8.577 -17.382 1.00 92.50 359 LYS A CA 1
ATOM 2973 C C . LYS A 1 359 ? 14.437 7.650 -18.467 1.00 92.50 359 LYS A C 1
ATOM 2975 O O . LYS A 1 359 ? 15.109 8.133 -19.376 1.00 92.50 359 LYS A O 1
ATOM 2980 N N . THR A 1 360 ? 14.160 6.341 -18.424 1.00 92.50 360 THR A N 1
ATOM 2981 C CA . THR A 1 360 ? 14.577 5.369 -19.461 1.00 92.50 360 THR A CA 1
ATOM 2982 C C . THR A 1 360 ? 13.894 5.641 -20.801 1.00 92.50 360 THR A C 1
ATOM 2984 O O . THR A 1 360 ? 14.562 5.707 -21.833 1.00 92.50 360 THR A O 1
ATOM 2987 N N . LEU A 1 361 ? 12.577 5.852 -20.790 1.00 88.62 361 LEU A N 1
ATOM 2988 C CA . LEU A 1 361 ? 11.777 6.157 -21.974 1.00 88.62 361 LEU A CA 1
ATOM 2989 C C . LEU A 1 361 ? 12.259 7.443 -22.667 1.00 88.62 361 LEU A C 1
ATOM 2991 O O . LEU A 1 361 ? 12.427 7.456 -23.886 1.00 88.62 361 LEU A O 1
ATOM 2995 N N . SER A 1 362 ? 12.587 8.487 -21.901 1.00 86.94 362 SER A N 1
ATOM 2996 C CA . SER A 1 362 ? 13.185 9.719 -22.434 1.00 86.94 362 SER A CA 1
ATOM 2997 C C . SER A 1 362 ? 14.535 9.471 -23.117 1.00 86.94 362 SER A C 1
ATOM 2999 O O . SER A 1 362 ? 14.807 10.046 -24.170 1.00 86.94 362 SER A O 1
ATOM 3001 N N . MET A 1 363 ? 15.373 8.569 -22.591 1.00 89.19 363 MET A N 1
ATOM 3002 C CA . MET A 1 363 ? 16.639 8.192 -23.241 1.00 89.19 363 MET A CA 1
ATOM 3003 C C . MET A 1 363 ? 16.433 7.368 -24.530 1.00 89.19 363 MET A C 1
ATOM 3005 O O . MET A 1 363 ? 17.220 7.500 -25.472 1.00 89.19 363 MET A O 1
ATOM 3009 N N . LEU A 1 364 ? 15.379 6.548 -24.603 1.00 84.50 364 LEU A N 1
ATOM 3010 C CA . LEU A 1 364 ? 14.996 5.807 -25.815 1.00 84.50 364 LEU A CA 1
ATOM 3011 C C . LEU A 1 364 ? 14.382 6.717 -26.898 1.00 84.50 364 LEU A C 1
ATOM 3013 O O . LEU A 1 364 ? 14.640 6.524 -28.087 1.00 84.50 364 LEU A O 1
ATOM 3017 N N . SER A 1 365 ? 13.634 7.744 -26.488 1.00 79.06 365 SER A N 1
ATOM 3018 C CA . SER A 1 365 ? 13.099 8.792 -27.368 1.00 79.06 365 SER A CA 1
ATOM 3019 C C . SER A 1 365 ? 14.220 9.654 -27.967 1.00 79.06 365 SER A C 1
ATOM 3021 O O . SER A 1 365 ? 14.337 9.762 -29.186 1.00 79.06 365 SER A O 1
ATOM 3023 N N . VAL A 1 366 ? 15.152 10.158 -27.143 1.00 79.25 366 VAL A N 1
ATOM 3024 C CA . VAL A 1 366 ? 16.315 10.944 -27.617 1.00 79.25 366 VAL A CA 1
ATOM 3025 C C . VAL A 1 366 ? 17.210 10.145 -28.577 1.00 79.25 366 VAL A C 1
ATOM 3027 O O . VAL A 1 366 ? 17.737 10.703 -29.539 1.00 79.25 366 VAL A O 1
ATOM 3030 N N . SER A 1 367 ? 17.342 8.829 -28.388 1.00 72.06 367 SER A N 1
ATOM 3031 C CA . SER A 1 367 ? 18.063 7.948 -29.325 1.00 72.06 367 SER A CA 1
ATOM 3032 C C . SER A 1 367 ? 17.260 7.559 -30.581 1.00 72.06 367 SER A C 1
ATOM 3034 O O . SER A 1 367 ? 17.711 6.709 -31.347 1.00 72.06 367 SER A O 1
ATOM 3036 N N . H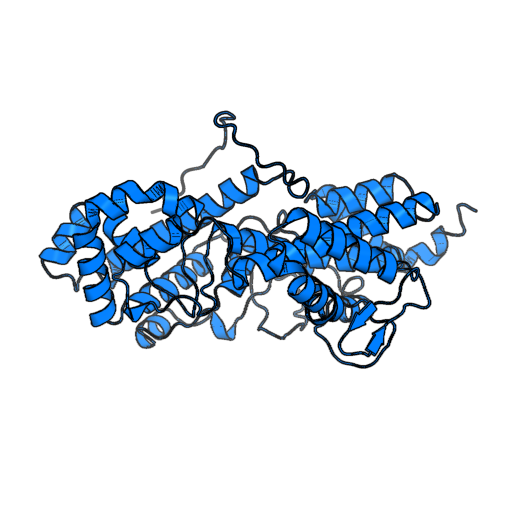IS A 1 368 ? 16.106 8.200 -30.817 1.00 67.12 368 HIS A N 1
ATOM 3037 C CA . HIS A 1 368 ? 15.220 8.026 -31.977 1.00 67.12 368 HIS A CA 1
ATOM 3038 C C . HIS A 1 368 ? 14.671 6.594 -32.148 1.00 67.12 368 HIS A C 1
ATOM 3040 O O . HIS A 1 368 ? 14.229 6.217 -33.232 1.00 67.12 368 HIS A O 1
ATOM 3046 N N . ARG A 1 369 ? 14.667 5.782 -31.079 1.00 64.69 369 ARG A N 1
ATOM 3047 C CA . ARG A 1 369 ? 14.182 4.385 -31.111 1.00 64.69 369 ARG A CA 1
ATOM 3048 C C . ARG A 1 369 ? 12.721 4.225 -30.701 1.00 64.69 369 ARG A C 1
ATOM 3050 O O . ARG A 1 369 ? 12.156 3.146 -30.848 1.00 64.69 369 ARG A O 1
ATOM 3057 N N . VAL A 1 370 ? 12.122 5.290 -30.178 1.00 67.25 370 VAL A N 1
ATOM 3058 C CA . VAL A 1 370 ? 10.723 5.377 -29.753 1.00 67.25 370 VAL A CA 1
ATOM 3059 C C . VAL A 1 370 ? 10.177 6.676 -30.339 1.00 67.25 370 VAL A C 1
ATOM 3061 O O . VAL A 1 370 ? 10.773 7.731 -30.136 1.00 67.25 370 VAL A O 1
ATOM 3064 N N . ASN A 1 371 ? 9.087 6.607 -31.108 1.00 74.50 371 ASN A N 1
ATOM 3065 C CA . ASN A 1 371 ? 8.437 7.804 -31.652 1.00 74.50 371 ASN A CA 1
ATOM 3066 C C . ASN A 1 371 ? 7.578 8.504 -30.579 1.00 74.50 371 ASN A C 1
ATOM 3068 O O . ASN A 1 371 ? 7.327 7.927 -29.520 1.00 74.50 371 ASN A O 1
ATOM 3072 N N . SER A 1 372 ? 7.113 9.729 -30.848 1.00 73.94 372 SER A N 1
ATOM 3073 C CA . SER A 1 372 ? 6.301 10.499 -29.891 1.00 73.94 372 SER A CA 1
ATOM 3074 C C . SER A 1 372 ? 5.076 9.724 -29.410 1.00 73.94 372 SER A C 1
ATOM 3076 O O . SER A 1 372 ? 4.942 9.521 -28.215 1.00 73.94 372 SER A O 1
ATOM 3078 N N . ALA A 1 373 ? 4.266 9.161 -30.310 1.00 72.44 373 ALA A N 1
ATOM 3079 C CA . ALA A 1 373 ? 3.071 8.405 -29.927 1.00 72.44 373 ALA A CA 1
ATOM 3080 C C . ALA A 1 373 ? 3.373 7.216 -28.987 1.00 72.44 373 ALA A C 1
ATOM 3082 O O . ALA A 1 373 ? 2.599 6.939 -28.075 1.00 72.44 373 ALA A O 1
ATOM 3083 N N . LEU A 1 374 ? 4.503 6.524 -29.171 1.00 72.50 374 LEU A N 1
ATOM 3084 C CA . LEU A 1 374 ? 4.949 5.441 -28.287 1.00 72.50 374 LEU A CA 1
ATOM 3085 C C . LEU A 1 374 ? 5.507 5.951 -26.945 1.00 72.50 374 LEU A C 1
ATOM 3087 O O . LEU A 1 374 ? 5.322 5.289 -25.922 1.00 72.50 374 LEU A O 1
ATOM 3091 N N . TYR A 1 375 ? 6.151 7.121 -26.930 1.00 77.75 375 TYR A N 1
ATOM 3092 C CA . TYR A 1 375 ? 6.550 7.821 -25.706 1.00 77.75 375 TYR A CA 1
ATOM 3093 C C . TYR A 1 375 ? 5.311 8.267 -24.911 1.00 77.75 375 TYR A C 1
ATOM 3095 O O . TYR A 1 375 ? 5.163 7.916 -23.742 1.00 77.75 375 TYR A O 1
ATOM 3103 N N . ASP A 1 376 ? 4.379 8.953 -25.571 1.00 77.12 376 ASP A N 1
ATOM 3104 C CA . ASP A 1 376 ? 3.124 9.442 -25.000 1.00 77.12 376 ASP A CA 1
ATOM 3105 C C . ASP A 1 376 ? 2.293 8.274 -24.449 1.00 77.12 376 ASP A C 1
ATOM 3107 O O . ASP A 1 376 ? 1.781 8.361 -23.336 1.00 77.12 376 ASP A O 1
ATOM 3111 N N . THR A 1 377 ? 2.267 7.133 -25.156 1.00 76.62 377 THR A N 1
ATOM 3112 C CA . THR A 1 377 ? 1.641 5.892 -24.670 1.00 76.62 377 THR A CA 1
ATOM 3113 C C . THR A 1 377 ? 2.240 5.441 -23.334 1.00 76.62 377 THR A C 1
ATOM 3115 O O . THR A 1 377 ? 1.505 5.190 -22.386 1.00 76.62 377 THR A O 1
ATOM 3118 N N . VAL A 1 378 ? 3.566 5.312 -23.210 1.00 75.81 378 VAL A N 1
ATOM 3119 C CA . VAL A 1 378 ? 4.171 4.769 -21.975 1.00 75.81 378 VAL A CA 1
ATOM 3120 C C . VAL A 1 378 ? 4.137 5.774 -20.816 1.00 75.81 378 VAL A C 1
ATOM 3122 O O . VAL A 1 378 ? 3.953 5.359 -19.670 1.00 75.81 378 VAL A O 1
ATOM 3125 N N . CYS A 1 379 ? 4.217 7.078 -21.094 1.00 77.75 379 CYS A N 1
ATOM 3126 C CA . CYS A 1 379 ? 3.931 8.126 -20.110 1.00 77.75 379 CYS A CA 1
ATOM 3127 C C . CYS A 1 379 ? 2.478 8.049 -19.623 1.00 77.75 379 CYS A C 1
ATOM 3129 O O . CYS A 1 379 ? 2.245 7.913 -18.426 1.00 77.75 379 CYS A O 1
ATOM 3131 N N . GLY A 1 380 ? 1.512 8.022 -20.542 1.00 73.25 380 GLY A N 1
ATOM 3132 C CA . GLY A 1 380 ? 0.092 7.913 -20.222 1.00 73.25 380 GLY A CA 1
ATOM 3133 C C . GLY A 1 380 ? -0.255 6.641 -19.449 1.00 73.25 380 GLY A C 1
ATOM 3134 O O . GLY A 1 380 ? -1.052 6.697 -18.517 1.00 73.25 380 GLY A O 1
ATOM 3135 N N . ILE A 1 381 ? 0.407 5.513 -19.737 1.00 73.19 381 ILE A N 1
ATOM 3136 C CA . ILE A 1 381 ? 0.324 4.302 -18.905 1.00 73.19 381 ILE A CA 1
ATOM 3137 C C . ILE A 1 381 ? 0.784 4.603 -17.473 1.00 73.19 381 ILE A C 1
ATOM 3139 O O . ILE A 1 381 ? 0.022 4.345 -16.544 1.00 73.19 381 ILE A O 1
ATOM 3143 N N . LEU A 1 382 ? 1.982 5.172 -17.283 1.00 72.31 382 LEU A N 1
ATOM 3144 C CA . LEU A 1 382 ? 2.529 5.541 -15.963 1.00 72.31 382 LEU A CA 1
ATOM 3145 C C . LEU A 1 382 ? 1.688 6.592 -15.213 1.00 72.31 382 LEU A C 1
ATOM 3147 O O . LEU A 1 382 ? 1.761 6.659 -13.986 1.00 72.31 382 LEU A O 1
ATOM 3151 N N . ASP A 1 383 ? 0.864 7.353 -15.934 1.00 71.38 383 ASP A N 1
ATOM 3152 C CA . ASP A 1 383 ? -0.088 8.339 -15.411 1.00 71.38 383 ASP A CA 1
ATOM 3153 C C . ASP A 1 383 ? -1.533 7.784 -15.303 1.00 71.38 383 ASP A C 1
ATOM 3155 O O . ASP A 1 383 ? -2.490 8.535 -15.094 1.00 71.38 383 ASP A O 1
ATOM 3159 N N . PHE A 1 384 ? -1.689 6.454 -15.379 1.00 65.06 384 PHE A N 1
ATOM 3160 C CA . PHE A 1 384 ? -2.930 5.676 -15.211 1.00 65.06 384 PHE A CA 1
ATOM 3161 C C . PHE A 1 384 ? -4.007 5.863 -16.305 1.00 65.06 384 PHE A C 1
ATOM 3163 O O . PHE A 1 384 ? -5.194 5.599 -16.078 1.00 65.06 384 PHE A O 1
ATOM 3170 N N . ASN A 1 385 ? -3.628 6.252 -17.527 1.00 69.31 385 ASN A N 1
ATOM 3171 C CA . ASN A 1 385 ? -4.553 6.335 -18.659 1.00 69.31 385 ASN A CA 1
ATOM 3172 C C . ASN A 1 385 ? -4.928 4.945 -19.214 1.00 69.31 385 ASN A C 1
ATOM 3174 O O . ASN A 1 385 ? -4.127 4.217 -19.806 1.00 69.31 385 ASN A O 1
ATOM 3178 N N . ILE A 1 386 ? -6.215 4.616 -19.091 1.00 62.09 386 ILE A N 1
ATOM 3179 C CA . ILE A 1 386 ? -6.851 3.404 -19.624 1.00 62.09 386 ILE A CA 1
ATOM 3180 C C . ILE A 1 386 ? -6.656 3.203 -21.135 1.00 62.09 386 ILE A C 1
ATOM 3182 O O . ILE A 1 386 ? -6.517 2.064 -21.587 1.00 62.09 386 ILE A O 1
ATOM 3186 N N . ASN A 1 387 ? -6.676 4.273 -21.931 1.00 65.88 387 ASN A N 1
ATOM 3187 C CA . ASN A 1 387 ? -6.597 4.154 -23.387 1.00 65.88 387 ASN A CA 1
ATOM 3188 C C . ASN A 1 387 ? -5.172 3.828 -23.836 1.00 65.88 387 ASN A C 1
ATOM 3190 O O . ASN A 1 387 ? -4.980 2.940 -24.668 1.00 65.88 387 ASN A O 1
ATOM 3194 N N . ASP A 1 388 ? -4.184 4.449 -23.200 1.00 72.62 388 ASP A N 1
ATOM 3195 C CA . ASP A 1 388 ? -2.773 4.197 -23.479 1.00 72.62 388 ASP A CA 1
ATOM 3196 C C . ASP A 1 388 ? -2.359 2.804 -22.990 1.00 72.62 388 ASP A C 1
ATOM 3198 O O . ASP A 1 388 ? -1.632 2.094 -23.679 1.00 72.62 388 ASP A O 1
ATOM 3202 N N . LEU A 1 389 ? -2.923 2.324 -21.877 1.00 68.56 389 LEU A N 1
ATOM 3203 C CA . LEU A 1 389 ? -2.727 0.943 -21.420 1.00 68.56 389 LEU A CA 1
ATOM 3204 C C . LEU A 1 389 ? -3.340 -0.085 -22.380 1.00 68.56 389 LEU A C 1
ATOM 3206 O O . LEU A 1 389 ? -2.703 -1.091 -22.698 1.00 68.56 389 LEU A O 1
ATOM 3210 N N . ARG A 1 390 ? -4.519 0.187 -22.948 1.00 69.69 390 ARG A N 1
ATOM 3211 C CA . ARG A 1 390 ? -5.077 -0.635 -24.038 1.00 69.69 390 ARG A CA 1
ATOM 3212 C C . ARG A 1 390 ? -4.175 -0.632 -25.279 1.00 69.69 390 ARG A C 1
ATOM 3214 O O . ARG A 1 390 ? -4.022 -1.684 -25.901 1.00 69.69 390 ARG A O 1
ATOM 3221 N N . LEU A 1 391 ? -3.556 0.503 -25.610 1.00 73.06 391 LEU A N 1
ATOM 3222 C CA . LEU A 1 391 ? -2.622 0.641 -26.730 1.00 73.06 391 LEU A CA 1
ATOM 3223 C C . LEU A 1 391 ? -1.296 -0.100 -26.475 1.00 73.06 391 LEU A C 1
ATOM 3225 O O . LEU A 1 391 ? -0.879 -0.883 -27.324 1.00 73.06 391 LEU A O 1
ATOM 3229 N N . GLY A 1 392 ? -0.693 0.025 -25.290 1.00 73.12 392 GLY A N 1
ATOM 3230 C CA . GLY A 1 392 ? 0.486 -0.747 -24.873 1.00 73.12 392 GLY A CA 1
ATOM 3231 C C . GLY A 1 392 ? 0.251 -2.261 -24.918 1.00 73.12 392 GLY A C 1
ATOM 3232 O O . GLY A 1 392 ? 1.081 -3.016 -25.425 1.00 73.12 392 GLY A O 1
ATOM 3233 N N . ILE A 1 393 ? -0.928 -2.714 -24.485 1.00 70.44 393 ILE A N 1
ATOM 3234 C CA . ILE A 1 393 ? -1.343 -4.121 -24.590 1.00 70.44 393 ILE A CA 1
ATOM 3235 C C . ILE A 1 393 ? -1.536 -4.541 -26.058 1.00 70.44 393 ILE A C 1
ATOM 3237 O O . ILE A 1 393 ? -1.197 -5.669 -26.421 1.00 70.44 393 ILE A O 1
ATOM 3241 N N . ALA A 1 394 ? -2.063 -3.666 -26.921 1.00 72.38 394 ALA A N 1
ATOM 3242 C CA . ALA A 1 394 ? -2.178 -3.931 -28.357 1.00 72.38 394 ALA A CA 1
ATOM 3243 C C . ALA A 1 394 ? -0.804 -4.021 -29.044 1.00 72.38 394 ALA A C 1
ATOM 3245 O O . ALA A 1 394 ? -0.598 -4.914 -29.864 1.00 72.38 394 ALA A O 1
ATOM 3246 N N . ILE A 1 395 ? 0.153 -3.170 -28.657 1.00 75.88 395 ILE A N 1
ATOM 3247 C CA . ILE A 1 395 ? 1.549 -3.233 -29.108 1.00 75.88 395 ILE A CA 1
ATOM 3248 C C . ILE A 1 395 ? 2.157 -4.587 -28.726 1.00 75.88 395 ILE A C 1
ATOM 3250 O O . ILE A 1 395 ? 2.572 -5.321 -29.618 1.00 75.88 395 ILE A O 1
ATOM 3254 N N . LEU A 1 396 ? 2.109 -4.986 -27.447 1.00 73.62 396 LEU A N 1
ATOM 3255 C CA . LEU A 1 396 ? 2.662 -6.272 -26.991 1.00 73.62 396 LEU A CA 1
ATOM 3256 C C . LEU A 1 396 ? 2.024 -7.493 -27.679 1.00 73.62 396 LEU A C 1
ATOM 3258 O O . LEU A 1 396 ? 2.730 -8.448 -28.004 1.00 73.62 396 LEU A O 1
ATOM 3262 N N . LYS A 1 397 ? 0.707 -7.473 -27.939 1.00 70.62 397 LYS A N 1
ATOM 3263 C CA . LYS A 1 397 ? 0.038 -8.509 -28.754 1.00 70.62 397 LYS A CA 1
ATOM 3264 C C . LYS A 1 397 ? 0.652 -8.563 -30.156 1.00 70.62 397 LYS A C 1
ATOM 3266 O O . LYS A 1 397 ? 1.009 -9.640 -30.642 1.00 70.62 397 LYS A O 1
ATOM 3271 N N . ASN A 1 398 ? 0.804 -7.398 -30.779 1.00 69.25 398 ASN A N 1
ATOM 3272 C CA . ASN A 1 398 ? 1.248 -7.264 -32.156 1.00 69.25 398 ASN A CA 1
ATOM 3273 C C . ASN A 1 398 ? 2.758 -7.455 -32.339 1.00 69.25 398 ASN A C 1
ATOM 3275 O O . ASN A 1 398 ? 3.141 -7.834 -33.438 1.00 69.25 398 ASN A O 1
ATOM 3279 N N . THR A 1 399 ? 3.633 -7.315 -31.331 1.00 62.09 399 THR A N 1
ATOM 3280 C CA . THR A 1 399 ? 5.083 -7.562 -31.523 1.00 62.09 399 THR A CA 1
ATOM 3281 C C . THR A 1 399 ? 5.388 -8.994 -31.985 1.00 62.09 399 THR A C 1
ATOM 3283 O O . THR A 1 399 ? 6.350 -9.225 -32.719 1.00 62.09 399 THR A O 1
ATOM 3286 N N . SER A 1 400 ? 4.509 -9.954 -31.676 1.00 48.53 400 SER A N 1
ATOM 3287 C CA . SER A 1 400 ? 4.567 -11.311 -32.244 1.00 48.53 400 SER A CA 1
ATOM 3288 C C . SER A 1 400 ? 4.467 -11.358 -33.786 1.00 48.53 400 SER A C 1
ATOM 3290 O O . SER A 1 400 ? 4.880 -12.343 -34.392 1.00 48.53 400 SER A O 1
ATOM 3292 N N . GLN A 1 401 ? 3.987 -10.278 -34.416 1.00 38.97 401 GLN A N 1
ATOM 3293 C CA . GLN A 1 401 ? 3.862 -10.061 -35.863 1.00 38.97 401 GLN A CA 1
ATOM 3294 C C . GLN A 1 401 ? 4.705 -8.867 -36.381 1.00 38.97 401 GLN A C 1
ATOM 3296 O O . GLN A 1 401 ? 5.184 -8.907 -37.515 1.00 38.97 401 GLN A O 1
ATOM 3301 N N . LEU A 1 402 ? 4.960 -7.825 -35.571 1.00 38.00 402 LEU A N 1
ATOM 3302 C CA . LEU A 1 402 ? 5.666 -6.591 -35.982 1.00 38.00 402 LEU A CA 1
ATOM 3303 C C . LEU A 1 402 ? 7.142 -6.791 -36.371 1.00 38.00 402 LEU A C 1
ATOM 3305 O O . LEU A 1 402 ? 7.746 -5.865 -36.909 1.00 38.00 402 LEU A O 1
ATOM 3309 N N . LYS A 1 403 ? 7.707 -7.999 -36.225 1.00 39.66 403 LYS A N 1
ATOM 3310 C CA . LYS A 1 403 ? 8.987 -8.360 -36.866 1.00 39.66 403 LYS A CA 1
ATOM 3311 C C . LYS A 1 403 ? 8.993 -8.136 -38.389 1.00 39.66 403 LYS A C 1
ATOM 3313 O O . LYS A 1 403 ? 10.071 -8.004 -38.956 1.00 39.66 403 LYS A O 1
ATOM 3318 N N . GLY A 1 404 ? 7.826 -8.064 -39.039 1.00 34.59 404 GLY A N 1
ATOM 3319 C CA . GLY A 1 404 ? 7.701 -7.637 -40.439 1.00 34.59 404 GLY A CA 1
ATOM 3320 C C . GLY A 1 404 ? 7.577 -6.120 -40.666 1.00 34.59 404 GLY A C 1
ATOM 3321 O O . GLY A 1 404 ? 7.824 -5.662 -41.775 1.00 34.59 404 GLY A O 1
ATOM 3322 N N . TYR A 1 405 ? 7.210 -5.326 -39.653 1.00 30.50 405 TYR A N 1
ATOM 3323 C CA . TYR A 1 405 ? 6.854 -3.906 -39.822 1.00 30.50 405 TYR A CA 1
ATOM 3324 C C . TYR A 1 405 ? 8.027 -2.935 -39.651 1.00 30.50 405 TYR A C 1
ATOM 3326 O O . TYR A 1 405 ? 8.078 -1.926 -40.350 1.00 30.50 405 TYR A O 1
ATOM 3334 N N . CYS A 1 406 ? 9.008 -3.239 -38.797 1.00 33.12 406 CYS A N 1
ATOM 3335 C CA . CYS A 1 406 ? 10.187 -2.374 -38.624 1.00 33.12 406 CYS A CA 1
ATOM 3336 C C . CYS A 1 406 ? 11.124 -2.345 -39.852 1.00 33.12 406 CYS A C 1
ATOM 3338 O O . CYS A 1 406 ? 12.032 -1.524 -39.896 1.00 33.12 406 CYS A O 1
ATOM 3340 N N . HIS A 1 407 ? 10.888 -3.204 -40.853 1.00 33.31 407 HIS A N 1
ATOM 3341 C CA . HIS A 1 407 ? 11.543 -3.177 -42.169 1.00 33.31 407 HIS A CA 1
ATOM 3342 C C . HIS A 1 407 ? 10.697 -2.507 -43.272 1.00 33.31 407 HIS A C 1
ATOM 3344 O O . HIS A 1 407 ? 11.117 -2.477 -44.424 1.00 33.31 407 HIS A O 1
ATOM 3350 N N . ALA A 1 408 ? 9.509 -1.982 -42.949 1.00 29.41 408 ALA A N 1
ATOM 3351 C CA . ALA A 1 408 ? 8.606 -1.334 -43.908 1.00 29.41 408 ALA A CA 1
ATOM 3352 C C . ALA A 1 408 ? 8.625 0.209 -43.834 1.00 29.41 408 ALA A C 1
ATOM 3354 O O . ALA A 1 408 ? 7.850 0.863 -44.528 1.00 29.41 408 ALA A O 1
ATOM 3355 N N . LEU A 1 409 ? 9.477 0.786 -42.977 1.00 31.27 409 LEU A N 1
ATOM 3356 C CA . LEU A 1 409 ? 9.616 2.232 -42.735 1.00 31.27 409 LEU A CA 1
ATOM 3357 C C . LEU A 1 409 ? 11.099 2.664 -42.654 1.00 31.27 409 LEU A C 1
ATOM 3359 O O . LEU A 1 409 ? 11.445 3.573 -41.900 1.00 31.27 409 LEU A O 1
ATOM 3363 N N . SER A 1 410 ? 11.965 1.982 -43.414 1.00 31.17 410 SER A N 1
ATOM 3364 C CA . SER A 1 410 ? 13.403 2.257 -43.563 1.00 31.17 410 SER A CA 1
ATOM 3365 C C . SER A 1 410 ? 13.777 2.381 -45.036 1.00 31.17 410 SER A C 1
ATOM 3367 O O . SER A 1 410 ? 13.554 1.366 -45.736 1.00 31.17 410 SER A O 1
#